Protein AF-0000000087424566 (afdb_homodimer)

Secondary structure (DSSP, 8-state):
---------------------------------------------SEEEEEEEEETTEEEEEEEESS---SSEEEEEEEEETTSPPEEEEEEE--HHHHHHHHTT-EEEEETTS-SSSEEEEEEEEEEESSSTT-EEEEPPPEEEEE-PPPPPPEEEEEE--STT-EEEEEE--TT-EEEEEEEETT-TT---EEEEEE---SEEEEEE----TT-EEEEEEEEEEE-SSSEEEEEEPPPEEEEPPP--------GGG-------/---------------------------------------------SEEEEEEEEETTEEEEEEEESS---SSEEEEEEEEETTSPPEEEEEEE--HHHHHHHHTT-EEEEETTS-SSSEEEEEEEEEEESSSTT-EEEEPPPEEEEEPPPPPPPEEEEEE--STT-EEEEEE--TT-EEEEEEEETT-TT---EEEEEE---SEEEEEE----TT-EEEEEEEEEEE-SSSEEEEEEPPPEEEEPPP--------GGGG------

Solvent-accessible surface area (backbone atoms only — not comparable to full-atom values): 30086 Å² total; per-residue (Å²): 133,87,79,80,72,84,73,79,83,81,77,79,79,80,79,80,82,78,82,76,81,83,73,78,79,72,78,75,72,74,74,76,77,73,66,71,71,73,64,72,70,78,72,74,49,37,29,40,62,45,67,66,34,34,44,75,70,21,37,32,34,36,32,35,26,75,56,89,73,67,71,58,23,30,43,34,35,30,40,14,60,64,88,46,75,66,39,81,79,44,66,37,58,45,35,72,55,54,50,50,30,25,56,59,88,34,40,60,48,72,43,59,81,57,64,68,56,64,44,42,34,38,33,36,44,33,38,32,39,67,93,40,78,68,55,72,48,53,50,23,63,76,37,68,40,61,43,54,70,57,43,62,52,51,41,77,71,44,72,46,46,89,45,56,28,30,37,42,35,37,32,36,42,61,55,79,28,21,33,40,37,33,38,27,49,50,85,39,84,82,52,56,80,37,82,73,48,78,44,72,55,31,42,71,38,74,49,74,43,70,85,48,54,58,38,32,42,35,33,35,33,39,19,20,27,37,81,47,96,59,35,42,32,31,16,48,58,32,74,77,43,62,41,51,27,33,58,60,74,74,71,71,69,75,74,72,70,77,69,68,72,80,76,78,129,139,82,81,88,82,89,79,88,82,79,78,76,78,80,79,77,79,77,82,76,77,81,73,79,81,73,78,74,71,73,75,76,76,76,66,73,70,74,65,76,73,76,73,72,51,35,29,40,63,46,66,66,35,35,44,75,69,18,37,32,35,36,34,36,26,77,57,88,72,67,74,58,21,32,44,35,34,31,40,14,61,63,87,46,75,67,39,80,78,44,66,38,57,44,35,73,55,54,51,49,29,25,57,58,86,35,40,60,49,73,42,60,78,57,66,71,58,65,43,41,34,38,33,36,43,32,38,32,38,67,91,40,76,68,53,71,48,53,51,24,63,77,36,68,41,65,44,55,70,57,43,62,53,50,40,77,72,43,72,46,46,89,45,57,30,30,38,42,36,38,31,35,45,62,55,79,27,22,33,39,35,34,38,26,49,50,85,40,85,82,53,56,79,36,83,73,47,78,45,71,55,31,41,72,38,74,49,74,44,70,86,49,56,60,40,32,43,33,34,34,33,38,19,20,26,36,81,48,95,61,36,43,32,30,16,49,58,32,75,77,44,64,42,49,28,33,57,61,74,74,72,70,69,76,74,69,72,77,67,67,71,79,76,77,127

InterPro domains:
  IPR036116 Fibronectin type III superfamily [SSF49265] (139-251)

Nearest PDB structures (foldseek):
  7mrk-assembly2_D  TM=3.971E-01  e=2.055E-08  Gallus gallus
  6x38-assembly1_A  TM=8.022E-01  e=2.121E-04  Drosophila melanogaster
  6wdp-assembly1_A  TM=4.639E-01  e=1.384E-06  Homo sapiens
  4lsd-assembly3_H  TM=7.671E-01  e=3.062E-03  Homo sapiens
  7l0g-assembly4_H  TM=7.574E-01  e=1.105E-02  Homo sapiens

Radius of gyration: 42.72 Å; Cα contacts (8 Å, |Δi|>4): 1137; chains: 2; bounding box: 181×118×149 Å

Foldseek 3Di:
DCPPCCVDDPPPPPPDPPPPDPPDPPPPDDPDPPPPDPPPPPPQQQWAKAWEEAEPQFTKIWIAGPDDADQWWWKWKWKDWAPDDTDTDDIDTDHPVVNCQRHPVIDIDGDRPDDLDFTKMWMKIFTAHPVDGPPTDGIGDIDIDTHDNAFDEWADWDWAAPAAQKIKIKTAGPQQKKKWKWKWFPVDPPTDIDTDDIGGGHRIDMDMGNHDHAQTKMKMWMWIWHADPRGIHTDDIDDIDIYGHHHHPPPPPPDPVVPPPPPDD/DDDDDDDDDPPPPPPPPPPPPPPDPPPPPDPDPPPPDPPPPPPQQQWAKAWEEAEPQFTKIWIAGNDDADQWWWKWKWKDWAPDDTDTDDIDTDHPVVNCQRHPVIDIDGDRPDDLDFTKMWMKIFIAHPVDGPPTDGIHDIDIDGHDNAFDEWADWDWAAPAAQKIKIKTADPQQKKKWKWKWFPVDPPTDIDTDDIGGGHRIDMDMGNHDHAQTKMKMWMWIWHADPRGIHTDDIDDIDIYGHHHHPPPPDPPPVVPPDPPDD

pLDDT: mean 77.76, std 24.61, range [17.42, 98.56]

Organism: Persicimonas caeni (NCBI:txid2292766)

Sequence (530 aa):
MNDNSAVAIARALSLAGLLFGLAGCAALRAPAEFTPAKAPSAAALPLHIEPVEGRPNGLVLRFTCACELPDDGWLQLLRARGDETPQLFRNIRFNARLRDRLTGAGLELLDRSIDTQPTHYQLRVRAAHDDAPGQTLQVSAPLVVRWRTPPARPAELQAHSHIAGTVELRWLAPADTGALIFRRNVLDSSARWERLARVGPSAQGVFVDRQVEPAGVYAYRVALAIDTTSTVQFGRPSEELYVTVHTAPVVDAPSDEARQTPSGSMNDNSAVAIARALSLAGLLFGLAGCAALRAPAEFTPAKAPSAAALPLHIEPVEGRPNGLVLRFTCACELPDDGWLQLLRARGDETPQLFRNIRFNARLRDRLTGAGLELLDRSIDTQPTHYQLRVRAAHDDAPGQTLQVSAPLVVRWRTPPARPAELQAHSHIAGTVELRWLAPADTGALIFRRNVLDSSARWERLARVGPSAQGVFVDRQVEPAGVYAYRVALAIDTTSTVQFGRPSEELYVTVHTAPVVDAPSDEARQTPSGS

Structure (mmCIF, N/CA/C/O backbone):
data_AF-0000000087424566-model_v1
#
loop_
_entity.id
_entity.type
_entity.pdbx_description
1 polymer 'Fibronectin type III domain-containing protein'
#
loop_
_atom_site.group_PDB
_atom_site.id
_atom_site.type_symbol
_atom_site.label_atom_id
_atom_site.label_alt_id
_atom_site.label_comp_id
_atom_site.label_asym_id
_atom_site.label_entity_id
_atom_site.label_seq_id
_atom_site.pdbx_PDB_ins_code
_atom_site.Cartn_x
_atom_site.Cartn_y
_atom_site.Cartn_z
_atom_site.occupancy
_atom_site.B_iso_or_equiv
_atom_site.auth_seq_id
_atom_site.auth_comp_id
_atom_site.auth_asym_id
_atom_site.auth_atom_id
_atom_site.pdbx_PDB_model_num
ATOM 1 N N . MET A 1 1 ? -54.438 -15.75 91.875 1 20.62 1 MET A N 1
ATOM 2 C CA . MET A 1 1 ? -55.25 -14.758 92.562 1 20.62 1 MET A CA 1
ATOM 3 C C . MET A 1 1 ? -55.625 -13.617 91.625 1 20.62 1 MET A C 1
ATOM 5 O O . MET A 1 1 ? -55.25 -13.625 90.438 1 20.62 1 MET A O 1
ATOM 9 N N . ASN A 1 2 ? -55.156 -12.375 91.812 1 21.27 2 ASN A N 1
ATOM 10 C CA . ASN A 1 2 ? -55.906 -11.125 91.875 1 21.27 2 ASN A CA 1
ATOM 11 C C . ASN A 1 2 ? -56.062 -10.508 90.5 1 21.27 2 ASN A C 1
ATOM 13 O O . ASN A 1 2 ? -55.094 -10.164 89.812 1 21.27 2 ASN A O 1
ATOM 17 N N . ASP A 1 3 ? -57.219 -10.773 89.812 1 24.34 3 ASP A N 1
ATOM 18 C CA . ASP A 1 3 ? -57.875 -10.734 88.5 1 24.34 3 ASP A CA 1
ATOM 19 C C . ASP A 1 3 ? -58.219 -9.297 88.125 1 24.34 3 ASP A C 1
ATOM 21 O O . ASP A 1 3 ? -59.312 -8.812 88.375 1 24.34 3 ASP A O 1
ATOM 25 N N . ASN A 1 4 ? -57.25 -8.398 88.5 1 22.61 4 ASN A N 1
ATOM 26 C CA . ASN A 1 4 ? -57.5 -6.965 88.438 1 22.61 4 ASN A CA 1
ATOM 27 C C . ASN A 1 4 ? -58 -6.535 87.062 1 22.61 4 ASN A C 1
ATOM 29 O O . ASN A 1 4 ? -57.25 -6.637 86.125 1 22.61 4 ASN A O 1
ATOM 33 N N . SER A 1 5 ? -59.281 -6.34 86.812 1 24.22 5 SER A N 1
ATOM 34 C CA . SER A 1 5 ? -60.406 -6.242 85.812 1 24.22 5 SER A CA 1
ATOM 35 C C . SER A 1 5 ? -60.406 -4.891 85.125 1 24.22 5 SER A C 1
ATOM 37 O O . SER A 1 5 ? -61.438 -4.27 85 1 24.22 5 SER A O 1
ATOM 39 N N . ALA A 1 6 ? -59.219 -4.152 85.062 1 22.3 6 ALA A N 1
ATOM 40 C CA . ALA A 1 6 ? -59.406 -2.715 84.938 1 22.3 6 ALA A CA 1
ATOM 41 C C . ALA A 1 6 ? -60.031 -2.408 83.562 1 22.3 6 ALA A C 1
ATOM 43 O O . ALA A 1 6 ? -59.438 -2.668 82.5 1 22.3 6 ALA A O 1
ATOM 44 N N . VAL A 1 7 ? -61.375 -2.379 83.375 1 24.77 7 VAL A N 1
ATOM 45 C CA . VAL A 1 7 ? -62.344 -2.324 82.312 1 24.77 7 VAL A CA 1
ATOM 46 C C . VAL A 1 7 ? -62.344 -0.932 81.688 1 24.77 7 VAL A C 1
ATOM 48 O O . VAL A 1 7 ? -62.812 0.031 82.25 1 24.77 7 VAL A O 1
ATOM 51 N N . ALA A 1 8 ? -61.125 -0.364 81.312 1 22.92 8 ALA A N 1
ATOM 52 C CA . ALA A 1 8 ? -61.125 1.066 81.062 1 22.92 8 ALA A CA 1
ATOM 53 C C . ALA A 1 8 ? -62.156 1.396 79.938 1 22.92 8 ALA A C 1
ATOM 55 O O . ALA A 1 8 ? -62.531 0.533 79.188 1 22.92 8 ALA A O 1
ATOM 56 N N . ILE A 1 9 ? -62.719 2.674 79.938 1 24.56 9 ILE A N 1
ATOM 57 C CA . ILE A 1 9 ? -63.812 3.6 79.625 1 24.56 9 ILE A CA 1
ATOM 58 C C . ILE A 1 9 ? -63.781 3.955 78.188 1 24.56 9 ILE A C 1
ATOM 60 O O . ILE A 1 9 ? -62.75 4.48 77.688 1 24.56 9 ILE A O 1
ATOM 64 N N . ALA A 1 10 ? -64.5 3.193 77.25 1 24.22 10 ALA A N 1
ATOM 65 C CA . ALA A 1 10 ? -64.625 3.188 75.75 1 24.22 10 ALA A CA 1
ATOM 66 C C . ALA A 1 10 ? -65.25 4.477 75.25 1 24.22 10 ALA A C 1
ATOM 68 O O . ALA A 1 10 ? -66.438 4.668 75.438 1 24.22 10 ALA A O 1
ATOM 69 N N . ARG A 1 11 ? -64.688 5.684 75.688 1 23.42 11 ARG A N 1
ATOM 70 C CA . ARG A 1 11 ? -65.5 6.887 75.375 1 23.42 11 ARG A CA 1
ATOM 71 C C . ARG A 1 11 ? -65.688 7.055 73.875 1 23.42 11 ARG A C 1
ATOM 73 O O . ARG A 1 11 ? -64.688 7.027 73.125 1 23.42 11 ARG A O 1
ATOM 80 N N . ALA A 1 12 ? -66.812 6.738 73.312 1 25.91 12 ALA A N 1
ATOM 81 C CA . ALA A 1 12 ? -67.312 6.66 71.938 1 25.91 12 ALA A CA 1
ATOM 82 C C . ALA A 1 12 ? -67.375 8.047 71.312 1 25.91 12 ALA A C 1
ATOM 84 O O . ALA A 1 12 ? -68.188 8.898 71.688 1 25.91 12 ALA A O 1
ATOM 85 N N . LEU A 1 13 ? -66.188 8.711 71 1 25.2 13 LEU A N 1
ATOM 86 C CA . LEU A 1 13 ? -66.125 10.07 70.438 1 25.2 13 LEU A CA 1
ATOM 87 C C . LEU A 1 13 ? -66.938 10.172 69.125 1 25.2 13 LEU A C 1
ATOM 89 O O . LEU A 1 13 ? -66.75 9.336 68.25 1 25.2 13 LEU A O 1
ATOM 93 N N . SER A 1 14 ? -68.125 10.797 69.062 1 28.03 14 SER A N 1
ATOM 94 C CA . SER A 1 14 ? -69.125 11.016 68.062 1 28.03 14 SER A CA 1
ATOM 95 C C . SER A 1 14 ? -68.625 11.906 66.938 1 28.03 14 SER A C 1
ATOM 97 O O . SER A 1 14 ? -68.375 13.086 67.188 1 28.03 14 SER A O 1
ATOM 99 N N . LEU A 1 15 ? -67.625 11.523 66.188 1 26.3 15 LEU A N 1
ATOM 100 C CA . LEU A 1 15 ? -67 12.414 65.188 1 26.3 15 LEU A CA 1
ATOM 101 C C . LEU A 1 15 ? -68.062 12.844 64.125 1 26.3 15 LEU A C 1
ATOM 103 O O . LEU A 1 15 ? -68.625 12 63.469 1 26.3 15 LEU A O 1
ATOM 107 N N . ALA A 1 16 ? -68.625 14.07 64.25 1 28.88 16 ALA A N 1
ATOM 108 C CA . ALA A 1 16 ? -69.625 14.789 63.438 1 28.88 16 ALA A CA 1
ATOM 109 C C . ALA A 1 16 ? -69.062 15 62.031 1 28.88 16 ALA A C 1
ATOM 111 O O . ALA A 1 16 ? -67.938 15.422 61.844 1 28.88 16 ALA A O 1
ATOM 112 N N . GLY A 1 17 ? -69.5 14.266 60.938 1 26.28 17 GLY A N 1
ATOM 113 C CA . GLY A 1 17 ? -69.188 14.141 59.531 1 26.28 17 GLY A CA 1
ATOM 114 C C . GLY A 1 17 ? -69.5 15.398 58.719 1 26.28 17 GLY A C 1
ATOM 115 O O . GLY A 1 17 ? -70.625 15.773 58.562 1 26.28 17 GLY A O 1
ATOM 116 N N . LEU A 1 18 ? -68.75 16.547 58.969 1 28.34 18 LEU A N 1
ATOM 117 C CA . LEU A 1 18 ? -69.062 17.797 58.281 1 28.34 18 LEU A CA 1
ATOM 118 C C . LEU A 1 18 ? -68.938 17.594 56.75 1 28.34 18 LEU A C 1
ATOM 120 O O . LEU A 1 18 ? -67.938 17.078 56.25 1 28.34 18 LEU A O 1
ATOM 124 N N . LEU A 1 19 ? -70.062 17.703 56.031 1 29.92 19 LEU A N 1
ATOM 125 C CA . LEU A 1 19 ? -70.375 17.547 54.594 1 29.92 19 LEU A CA 1
ATOM 126 C C . LEU A 1 19 ? -69.75 18.672 53.781 1 29.92 19 LEU A C 1
ATOM 128 O O . LEU A 1 19 ? -70.188 19.828 53.906 1 29.92 19 LEU A O 1
ATOM 132 N N . PHE A 1 20 ? -68.375 18.953 53.75 1 31.91 20 PHE A N 1
ATOM 133 C CA . PHE A 1 20 ? -67.938 20.109 53 1 31.91 20 PHE A CA 1
ATOM 134 C C . PHE A 1 20 ? -68.25 19.969 51.531 1 31.91 20 PHE A C 1
ATOM 136 O O . PHE A 1 20 ? -68.188 18.875 50.969 1 31.91 20 PHE A O 1
ATOM 143 N N . GLY A 1 21 ? -68.938 20.984 50.938 1 31.77 21 GLY A N 1
ATOM 144 C CA . GLY A 1 21 ? -69.438 21.266 49.594 1 31.77 21 GLY A CA 1
ATOM 145 C C . GLY A 1 21 ? -68.312 21.297 48.562 1 31.77 21 GLY A C 1
ATOM 146 O O . GLY A 1 21 ? -67.312 21.906 48.781 1 31.77 21 GLY A O 1
ATOM 147 N N . LEU A 1 22 ? -68.25 20.266 47.688 1 31.95 22 LEU A N 1
ATOM 148 C CA . LEU A 1 22 ? -67.312 19.984 46.594 1 31.95 22 LEU A CA 1
ATOM 149 C C . LEU A 1 22 ? -67.375 21.109 45.562 1 31.95 22 LEU A C 1
ATOM 151 O O . LEU A 1 22 ? -68.375 21.281 44.875 1 31.95 22 LEU A O 1
ATOM 155 N N . ALA A 1 23 ? -66.812 22.297 45.844 1 34.38 23 ALA A N 1
ATOM 156 C CA . ALA A 1 23 ? -66.688 23.359 44.844 1 34.38 23 ALA A CA 1
ATOM 157 C C . ALA A 1 23 ? -66.125 22.812 43.531 1 34.38 23 ALA A C 1
ATOM 159 O O . ALA A 1 23 ? -65.375 21.797 43.531 1 34.38 23 ALA A O 1
ATOM 160 N N . GLY A 1 24 ? -66.625 23.359 42.344 1 32.81 24 GLY A N 1
ATOM 161 C CA . GLY A 1 24 ? -66.438 23.094 40.938 1 32.81 24 GLY A CA 1
ATOM 162 C C . GLY A 1 24 ? -65 23.141 40.5 1 32.81 24 GLY A C 1
ATOM 163 O O . GLY A 1 24 ? -64.25 24.047 40.875 1 32.81 24 GLY A O 1
ATOM 164 N N . CYS A 1 25 ? -64.375 22.016 40.156 1 35.66 25 CYS A N 1
ATOM 165 C CA . CYS A 1 25 ? -63 21.812 39.594 1 35.66 25 CYS A CA 1
ATOM 166 C C . CYS A 1 25 ? -62.75 22.734 38.406 1 35.66 25 CYS A C 1
ATOM 168 O O . CYS A 1 25 ? -63.406 22.609 37.375 1 35.66 25 CYS A O 1
ATOM 170 N N . ALA A 1 26 ? -62.469 24.062 38.656 1 39.47 26 ALA A N 1
ATOM 171 C CA . ALA A 1 26 ? -61.969 24.859 37.531 1 39.47 26 ALA A CA 1
ATOM 172 C C . ALA A 1 26 ? -61.031 24.031 36.656 1 39.47 26 ALA A C 1
ATOM 174 O O . ALA A 1 26 ? -60.156 23.328 37.156 1 39.47 26 ALA A O 1
ATOM 175 N N . ALA A 1 27 ? -61.438 23.734 35.406 1 38.91 27 ALA A N 1
ATOM 176 C CA . ALA A 1 27 ? -60.625 23.125 34.344 1 38.91 27 ALA A CA 1
ATOM 177 C C . ALA A 1 27 ? -59.25 23.797 34.25 1 38.91 27 ALA A C 1
ATOM 179 O O . ALA A 1 27 ? -59.156 24.984 33.938 1 38.91 27 ALA A O 1
ATOM 180 N N . LEU A 1 28 ? -58.281 23.406 35.094 1 38.25 28 LEU A N 1
ATOM 181 C CA . LEU A 1 28 ? -56.906 23.812 34.875 1 38.25 28 LEU A CA 1
ATOM 182 C C . LEU A 1 28 ? -56.531 23.75 33.375 1 38.25 28 LEU A C 1
ATOM 184 O O . LEU A 1 28 ? -56.562 22.672 32.781 1 38.25 28 LEU A O 1
ATOM 188 N N . ARG A 1 29 ? -56.781 24.891 32.688 1 43.38 29 ARG A N 1
ATOM 189 C CA . ARG A 1 29 ? -56.188 24.953 31.328 1 43.38 29 ARG A CA 1
ATOM 190 C C . ARG A 1 29 ? -54.781 24.375 31.312 1 43.38 29 ARG A C 1
ATOM 192 O O . ARG A 1 29 ? -53.969 24.656 32.188 1 43.38 29 ARG A O 1
ATOM 199 N N . ALA A 1 30 ? -54.531 23.25 30.516 1 41.66 30 ALA A N 1
ATOM 200 C CA . ALA A 1 30 ? -53.219 22.625 30.297 1 41.66 30 ALA A CA 1
ATOM 201 C C . ALA A 1 30 ? -52.156 23.672 29.984 1 41.66 30 ALA A C 1
ATOM 203 O O . ALA A 1 30 ? -52.406 24.641 29.25 1 41.66 30 ALA A O 1
ATOM 204 N N . PRO A 1 31 ? -51.188 23.906 30.969 1 39.03 31 PRO A N 1
ATOM 205 C CA . PRO A 1 31 ? -50.125 24.828 30.578 1 39.03 31 PRO A CA 1
ATOM 206 C C . PRO A 1 31 ? -49.688 24.625 29.141 1 39.03 31 PRO A C 1
ATOM 208 O O . PRO A 1 31 ? -49.781 23.531 28.609 1 39.03 31 PRO A O 1
ATOM 211 N N . ALA A 1 32 ? -49.719 25.766 28.312 1 43.59 32 ALA A N 1
ATOM 212 C CA . ALA A 1 32 ? -49.156 25.734 26.969 1 43.59 32 ALA A CA 1
ATOM 213 C C . ALA A 1 32 ? -47.875 24.906 26.906 1 43.59 32 ALA A C 1
ATOM 215 O O . ALA A 1 32 ? -47.094 24.891 27.844 1 43.59 32 ALA A O 1
ATOM 216 N N . GLU A 1 33 ? -47.906 23.766 26.188 1 40 33 GLU A N 1
ATOM 217 C CA . GLU A 1 33 ? -46.719 22.969 25.922 1 40 33 GLU A CA 1
ATOM 218 C C . GLU A 1 33 ? -45.5 23.859 25.625 1 40 33 GLU A C 1
ATOM 220 O O . GLU A 1 33 ? -45.531 24.672 24.703 1 40 33 GLU A O 1
ATOM 225 N N . PHE A 1 34 ? -44.75 24.281 26.672 1 37.16 34 PHE A N 1
ATOM 226 C CA . PHE A 1 34 ? -43.438 24.844 26.359 1 37.16 34 PHE A CA 1
ATOM 227 C C . PHE A 1 34 ? -42.781 24.062 25.219 1 37.16 34 PHE A C 1
ATOM 229 O O . PHE A 1 34 ? -42.406 22.906 25.391 1 37.16 34 PHE A O 1
ATOM 236 N N . THR A 1 35 ? -43.094 24.375 23.969 1 41.31 35 THR A N 1
ATOM 237 C CA . THR A 1 35 ? -42.219 23.812 22.938 1 41.31 35 THR A CA 1
ATOM 238 C C . THR A 1 35 ? -40.75 24.125 23.25 1 41.31 35 THR A C 1
ATOM 240 O O . THR A 1 35 ? -40.375 25.281 23.406 1 41.31 35 THR A O 1
ATOM 243 N N . PRO A 1 36 ? -40.094 23.25 23.922 1 36.81 36 PRO A N 1
ATOM 244 C CA . PRO A 1 36 ? -38.688 23.594 24.109 1 36.81 36 PRO A CA 1
ATOM 245 C C . PRO A 1 36 ? -38.094 24.344 22.922 1 36.81 36 PRO A C 1
ATOM 247 O O . PRO A 1 36 ? -38.375 24.016 21.766 1 36.81 36 PRO A O 1
ATOM 250 N N . ALA A 1 37 ? -37.844 25.656 23.094 1 43.06 37 ALA A N 1
ATOM 251 C CA . ALA A 1 37 ? -37.031 26.312 22.078 1 43.06 37 ALA A CA 1
ATOM 252 C C . ALA A 1 37 ? -36 25.344 21.516 1 43.06 37 ALA A C 1
ATOM 254 O O . ALA A 1 37 ? -35.438 24.516 22.234 1 43.06 37 ALA A O 1
ATOM 255 N N . LYS A 1 38 ? -36.188 25.031 20.266 1 38.69 38 LYS A N 1
ATOM 256 C CA . LYS A 1 38 ? -35.094 24.312 19.594 1 38.69 38 LYS A CA 1
ATOM 257 C C . LYS A 1 38 ? -33.75 24.797 20.078 1 38.69 38 LYS A C 1
ATOM 259 O O . LYS A 1 38 ? -33.469 26 20.109 1 38.69 38 LYS A O 1
ATOM 264 N N . ALA A 1 39 ? -33.125 24.109 21.031 1 39.72 39 ALA A N 1
ATOM 265 C CA . ALA A 1 39 ? -31.75 24.438 21.344 1 39.72 39 ALA A CA 1
ATOM 266 C C . ALA A 1 39 ? -31.047 25.016 20.109 1 39.72 39 ALA A C 1
ATOM 268 O O . ALA A 1 39 ? -31.328 24.609 18.984 1 39.72 39 ALA A O 1
ATOM 269 N N . PRO A 1 40 ? -30.547 26.25 20.156 1 35.25 40 PRO A N 1
ATOM 270 C CA . PRO A 1 40 ? -29.797 26.625 18.953 1 35.25 40 PRO A CA 1
ATOM 271 C C . PRO A 1 40 ? -29.062 25.453 18.312 1 35.25 40 PRO A C 1
ATOM 273 O O . PRO A 1 40 ? -28.688 24.5 19 1 35.25 40 PRO A O 1
ATOM 276 N N . SER A 1 41 ? -29.469 25.016 17.156 1 38.41 41 SER A N 1
ATOM 277 C CA . SER A 1 41 ? -28.719 24.031 16.391 1 38.41 41 SER A CA 1
ATOM 278 C C . SER A 1 41 ? -27.219 24.125 16.688 1 38.41 41 SER A C 1
ATOM 280 O O . SER A 1 41 ? -26.656 25.219 16.672 1 38.41 41 SER A O 1
ATOM 282 N N . ALA A 1 42 ? -26.656 23.438 17.625 1 39.88 42 ALA A N 1
ATOM 283 C CA . ALA A 1 42 ? -25.203 23.438 17.797 1 39.88 42 ALA A CA 1
ATOM 284 C C . ALA A 1 42 ? -24.484 23.859 16.531 1 39.88 42 ALA A C 1
ATOM 286 O O . ALA A 1 42 ? -24.656 23.234 15.477 1 39.88 42 ALA A O 1
ATOM 287 N N . ALA A 1 43 ? -24.266 25.094 16.188 1 43.88 43 ALA A N 1
ATOM 288 C CA . ALA A 1 43 ? -23.547 25.672 15.055 1 43.88 43 ALA A CA 1
ATOM 289 C C . ALA A 1 43 ? -22.344 24.812 14.664 1 43.88 43 ALA A C 1
ATOM 291 O O . ALA A 1 43 ? -21.5 24.5 15.508 1 43.88 43 ALA A O 1
ATOM 292 N N . ALA A 1 44 ? -22.469 23.719 13.898 1 52.47 44 ALA A N 1
ATOM 293 C CA . ALA A 1 44 ? -21.375 22.922 13.344 1 52.47 44 ALA A CA 1
ATOM 294 C C . ALA A 1 44 ? -20.109 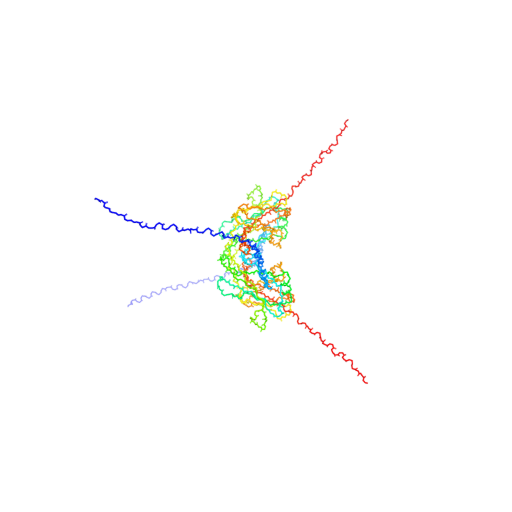23.766 13.164 1 52.47 44 ALA A C 1
ATOM 296 O O . ALA A 1 44 ? -20.172 24.875 12.633 1 52.47 44 ALA A O 1
ATOM 297 N N . LEU A 1 45 ? -19.188 23.75 14.211 1 60.75 45 LEU A N 1
ATOM 298 C CA . LEU A 1 45 ? -17.906 24.422 14.031 1 60.75 45 LEU A CA 1
ATOM 299 C C . LEU A 1 45 ? -17.438 24.328 12.586 1 60.75 45 LEU A C 1
ATOM 301 O O . LEU A 1 45 ? -17.531 23.266 11.969 1 60.75 45 LEU A O 1
ATOM 305 N N . PRO A 1 46 ? -17.094 25.438 12.047 1 84.12 46 PRO A N 1
ATOM 306 C CA . PRO A 1 46 ? -16.844 25.547 10.602 1 84.12 46 PRO A CA 1
ATOM 307 C C . PRO A 1 46 ? -15.75 24.609 10.117 1 84.12 46 PRO A C 1
ATOM 309 O O . PRO A 1 46 ? -15.891 23.984 9.055 1 84.12 46 PRO A O 1
ATOM 312 N N . LEU A 1 47 ? -14.812 24.344 11 1 90.81 47 LEU A N 1
ATOM 313 C CA . LEU A 1 47 ? -13.797 23.359 10.656 1 90.81 47 LEU A CA 1
ATOM 314 C C . LEU A 1 47 ? -14.148 22 11.234 1 90.81 47 LEU A C 1
ATOM 316 O O . LEU A 1 47 ? -14.438 21.875 12.43 1 90.81 47 LEU A O 1
ATOM 320 N N . HIS A 1 48 ? -14.219 20.969 10.359 1 94.94 48 HIS A N 1
ATOM 321 C CA . HIS A 1 48 ? -14.758 19.656 10.727 1 94.94 48 HIS A CA 1
ATOM 322 C C . HIS A 1 48 ? -13.758 18.547 10.438 1 94.94 48 HIS A C 1
ATOM 324 O O . HIS A 1 48 ? -13.039 18.594 9.438 1 94.94 48 HIS A O 1
ATOM 330 N N . ILE A 1 49 ? -13.672 17.578 11.359 1 95.94 49 ILE A N 1
ATOM 331 C CA . ILE A 1 49 ? -12.883 16.359 11.211 1 95.94 49 ILE A CA 1
ATOM 332 C C . ILE A 1 49 ? -13.773 15.133 11.406 1 95.94 49 ILE A C 1
ATOM 334 O O . ILE A 1 49 ? -14.57 15.086 12.352 1 95.94 49 ILE A O 1
ATOM 338 N N . GLU A 1 50 ? -13.664 14.188 10.523 1 95.5 50 GLU A N 1
ATOM 339 C CA . GLU A 1 50 ? -14.445 12.961 10.641 1 95.5 50 GLU A CA 1
ATOM 340 C C . GLU A 1 50 ? -13.609 11.742 10.25 1 95.5 50 GLU A C 1
ATOM 342 O O . GLU A 1 50 ? -12.711 11.844 9.414 1 95.5 50 GLU A O 1
ATOM 347 N N . PRO A 1 51 ? -13.859 10.617 10.875 1 94 51 PRO A N 1
ATOM 348 C CA . PRO A 1 51 ? -13.188 9.383 10.453 1 94 51 PRO A CA 1
ATOM 349 C C . PRO A 1 51 ? -13.797 8.781 9.188 1 94 51 PRO A C 1
ATOM 351 O O . PRO A 1 51 ? -15.016 8.805 9.016 1 94 51 PRO A O 1
ATOM 354 N N . VAL A 1 52 ? -12.953 8.352 8.305 1 94.56 52 VAL A N 1
ATOM 355 C CA . VAL A 1 52 ? -13.414 7.719 7.07 1 94.56 52 VAL A CA 1
ATOM 356 C C . VAL A 1 52 ? -13.359 6.199 7.227 1 94.56 52 VAL A C 1
ATOM 358 O O . VAL A 1 52 ? -14.352 5.508 6.969 1 94.56 52 VAL A O 1
ATOM 361 N N . GLU A 1 53 ? -12.219 5.656 7.605 1 93.81 53 GLU A N 1
ATOM 362 C CA . GLU A 1 53 ? -12.039 4.227 7.852 1 93.81 53 GLU A CA 1
ATOM 363 C C . GLU A 1 53 ? -10.758 3.957 8.633 1 93.81 53 GLU A C 1
ATOM 365 O O . GLU A 1 53 ? -9.773 4.684 8.484 1 93.81 53 GLU A O 1
ATOM 370 N N . GLY A 1 54 ? -10.875 2.957 9.422 1 91.88 54 GLY A N 1
ATOM 371 C CA . GLY A 1 54 ? -9.68 2.422 10.047 1 91.88 54 GLY A CA 1
ATOM 372 C C . GLY A 1 54 ? -9.016 1.329 9.227 1 91.88 54 GLY A C 1
ATOM 373 O O . GLY A 1 54 ? -9.688 0.405 8.766 1 91.88 54 GLY A O 1
ATOM 374 N N . ARG A 1 55 ? -7.754 1.466 9 1 91.5 55 ARG A N 1
ATOM 375 C CA . ARG A 1 55 ? -6.945 0.472 8.297 1 91.5 55 ARG A CA 1
ATOM 376 C C . ARG A 1 55 ? -5.914 -0.15 9.234 1 91.5 55 ARG A C 1
ATOM 378 O O . ARG A 1 55 ? -5.652 0.376 10.32 1 91.5 55 ARG A O 1
ATOM 385 N N . PRO A 1 56 ? -5.375 -1.292 8.773 1 88.44 56 PRO A N 1
ATOM 386 C CA . PRO A 1 56 ? -4.328 -1.884 9.617 1 88.44 56 PRO A CA 1
ATOM 387 C C . PRO A 1 56 ? -3.133 -0.953 9.812 1 88.44 56 PRO A C 1
ATOM 389 O O . PRO A 1 56 ? -2.418 -1.065 10.812 1 88.44 56 PRO A O 1
ATOM 392 N N . ASN A 1 57 ? -2.988 -0.016 8.852 1 86.44 57 ASN A N 1
ATOM 393 C CA . ASN A 1 57 ? -1.805 0.832 8.938 1 86.44 57 ASN A CA 1
ATOM 394 C C . ASN A 1 57 ? -2.156 2.236 9.422 1 86.44 57 ASN A C 1
ATOM 396 O O . ASN A 1 57 ? -1.343 3.156 9.312 1 86.44 57 ASN A O 1
ATOM 400 N N . GLY A 1 58 ? -3.428 2.449 9.828 1 89.38 58 GLY A N 1
ATOM 401 C CA . GLY A 1 58 ? -3.754 3.76 10.367 1 89.38 58 GLY A CA 1
ATOM 402 C C . GLY A 1 58 ? -5.211 4.133 10.188 1 89.38 58 GLY A C 1
ATOM 403 O O . GLY A 1 58 ? -6.039 3.283 9.859 1 89.38 58 GLY A O 1
ATOM 404 N N . LEU A 1 59 ? -5.504 5.41 10.453 1 91.62 59 LEU A N 1
ATOM 405 C CA . LEU A 1 59 ? -6.848 5.969 10.391 1 91.62 59 LEU A CA 1
ATOM 406 C C . LEU A 1 59 ? -6.957 7.012 9.281 1 91.62 59 LEU A C 1
ATOM 408 O O . LEU A 1 59 ? -6.176 7.969 9.25 1 91.62 59 LEU A O 1
ATOM 412 N N . VAL A 1 60 ? -7.887 6.77 8.414 1 93.88 60 VAL A N 1
ATOM 413 C CA . VAL A 1 60 ? -8.156 7.766 7.379 1 93.88 60 VAL A CA 1
ATOM 414 C C . VAL A 1 60 ? -9.086 8.844 7.934 1 93.88 60 VAL A C 1
ATOM 416 O O . VAL A 1 60 ? -10.156 8.539 8.461 1 93.88 60 VAL A O 1
ATOM 419 N N . LEU A 1 61 ? -8.664 10.109 7.84 1 95.25 61 LEU A N 1
ATOM 420 C CA . LEU A 1 61 ? -9.422 11.258 8.312 1 95.25 61 LEU A CA 1
ATOM 421 C C . LEU A 1 61 ? -9.812 12.172 7.156 1 95.25 61 LEU A C 1
ATOM 423 O O . LEU A 1 61 ? -9.07 12.305 6.184 1 95.25 61 LEU A O 1
ATOM 427 N N . ARG A 1 62 ? -10.922 12.766 7.316 1 96.38 62 ARG A N 1
ATOM 428 C CA . ARG A 1 62 ? -11.375 13.766 6.355 1 96.38 62 ARG A CA 1
ATOM 429 C C . ARG A 1 62 ? -11.617 15.109 7.035 1 96.38 62 ARG A C 1
ATOM 431 O O . ARG A 1 62 ? -12.188 15.164 8.125 1 96.38 62 ARG A O 1
ATOM 438 N N . PHE A 1 63 ? -11.242 16.156 6.41 1 96.44 63 PHE A N 1
ATOM 439 C CA . PHE A 1 63 ? -11.344 17.516 6.93 1 96.44 63 PHE A CA 1
ATOM 440 C C . PHE A 1 63 ? -12.133 18.406 5.977 1 96.44 63 PHE A C 1
ATOM 442 O O . PHE A 1 63 ? -11.883 18.406 4.77 1 96.44 63 PHE A O 1
ATOM 449 N N . THR A 1 64 ? -12.984 19.125 6.539 1 95.75 64 THR A N 1
ATOM 450 C CA . THR A 1 64 ? -13.742 20.109 5.781 1 95.75 64 THR A CA 1
ATOM 451 C C . THR A 1 64 ? -13.883 21.406 6.578 1 95.75 64 THR A C 1
ATOM 453 O O . THR A 1 64 ? -13.742 21.406 7.801 1 95.75 64 THR A O 1
ATOM 456 N N . CYS A 1 65 ? -14.102 22.438 5.855 1 93.81 65 CYS A N 1
ATOM 457 C CA . CYS A 1 65 ? -14.289 23.734 6.508 1 93.81 65 CYS A CA 1
ATOM 458 C C . CYS A 1 65 ? -15.391 24.531 5.82 1 93.81 65 CYS A C 1
ATOM 460 O O . CYS A 1 65 ? -15.312 24.781 4.617 1 93.81 65 CYS A O 1
ATOM 462 N N . ALA A 1 66 ? -16.406 24.812 6.48 1 91.25 66 ALA A N 1
ATOM 463 C CA . ALA A 1 66 ? -17.391 25.812 6.051 1 91.25 66 ALA A CA 1
ATOM 464 C C . ALA A 1 66 ? -17.125 27.156 6.711 1 91.25 66 ALA A C 1
ATOM 466 O O . ALA A 1 66 ? -18.016 27.719 7.355 1 91.25 66 ALA A O 1
ATOM 467 N N . CYS A 1 67 ? -15.875 27.562 6.566 1 87.38 67 CYS A N 1
ATOM 468 C CA . CYS A 1 67 ? -15.383 28.75 7.262 1 87.38 67 CYS A CA 1
ATOM 469 C C . CYS A 1 67 ? -14.352 29.484 6.422 1 87.38 67 CYS A C 1
ATOM 471 O O . CYS A 1 67 ? -13.969 29.016 5.352 1 87.38 67 CYS A O 1
ATOM 473 N N . GLU A 1 68 ? -14.031 30.656 6.906 1 85.31 68 GLU A N 1
ATOM 474 C CA . GLU A 1 68 ? -12.906 31.375 6.316 1 85.31 68 GLU A CA 1
ATOM 475 C C . GLU A 1 68 ? -11.586 30.938 6.938 1 85.31 68 GLU A C 1
ATOM 477 O O . GLU A 1 68 ? -11.484 30.781 8.156 1 85.31 68 GLU A O 1
ATOM 482 N N . LEU A 1 69 ? -10.703 30.641 6.027 1 88.19 69 LEU A N 1
ATOM 483 C CA . LEU A 1 69 ? -9.375 30.234 6.473 1 88.19 69 LEU A CA 1
ATOM 484 C C . LEU A 1 69 ? -8.344 31.312 6.172 1 88.19 69 LEU A C 1
ATOM 486 O O . LEU A 1 69 ? -8.461 32.031 5.176 1 88.19 69 LEU A O 1
ATOM 490 N N . PRO A 1 70 ? -7.402 31.391 7.086 1 85 70 PRO A N 1
ATOM 491 C CA . PRO A 1 70 ? -6.395 32.438 6.844 1 85 70 PRO A CA 1
ATOM 492 C C . PRO A 1 70 ? -5.555 32.156 5.598 1 85 70 PRO A C 1
ATOM 494 O O . PRO A 1 70 ? -5.32 31 5.25 1 85 70 PRO A O 1
ATOM 497 N N . ASP A 1 71 ? -5.109 33.281 4.977 1 83.75 71 ASP A N 1
ATOM 498 C CA . ASP A 1 71 ? -4.234 33.156 3.818 1 83.75 71 ASP A CA 1
ATOM 499 C C . ASP A 1 71 ? -2.861 32.625 4.223 1 83.75 71 ASP A C 1
ATOM 501 O O . ASP A 1 71 ? -2.275 31.797 3.512 1 83.75 71 ASP A O 1
ATOM 505 N N . ASP A 1 72 ? -2.467 33.188 5.375 1 84.25 72 ASP A N 1
ATOM 506 C CA . ASP A 1 72 ? -1.175 32.781 5.914 1 84.25 72 ASP A CA 1
ATOM 507 C C . ASP A 1 72 ? -1.341 32.094 7.262 1 84.25 72 ASP A C 1
ATOM 509 O O . ASP A 1 72 ? -1.832 32.688 8.227 1 84.25 72 ASP A O 1
ATOM 513 N N . GLY A 1 73 ? -1.085 30.828 7.246 1 89.25 73 GLY A N 1
ATOM 514 C CA . GLY A 1 73 ? -1.224 30.062 8.469 1 89.25 73 GLY A CA 1
ATOM 515 C C . GLY A 1 73 ? -1.048 28.562 8.266 1 89.25 73 GLY 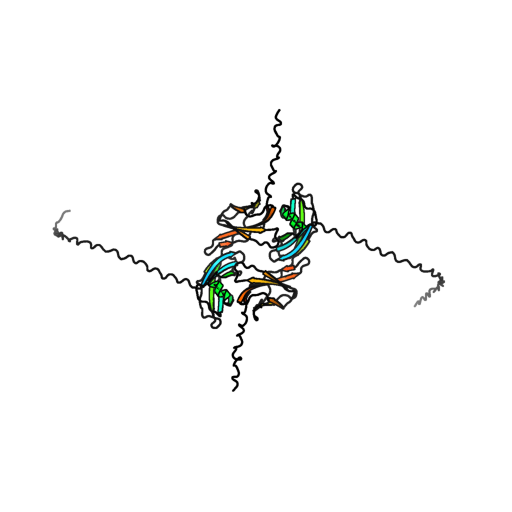A C 1
ATOM 516 O O . GLY A 1 73 ? -0.327 28.141 7.363 1 89.25 73 GLY A O 1
ATOM 517 N N . TRP A 1 74 ? -1.631 27.875 9.258 1 91.81 74 TRP A N 1
ATOM 518 C CA . TRP A 1 74 ? -1.371 26.438 9.281 1 91.81 74 TRP A CA 1
ATOM 519 C C . TRP A 1 74 ? -2.645 25.656 9.594 1 91.81 74 TRP A C 1
ATOM 521 O O . TRP A 1 74 ? -3.471 26.094 10.398 1 91.81 74 TRP A O 1
ATOM 531 N N . LEU A 1 75 ? -2.781 24.609 8.844 1 93 75 LEU A N 1
ATOM 532 C CA . LEU A 1 75 ? -3.66 23.547 9.312 1 93 75 LEU A CA 1
ATOM 533 C C . LEU A 1 75 ? -2.928 22.625 10.281 1 93 75 LEU A C 1
ATOM 535 O O . LEU A 1 75 ? -1.932 22 9.914 1 93 75 LEU A O 1
ATOM 539 N N . GLN A 1 76 ? -3.436 22.547 11.469 1 92.56 76 GLN A N 1
ATOM 540 C CA . GLN A 1 76 ? -2.74 21.781 12.508 1 92.56 76 GLN A CA 1
ATOM 541 C C . GLN A 1 76 ? -3.613 20.641 13.039 1 92.56 76 GLN A C 1
ATOM 543 O O . GLN A 1 76 ? -4.781 20.859 13.367 1 92.56 76 GLN A O 1
ATOM 548 N N . LEU A 1 77 ? -3.033 19.484 13.008 1 94.06 77 LEU A N 1
ATOM 549 C CA . LEU A 1 77 ? -3.729 18.328 13.539 1 94.06 77 LEU A CA 1
ATOM 550 C C . LEU A 1 77 ? -3.18 17.938 14.906 1 94.06 77 LEU A C 1
ATOM 552 O O . LEU A 1 77 ? -1.965 17.797 15.078 1 94.06 77 LEU A O 1
ATOM 556 N N . LEU A 1 78 ? -4.105 17.797 15.828 1 93.69 78 LEU A N 1
ATOM 557 C CA . LEU A 1 78 ? -3.75 17.438 17.203 1 93.69 78 LEU A CA 1
ATOM 558 C C . LEU A 1 78 ? -4.355 16.094 17.578 1 93.69 78 LEU A C 1
ATOM 560 O O . LEU A 1 78 ? -5.453 15.75 17.125 1 93.69 78 LEU A O 1
ATOM 564 N N . ARG A 1 79 ? -3.676 15.375 18.391 1 93.5 79 ARG A N 1
ATOM 565 C CA . ARG A 1 79 ? -4.148 14.078 18.859 1 93.5 79 ARG A CA 1
ATOM 566 C C . ARG A 1 79 ? -3.783 13.852 20.312 1 93.5 79 ARG A C 1
ATOM 568 O O . ARG A 1 79 ? -2.719 14.281 20.766 1 93.5 79 ARG A O 1
ATOM 575 N N . ALA A 1 80 ? -4.656 13.25 21.031 1 92.56 80 ALA A N 1
ATOM 576 C CA . ALA A 1 80 ? -4.406 12.781 22.391 1 92.56 80 ALA A CA 1
ATOM 577 C C . ALA A 1 80 ? -4.785 11.312 22.547 1 92.56 80 ALA A C 1
ATOM 579 O O . ALA A 1 80 ? -5.773 10.859 21.969 1 92.56 80 ALA A O 1
ATOM 580 N N . ARG A 1 81 ? -3.916 10.617 23.234 1 88.75 81 ARG A N 1
ATOM 581 C CA . ARG A 1 81 ? -4.23 9.25 23.609 1 88.75 81 ARG A CA 1
ATOM 582 C C . ARG A 1 81 ? -4.855 9.188 25 1 88.75 81 ARG A C 1
ATOM 584 O O . ARG A 1 81 ? -4.254 9.641 25.984 1 88.75 81 ARG A O 1
ATOM 591 N N . GLY A 1 82 ? -6.023 8.648 25.047 1 84.81 82 GLY A N 1
ATOM 592 C CA . GLY A 1 82 ? -6.711 8.633 26.328 1 84.81 82 GLY A CA 1
ATOM 593 C C . GLY A 1 82 ? -6.941 10.016 26.891 1 84.81 82 GLY A C 1
ATOM 594 O O . GLY A 1 82 ? -7.512 10.883 26.234 1 84.81 82 GLY A O 1
ATOM 595 N N . ASP A 1 83 ? -6.344 10.234 28.078 1 85.19 83 ASP A N 1
ATOM 596 C CA . ASP A 1 83 ? -6.566 11.5 28.766 1 85.19 83 ASP A CA 1
ATOM 597 C C . ASP A 1 83 ? -5.324 12.391 28.688 1 85.19 83 ASP A C 1
ATOM 599 O O . ASP A 1 83 ? -5.211 13.367 29.422 1 85.19 83 ASP A O 1
ATOM 603 N N . GLU A 1 84 ? -4.512 12.062 27.797 1 89.31 84 GLU A N 1
ATOM 604 C CA . GLU A 1 84 ? -3.295 12.852 27.625 1 89.31 84 GLU A CA 1
ATOM 605 C C . GLU A 1 84 ? -3.602 14.211 27.016 1 89.31 84 GLU A C 1
ATOM 607 O O . GLU A 1 84 ? -4.691 14.422 26.484 1 89.31 84 GLU A O 1
ATOM 612 N N . THR A 1 85 ? -2.711 15.086 27.203 1 91.25 85 THR A N 1
ATOM 613 C CA . THR A 1 85 ? -2.822 16.391 26.547 1 91.25 85 THR A CA 1
ATOM 614 C C . THR A 1 85 ? -2.627 16.25 25.047 1 91.25 85 THR A C 1
ATOM 616 O O . THR A 1 85 ? -1.702 15.586 24.578 1 91.25 85 THR A O 1
ATOM 619 N N . PRO A 1 86 ? -3.539 16.812 24.312 1 90.12 86 PRO A N 1
ATOM 620 C CA . PRO A 1 86 ? -3.381 16.75 22.859 1 90.12 86 PRO A CA 1
ATOM 621 C C . PRO A 1 86 ? -2.035 17.281 22.375 1 90.12 86 PRO A C 1
ATOM 623 O O . PRO A 1 86 ? -1.568 18.312 22.875 1 90.12 86 PRO A O 1
ATOM 626 N N . GLN A 1 87 ? -1.396 16.562 21.484 1 92.12 87 GLN A N 1
ATOM 627 C CA . GLN A 1 87 ? -0.127 16.969 20.891 1 92.12 87 GLN A CA 1
ATOM 628 C C . GLN A 1 87 ? -0.272 17.203 19.391 1 92.12 87 GLN A C 1
ATOM 630 O O . GLN A 1 87 ? -1.015 16.484 18.719 1 92.12 87 GLN A O 1
ATOM 635 N N . LEU A 1 88 ? 0.461 18.25 18.953 1 90.19 88 LEU A N 1
ATOM 636 C CA . LEU A 1 88 ? 0.516 18.516 17.516 1 90.19 88 LEU A CA 1
ATOM 637 C C . LEU A 1 88 ? 1.302 17.422 16.797 1 90.19 88 LEU A C 1
ATOM 639 O O . LEU A 1 88 ? 2.434 17.109 17.188 1 90.19 88 LEU A O 1
ATOM 643 N N . PHE A 1 89 ? 0.659 16.781 15.789 1 88.62 89 PHE A N 1
ATOM 644 C CA . PHE A 1 89 ? 1.412 15.742 15.109 1 88.62 89 PHE A CA 1
ATOM 645 C C . PHE A 1 89 ? 1.505 16.031 13.617 1 88.62 89 PHE A C 1
ATOM 647 O O . PHE A 1 89 ? 2.26 15.375 12.898 1 88.62 89 PHE A O 1
ATOM 654 N N . ARG A 1 90 ? 0.785 17.047 13.188 1 92 90 ARG A N 1
ATOM 655 C CA . ARG A 1 90 ? 0.875 17.438 11.789 1 92 90 ARG A CA 1
ATOM 656 C C . ARG A 1 90 ? 0.603 18.922 11.617 1 92 90 ARG A C 1
ATOM 658 O O . ARG A 1 90 ? -0.337 19.469 12.203 1 92 90 ARG A O 1
ATOM 665 N N . ASN A 1 91 ? 1.47 19.531 10.773 1 90.81 91 ASN A N 1
ATOM 666 C CA . ASN A 1 91 ? 1.335 20.922 10.383 1 90.81 91 ASN A CA 1
ATOM 667 C C . ASN A 1 91 ? 1.426 21.094 8.867 1 90.81 91 ASN A C 1
ATOM 669 O O . ASN A 1 91 ? 2.404 20.672 8.25 1 90.81 91 ASN A O 1
ATOM 673 N N . ILE A 1 92 ? 0.422 21.672 8.328 1 92.62 92 ILE A N 1
ATOM 674 C CA . ILE A 1 92 ? 0.431 21.906 6.887 1 92.62 92 ILE A CA 1
ATOM 675 C C . ILE A 1 92 ? 0.188 23.391 6.605 1 92.62 92 ILE A C 1
ATOM 677 O O . ILE A 1 92 ? -0.828 23.938 7.027 1 92.62 92 ILE A O 1
ATOM 681 N N . ARG A 1 93 ? 1.067 24.016 5.902 1 91.38 93 ARG A N 1
ATOM 682 C CA . ARG A 1 93 ? 0.92 25.438 5.59 1 91.38 93 ARG A CA 1
ATOM 683 C C . ARG A 1 93 ? -0.211 25.672 4.59 1 91.38 93 ARG A C 1
ATOM 685 O O . ARG A 1 93 ? -0.338 24.922 3.611 1 91.38 93 ARG A O 1
ATOM 692 N N . PHE A 1 94 ? -0.983 26.688 4.844 1 91.38 94 PHE A N 1
ATOM 693 C CA . PHE A 1 94 ? -2.082 27 3.941 1 91.38 94 PHE A CA 1
ATOM 694 C C . PHE A 1 94 ? -1.556 27.609 2.645 1 91.38 94 PHE A C 1
ATOM 696 O O . PHE A 1 94 ? -0.525 28.281 2.641 1 91.38 94 PHE A O 1
ATOM 703 N N . ASN A 1 95 ? -2.229 27.297 1.615 1 90.62 95 ASN A N 1
ATOM 704 C CA . ASN A 1 95 ? -2.219 28.031 0.351 1 90.62 95 ASN A CA 1
ATOM 705 C C . ASN A 1 95 ? -3.6 28.047 -0.299 1 90.62 95 ASN A C 1
ATOM 707 O O . ASN A 1 95 ? -4.559 27.516 0.263 1 90.62 95 ASN A O 1
ATOM 711 N N . ALA A 1 96 ? -3.643 28.703 -1.382 1 91.62 96 ALA A N 1
ATOM 712 C CA . ALA A 1 96 ? -4.949 28.875 -2.01 1 91.62 96 ALA A CA 1
ATOM 713 C C . ALA A 1 96 ? -5.578 27.531 -2.346 1 91.62 96 ALA A C 1
ATOM 715 O O . ALA A 1 96 ? -6.777 27.328 -2.156 1 91.62 96 ALA A O 1
ATOM 716 N N . ARG A 1 97 ? -4.77 26.594 -2.797 1 92.88 97 ARG A N 1
ATOM 717 C CA . ARG A 1 97 ? -5.305 25.312 -3.248 1 92.88 97 ARG A CA 1
ATOM 718 C C . ARG A 1 97 ? -5.762 24.469 -2.068 1 92.88 97 ARG A C 1
ATOM 720 O O . ARG A 1 97 ? -6.785 23.781 -2.145 1 92.88 97 ARG A O 1
ATOM 727 N N . LEU A 1 98 ? -5.027 24.453 -1.006 1 94.5 98 LEU A N 1
ATOM 728 C CA . LEU A 1 98 ? -5.438 23.719 0.187 1 94.5 98 LEU A CA 1
ATOM 729 C C . LEU A 1 98 ? -6.738 24.281 0.752 1 94.5 98 LEU A C 1
ATOM 731 O O . LEU A 1 98 ? -7.625 23.531 1.146 1 94.5 98 LEU A O 1
ATOM 735 N N . ARG A 1 99 ? -6.84 25.578 0.773 1 93.62 99 ARG A N 1
ATOM 736 C CA . ARG A 1 99 ? -8.062 26.203 1.259 1 93.62 99 ARG A CA 1
ATOM 737 C C . ARG A 1 99 ? -9.258 25.797 0.401 1 93.62 99 ARG A C 1
ATOM 739 O O . ARG A 1 99 ? -10.328 25.5 0.926 1 93.62 99 ARG A O 1
ATOM 746 N N . ASP A 1 100 ? -8.977 25.812 -0.927 1 93.88 100 ASP A N 1
ATOM 747 C CA . ASP A 1 100 ? -10.039 25.391 -1.838 1 93.88 100 ASP A CA 1
ATOM 748 C C . ASP A 1 100 ? -10.484 23.969 -1.552 1 93.88 100 ASP A C 1
ATOM 750 O O . ASP A 1 100 ? -11.68 23.656 -1.575 1 93.88 100 ASP A O 1
ATOM 754 N N . ARG A 1 101 ? -9.516 23.141 -1.292 1 95.25 101 ARG A N 1
ATOM 755 C CA . ARG A 1 101 ? -9.828 21.734 -1.006 1 95.25 101 ARG A CA 1
ATOM 756 C C . ARG A 1 101 ? -10.633 21.609 0.28 1 95.25 101 ARG A C 1
ATOM 758 O O . ARG A 1 101 ? -11.617 20.875 0.328 1 95.25 101 ARG A O 1
ATOM 765 N N . LEU A 1 102 ? -10.273 22.297 1.314 1 94.81 102 LEU A N 1
ATOM 766 C CA . LEU A 1 102 ? -10.93 22.219 2.617 1 94.81 102 LEU A CA 1
ATOM 767 C C . LEU A 1 102 ? -12.336 22.797 2.555 1 94.81 102 LEU A C 1
ATOM 769 O O . LEU A 1 102 ? -13.25 22.297 3.225 1 94.81 102 LEU A O 1
ATOM 773 N N . THR A 1 103 ? -12.555 23.781 1.795 1 93.75 103 THR A N 1
ATOM 774 C CA . THR A 1 103 ? -13.859 24.422 1.718 1 93.75 103 THR A CA 1
ATOM 775 C C . THR A 1 103 ? -14.719 23.797 0.623 1 93.75 103 THR A C 1
ATOM 777 O O . THR A 1 103 ? -15.898 24.125 0.48 1 93.75 103 THR A O 1
ATOM 780 N N . GLY A 1 104 ? -14.109 22.875 -0.196 1 93.44 104 GLY A N 1
ATOM 781 C CA . GLY A 1 104 ? -14.805 22.172 -1.26 1 93.44 104 GLY A CA 1
ATOM 782 C C . GLY A 1 104 ? -14.977 20.688 -0.985 1 93.44 104 GLY A C 1
ATOM 783 O O . GLY A 1 104 ? -15.734 20.297 -0.099 1 93.44 104 GLY A O 1
ATOM 784 N N . ALA A 1 105 ? -14.141 19.922 -1.645 1 93.62 105 ALA A N 1
ATOM 785 C CA . ALA A 1 105 ? -14.289 18.469 -1.652 1 93.62 105 ALA A CA 1
ATOM 786 C C . ALA A 1 105 ? -13.758 17.859 -0.36 1 93.62 105 ALA A C 1
ATOM 788 O O . ALA A 1 105 ? -14.008 16.688 -0.071 1 93.62 105 ALA A O 1
ATOM 789 N N . GLY A 1 106 ? -13.055 18.609 0.405 1 96.06 106 GLY A N 1
ATOM 790 C CA . GLY A 1 106 ? -12.445 18.078 1.617 1 96.06 106 GLY A CA 1
ATOM 791 C C . GLY A 1 106 ? -11.047 17.531 1.397 1 96.06 106 GLY A C 1
ATOM 792 O O . GLY A 1 106 ? -10.633 17.328 0.257 1 96.06 106 GLY A O 1
ATOM 793 N N . LEU A 1 107 ? -10.336 17.359 2.48 1 96.38 107 LEU A N 1
ATOM 794 C CA . LEU A 1 107 ? -8.992 16.797 2.498 1 96.38 107 LEU A CA 1
ATOM 795 C C . LEU A 1 107 ? -8.969 15.484 3.266 1 96.38 107 LEU A C 1
ATOM 797 O O . LEU A 1 107 ? -9.508 15.391 4.371 1 96.38 107 LEU A O 1
ATOM 801 N N . GLU A 1 108 ? -8.367 14.477 2.656 1 95.75 108 GLU A N 1
ATOM 802 C CA . GLU A 1 108 ? -8.219 13.188 3.332 1 95.75 108 GLU A CA 1
ATOM 803 C C . GLU A 1 108 ? -6.754 12.883 3.621 1 95.75 108 GLU A C 1
ATOM 805 O O . GLU A 1 108 ? -5.898 13.047 2.752 1 95.75 108 GLU A O 1
ATOM 810 N N . LEU A 1 109 ? -6.504 12.492 4.824 1 95 109 LEU A N 1
ATOM 811 C CA . LEU A 1 109 ? -5.16 12.094 5.234 1 95 109 LEU A CA 1
ATOM 812 C C . LEU A 1 109 ? -5.191 10.789 6.02 1 95 109 LEU A C 1
ATOM 814 O O . LEU A 1 109 ? -6.18 10.484 6.691 1 95 109 LEU A O 1
ATOM 818 N N . LEU A 1 110 ? -4.117 10.039 5.906 1 91.94 110 LEU A N 1
ATOM 819 C CA . LEU A 1 110 ? -3.93 8.828 6.703 1 91.94 110 LEU A CA 1
ATOM 820 C C . LEU A 1 110 ? -3.029 9.102 7.902 1 91.94 110 LEU A C 1
ATOM 822 O O . LEU A 1 110 ? -1.878 9.508 7.738 1 91.94 110 LEU A O 1
ATOM 826 N N . ASP A 1 111 ? -3.594 8.953 9.055 1 90.75 111 ASP A N 1
ATOM 827 C CA . ASP A 1 111 ? -2.789 9.031 10.266 1 90.75 111 ASP A CA 1
ATOM 828 C C . ASP A 1 111 ? -2.215 7.66 10.625 1 90.75 111 ASP A C 1
ATOM 830 O O . ASP A 1 111 ? -2.91 6.82 11.203 1 90.75 111 ASP A O 1
ATOM 834 N N . ARG A 1 112 ? -0.945 7.43 10.406 1 86.88 112 ARG A N 1
ATOM 835 C CA . ARG A 1 112 ? -0.305 6.133 10.609 1 86.88 112 ARG A CA 1
ATOM 836 C C . ARG A 1 112 ? 0.178 5.98 12.047 1 86.88 112 ARG A C 1
ATOM 838 O O . ARG A 1 112 ? 0.689 4.926 12.43 1 86.88 112 ARG A O 1
ATOM 845 N N . SER A 1 113 ? 0.025 6.969 12.852 1 79.5 113 SER A N 1
ATOM 846 C CA . SER A 1 113 ? 0.589 6.945 14.203 1 79.5 113 SER A CA 1
ATOM 847 C C . SER A 1 113 ? -0.403 6.367 15.203 1 79.5 113 SER A C 1
ATOM 849 O O . SER A 1 113 ? -0.061 6.152 16.375 1 79.5 113 SER A O 1
ATOM 851 N N . ILE A 1 114 ? -1.575 6.176 14.734 1 78.06 114 ILE A N 1
ATOM 852 C CA . ILE A 1 114 ? -2.574 5.629 15.648 1 78.06 114 ILE A CA 1
ATOM 853 C C . ILE A 1 114 ? -2.326 4.137 15.852 1 78.06 114 ILE A C 1
ATOM 855 O O . ILE A 1 114 ? -2.113 3.398 14.883 1 78.06 114 ILE A O 1
ATOM 859 N N . ASP A 1 115 ? -2.047 3.764 17.078 1 69.44 115 ASP A N 1
ATOM 860 C CA . ASP A 1 115 ? -1.731 2.393 17.469 1 69.44 115 ASP A CA 1
ATOM 861 C C . ASP A 1 115 ? -2.969 1.5 17.391 1 69.44 115 ASP A C 1
ATOM 863 O O . ASP A 1 115 ? -4.094 1.975 17.562 1 69.44 115 ASP A O 1
ATOM 867 N N . THR A 1 116 ? -2.715 0.332 16.938 1 62.44 116 THR A N 1
ATOM 868 C CA . THR A 1 116 ? -3.812 -0.61 16.766 1 62.44 116 THR A CA 1
ATOM 869 C C . THR A 1 116 ? -4.172 -1.282 18.078 1 62.44 116 THR A C 1
ATOM 871 O O . THR A 1 116 ? -5.008 -2.189 18.109 1 62.44 116 THR A O 1
ATOM 874 N N . GLN A 1 117 ? -3.529 -0.759 19.188 1 67.94 117 GLN A N 1
ATOM 875 C CA . GLN A 1 117 ? -3.994 -1.284 20.469 1 67.94 117 GLN A CA 1
ATOM 876 C C . GLN A 1 117 ? -5.277 -0.588 20.906 1 67.94 117 GLN A C 1
ATOM 878 O O . GLN A 1 117 ? -5.492 0.584 20.594 1 67.94 117 GLN A O 1
ATOM 883 N N . PRO A 1 118 ? -6.117 -1.387 21.422 1 69.12 118 PRO A N 1
ATOM 884 C CA . PRO A 1 118 ? -7.387 -0.799 21.859 1 69.12 118 PRO A CA 1
ATOM 885 C C . PRO A 1 118 ? -7.195 0.381 22.812 1 69.12 118 PRO A C 1
ATOM 887 O O . PRO A 1 118 ? -6.578 0.233 23.875 1 69.12 118 PRO A O 1
ATOM 890 N N . THR A 1 119 ? -7.445 1.436 22.406 1 79.12 119 THR A N 1
ATOM 891 C CA . THR A 1 119 ? -7.387 2.697 23.141 1 79.12 119 THR A CA 1
ATOM 892 C C . THR A 1 119 ? -8.266 3.752 22.469 1 79.12 119 THR A C 1
ATOM 894 O O . THR A 1 119 ? -8.883 3.484 21.438 1 79.12 119 THR A O 1
ATOM 897 N N . HIS A 1 120 ? -8.609 4.754 23.25 1 87.06 120 HIS A N 1
ATOM 898 C CA . HIS A 1 120 ? -9.344 5.82 22.562 1 87.06 120 HIS A CA 1
ATOM 899 C C . HIS A 1 120 ? -8.438 7.016 22.281 1 87.06 120 HIS A C 1
ATOM 901 O O . HIS A 1 120 ? -7.469 7.254 23.016 1 87.06 120 HIS A O 1
ATOM 907 N N . TYR A 1 121 ? -8.68 7.617 21.219 1 90.5 121 TYR A N 1
ATOM 908 C CA . TYR A 1 121 ? -7.98 8.82 20.781 1 90.5 121 TYR A CA 1
ATOM 909 C C . TYR A 1 121 ? -8.953 9.992 20.641 1 90.5 121 TYR A C 1
ATOM 911 O O . TYR A 1 121 ? -10.125 9.797 20.328 1 90.5 121 TYR A O 1
ATOM 919 N N . GLN A 1 122 ? -8.414 11.109 20.984 1 92.44 122 GLN A N 1
ATOM 920 C CA . GLN A 1 122 ? -9.109 12.352 20.672 1 92.44 122 GLN A CA 1
ATOM 921 C C . GLN A 1 122 ? -8.336 13.172 19.641 1 92.44 122 GLN A C 1
ATOM 923 O O . GLN A 1 122 ? -7.156 13.477 19.844 1 92.44 122 GLN A O 1
ATOM 928 N N . LEU A 1 123 ? -9.008 13.508 18.562 1 93.56 123 LEU A N 1
ATOM 929 C CA . LEU A 1 123 ? -8.367 14.273 17.484 1 93.56 123 LEU A CA 1
ATOM 930 C C . LEU A 1 123 ? -9.062 15.617 17.297 1 93.56 123 LEU A C 1
ATOM 932 O O . LEU A 1 123 ? -10.281 15.719 17.438 1 93.56 123 LEU A O 1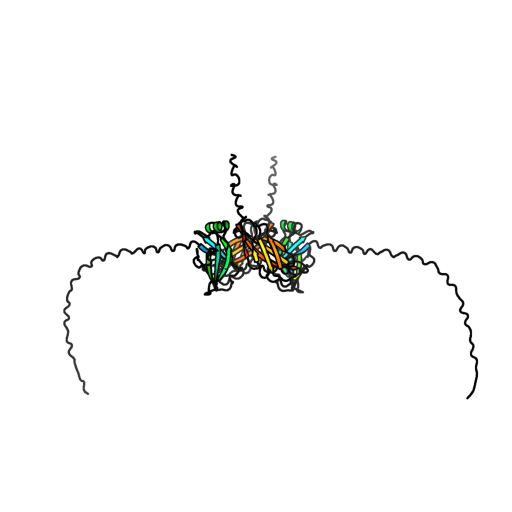
ATOM 936 N N . ARG A 1 124 ? -8.266 16.625 17.016 1 93.62 124 ARG A N 1
ATOM 937 C CA . ARG A 1 124 ? -8.758 17.953 16.656 1 93.62 124 ARG A CA 1
ATOM 938 C C . ARG A 1 124 ? -7.973 18.531 15.477 1 93.62 124 ARG A C 1
ATOM 940 O O . ARG A 1 124 ? -6.809 18.188 15.273 1 93.62 124 ARG A O 1
ATOM 947 N N . VAL A 1 125 ? -8.641 19.281 14.703 1 94.88 125 VAL A N 1
ATOM 948 C CA . VAL A 1 125 ? -7.984 20.062 13.664 1 94.88 125 VAL A CA 1
ATOM 949 C C . VAL A 1 125 ? -8.203 21.547 13.922 1 94.88 125 VAL A C 1
ATOM 951 O O . VAL A 1 125 ? -9.297 21.953 14.344 1 94.88 125 VAL A O 1
ATOM 954 N N . ARG A 1 126 ? -7.184 22.297 13.766 1 92.06 126 ARG A N 1
ATOM 955 C CA . ARG A 1 126 ? -7.301 23.734 13.984 1 92.06 126 ARG A CA 1
ATOM 956 C C . ARG A 1 126 ? -6.59 24.516 12.891 1 92.06 126 ARG A C 1
ATOM 958 O O . ARG A 1 126 ? -5.594 24.047 12.328 1 92.06 126 ARG A O 1
ATOM 965 N N . ALA A 1 127 ? -7.172 25.578 12.547 1 90.75 127 ALA A N 1
ATOM 966 C CA . ALA A 1 127 ? -6.531 26.562 11.68 1 90.75 127 ALA A CA 1
ATOM 967 C C . ALA A 1 127 ? -5.871 27.672 12.5 1 90.75 127 ALA A C 1
ATOM 969 O O . ALA A 1 127 ? -6.516 28.297 13.344 1 90.75 127 ALA A O 1
ATOM 970 N N . ALA A 1 128 ? -4.547 27.875 12.281 1 88.12 128 ALA A N 1
ATOM 971 C CA . ALA A 1 128 ? -3.803 28.875 13.047 1 88.12 128 ALA A CA 1
ATOM 972 C C . ALA A 1 128 ? -3.139 29.891 12.117 1 88.12 128 ALA A C 1
ATOM 974 O O . ALA A 1 128 ? -2.771 29.547 10.984 1 88.12 128 ALA A O 1
ATOM 975 N N . HIS A 1 129 ? -2.982 31.156 12.555 1 83.62 129 HIS A N 1
ATOM 976 C CA . HIS A 1 129 ? -2.25 32.188 11.812 1 83.62 129 HIS A CA 1
ATOM 977 C C . HIS A 1 129 ? -0.751 32.094 12.078 1 83.62 129 HIS A C 1
ATOM 979 O O . HIS A 1 129 ? -0.332 31.594 13.125 1 83.62 129 HIS A O 1
ATOM 985 N N . ASP A 1 130 ? 0.015 32.469 11.094 1 75.81 130 ASP A N 1
ATOM 986 C CA . ASP A 1 130 ? 1.468 32.469 11.227 1 75.81 130 ASP A CA 1
ATOM 987 C C . ASP A 1 130 ? 1.922 33.375 12.352 1 75.81 130 ASP A C 1
ATOM 989 O O . ASP A 1 130 ? 2.84 33.062 13.109 1 75.81 130 ASP A O 1
ATOM 993 N N . ASP A 1 131 ? 1.468 34.688 12.398 1 67.06 131 ASP A N 1
ATOM 994 C CA . ASP A 1 131 ? 1.951 35.75 13.242 1 67.06 131 ASP A CA 1
ATOM 995 C C . ASP A 1 131 ? 1.441 35.594 14.68 1 67.06 131 ASP A C 1
ATOM 997 O O . ASP A 1 131 ? 1.898 36.312 15.586 1 67.06 131 ASP A O 1
ATOM 1001 N N . ALA A 1 132 ? 0.559 34.875 14.961 1 60.47 132 ALA A N 1
ATOM 1002 C CA . ALA A 1 132 ? 0.059 34.656 16.312 1 60.47 132 ALA A CA 1
ATOM 1003 C C . ALA A 1 132 ? -0.217 33.156 16.562 1 60.47 132 ALA A C 1
ATOM 1005 O O . ALA A 1 132 ? -1.374 32.75 16.703 1 60.47 132 ALA A O 1
ATOM 1006 N N . PRO A 1 133 ? 0.961 32.594 16.719 1 55.81 133 PRO A N 1
ATOM 1007 C CA . PRO A 1 133 ? 0.813 31.156 17 1 55.81 133 PRO A CA 1
ATOM 1008 C C . PRO A 1 133 ? -0.003 30.875 18.25 1 55.81 133 PRO A C 1
ATOM 1010 O O . PRO A 1 133 ? 0.212 31.516 19.281 1 55.81 133 PRO A O 1
ATOM 1013 N N . GLY A 1 134 ? -1.198 30.531 18.172 1 56.12 134 GLY A N 1
ATOM 1014 C CA . GLY A 1 134 ? -2.066 30.297 19.312 1 56.12 134 GLY A CA 1
ATOM 1015 C C . GLY A 1 134 ? -3.414 30.984 19.188 1 56.12 134 GLY A C 1
ATOM 1016 O O . GLY A 1 134 ? -4.328 30.703 19.969 1 56.12 134 GLY A O 1
ATOM 1017 N N . GLN A 1 135 ? -3.314 32.156 18.609 1 58.62 135 GLN A N 1
ATOM 1018 C CA . GLN A 1 135 ? -4.656 32.719 18.469 1 58.62 135 GLN A CA 1
ATOM 1019 C C . GLN A 1 135 ? -5.539 31.797 17.625 1 58.62 135 GLN A C 1
ATOM 1021 O O . GLN A 1 135 ? -5.195 31.438 16.5 1 58.62 135 GLN A O 1
ATOM 1026 N N . THR A 1 136 ? -6.168 30.984 18.453 1 58.59 136 THR A N 1
ATOM 1027 C CA . THR A 1 136 ? -6.988 29.906 17.922 1 58.59 136 THR A CA 1
ATOM 1028 C C . THR A 1 136 ? -7.996 30.453 16.906 1 58.59 136 THR A C 1
ATOM 1030 O O . THR A 1 136 ? -8.758 31.375 17.203 1 58.59 136 THR A O 1
ATOM 1033 N N . LEU A 1 137 ? -7.648 30.391 15.625 1 71.88 137 LEU A N 1
ATOM 1034 C CA . LEU A 1 137 ? -8.797 30.484 14.727 1 71.88 137 LEU A CA 1
ATOM 1035 C C . LEU A 1 137 ? -9.672 29.234 14.844 1 71.88 137 LEU A C 1
ATOM 1037 O O . LEU A 1 137 ? -9.656 28.562 15.867 1 71.88 137 LEU A O 1
ATOM 1041 N N . GLN A 1 138 ? -10.258 28.766 13.883 1 79.94 138 GLN A N 1
ATOM 1042 C CA . GLN A 1 138 ? -11.289 27.75 13.812 1 79.94 138 GLN A CA 1
ATOM 1043 C C . GLN A 1 138 ? -10.758 26.391 14.281 1 79.94 138 GLN A C 1
ATOM 1045 O O . GLN A 1 138 ? -9.672 25.984 13.883 1 79.94 138 GLN A O 1
ATOM 1050 N N . VAL A 1 139 ? -11.32 25.891 15.453 1 88.19 139 VAL A N 1
ATOM 1051 C CA . VAL A 1 139 ? -10.984 24.562 15.938 1 88.19 139 VAL A CA 1
ATOM 1052 C C . VAL A 1 139 ? -12.203 23.641 15.789 1 88.19 139 VAL A C 1
ATOM 1054 O O . VAL A 1 139 ? -13.336 24.062 16.047 1 88.19 139 VAL A O 1
ATOM 1057 N N . SER A 1 140 ? -11.898 22.5 15.406 1 92.62 140 SER A N 1
ATOM 1058 C CA . SER A 1 140 ? -13 21.547 15.258 1 92.62 140 SER A CA 1
ATOM 1059 C C . SER A 1 140 ? -13.469 21.031 16.609 1 92.62 140 SER A C 1
ATOM 1061 O O . SER A 1 140 ? -12.758 21.156 17.609 1 92.62 140 SER A O 1
ATOM 1063 N N . ALA A 1 141 ? -14.719 20.5 16.609 1 91.56 141 ALA A N 1
ATOM 1064 C CA . ALA A 1 141 ? -15.102 19.656 17.734 1 91.56 141 ALA A CA 1
ATOM 1065 C C . ALA A 1 141 ? -14.18 18.453 17.844 1 91.56 141 ALA A C 1
ATOM 1067 O O . ALA A 1 141 ? -13.609 18 16.844 1 91.56 141 ALA A O 1
ATOM 1068 N N . PRO A 1 142 ? -13.961 17.984 19.078 1 91.38 142 PRO A N 1
ATOM 1069 C CA . PRO A 1 142 ? -13.125 16.781 19.203 1 91.38 142 PRO A CA 1
ATOM 1070 C C . PRO A 1 142 ? -13.742 15.555 18.547 1 91.38 142 PRO A C 1
ATOM 1072 O O . PRO A 1 142 ? -14.953 15.328 18.688 1 91.38 142 PRO A O 1
ATOM 1075 N N . LEU A 1 143 ? -12.977 14.891 17.781 1 92.75 143 LEU A N 1
ATOM 1076 C CA . LEU A 1 143 ? -13.336 13.562 17.281 1 92.75 143 LEU A CA 1
ATOM 1077 C C . LEU A 1 143 ? -12.781 12.477 18.188 1 92.75 143 LEU A C 1
ATOM 1079 O O . LEU A 1 143 ? -11.562 12.344 18.344 1 92.75 143 LEU A O 1
ATOM 1083 N N . VAL A 1 144 ? -13.641 11.758 18.766 1 91.44 144 VAL A N 1
ATOM 1084 C CA . VAL A 1 144 ? -13.219 10.656 19.625 1 91.44 144 VAL A CA 1
ATOM 1085 C C . VAL A 1 144 ? -13.289 9.344 18.844 1 91.44 144 VAL A C 1
ATOM 1087 O O . VAL A 1 144 ? -14.344 8.992 18.312 1 91.44 144 VAL A O 1
ATOM 1090 N N . VAL A 1 145 ? -12.188 8.711 18.766 1 89.06 145 VAL A N 1
ATOM 1091 C CA . VAL A 1 145 ? -12.109 7.426 18.078 1 89.06 145 VAL A CA 1
ATOM 1092 C C . VAL A 1 145 ? -11.742 6.332 19.078 1 89.06 145 VAL A C 1
ATOM 1094 O O . VAL A 1 145 ? -10.734 6.441 19.781 1 89.06 145 VAL A O 1
ATOM 1097 N N . ARG A 1 146 ? -12.547 5.387 19.141 1 85.62 146 ARG A N 1
ATOM 1098 C CA . ARG A 1 146 ? -12.25 4.215 19.953 1 85.62 146 ARG A CA 1
ATOM 1099 C C . ARG A 1 146 ? -11.797 3.045 19.094 1 85.62 146 ARG A C 1
ATOM 1101 O O . ARG A 1 146 ? -12.602 2.467 18.359 1 85.62 146 ARG A O 1
ATOM 1108 N N . TRP A 1 147 ? -10.57 2.768 19.172 1 81.88 147 TRP A N 1
ATOM 1109 C CA . TRP A 1 147 ? -9.977 1.711 18.359 1 81.88 147 TRP A CA 1
ATOM 1110 C C . TRP A 1 147 ? -10.133 0.352 19.031 1 81.88 147 TRP A C 1
ATOM 1112 O O . TRP A 1 147 ? -9.906 0.22 20.234 1 81.88 147 TRP A O 1
ATOM 1122 N N . ARG A 1 148 ? -10.578 -0.525 18.25 1 83.38 148 ARG A N 1
ATOM 1123 C CA . ARG A 1 148 ? -10.711 -1.902 18.719 1 83.38 148 ARG A CA 1
ATOM 1124 C C . ARG A 1 148 ? -9.609 -2.781 18.141 1 83.38 148 ARG A C 1
ATOM 1126 O O . ARG A 1 148 ? -8.852 -2.346 17.266 1 83.38 148 ARG A O 1
ATOM 1133 N N . THR A 1 149 ? -9.508 -3.943 18.75 1 85.44 149 THR A N 1
ATOM 1134 C CA . THR A 1 149 ? -8.648 -4.926 18.109 1 85.44 149 THR A CA 1
ATOM 1135 C C . THR A 1 149 ? -9.164 -5.27 16.719 1 85.44 149 THR A C 1
ATOM 1137 O O . THR A 1 149 ? -10.328 -5.66 16.562 1 85.44 149 THR A O 1
ATOM 1140 N N . PRO A 1 150 ? -8.352 -4.98 15.75 1 87.38 150 PRO A N 1
ATOM 1141 C CA . PRO A 1 150 ? -8.82 -5.309 14.406 1 87.38 150 PRO A CA 1
ATOM 1142 C C . PRO A 1 150 ? -9.141 -6.789 14.234 1 87.38 150 PRO A C 1
ATOM 1144 O O . PRO A 1 150 ? -8.562 -7.633 14.93 1 87.38 150 PRO A O 1
ATOM 1147 N N . PRO A 1 151 ? -10.078 -7.078 13.406 1 92.25 151 PRO A N 1
ATOM 1148 C CA . PRO A 1 151 ? -10.383 -8.492 13.188 1 92.25 151 PRO A CA 1
ATOM 1149 C C . PRO A 1 151 ? -9.203 -9.266 12.602 1 92.25 151 PRO A C 1
ATOM 1151 O O . PRO A 1 151 ? -8.383 -8.695 11.883 1 92.25 151 PRO A O 1
ATOM 1154 N N . ALA A 1 152 ? -9.195 -10.539 12.906 1 93.81 152 ALA A N 1
ATOM 1155 C CA . ALA A 1 152 ? -8.188 -11.43 12.336 1 93.81 152 ALA A CA 1
ATOM 1156 C C . ALA A 1 152 ? -8.43 -11.656 10.852 1 93.81 152 ALA A C 1
ATOM 1158 O O . ALA A 1 152 ? -9.469 -11.266 10.32 1 93.81 152 ALA A O 1
ATOM 1159 N N . ARG A 1 153 ? -7.457 -12.266 10.258 1 96.38 153 ARG A N 1
ATOM 1160 C CA . ARG A 1 153 ? -7.633 -12.641 8.859 1 96.38 153 ARG A CA 1
ATOM 1161 C C . ARG A 1 153 ? -8.742 -13.68 8.703 1 96.38 153 ARG A C 1
ATOM 1163 O O . ARG A 1 153 ? -8.969 -14.492 9.602 1 96.38 153 ARG A O 1
ATOM 1170 N N . PRO A 1 154 ? -9.422 -13.641 7.613 1 96.94 154 PRO A N 1
ATOM 1171 C CA . PRO A 1 154 ? -10.398 -14.711 7.387 1 96.94 154 PRO A CA 1
ATOM 1172 C C . PRO A 1 154 ? -9.742 -16.078 7.27 1 96.94 154 PRO A C 1
ATOM 1174 O O . PRO A 1 154 ? -8.578 -16.188 6.879 1 96.94 154 PRO A O 1
ATOM 1177 N N . ALA A 1 155 ? -10.539 -17.016 7.555 1 95.12 155 ALA A N 1
ATOM 1178 C CA . ALA A 1 155 ? -10.039 -18.391 7.449 1 95.12 155 ALA A CA 1
ATOM 1179 C C . ALA A 1 155 ? -10.555 -19.062 6.18 1 95.12 155 ALA A C 1
ATOM 1181 O O . ALA A 1 155 ? -11.617 -18.703 5.668 1 95.12 155 ALA A O 1
ATOM 1182 N N . GLU A 1 156 ? -9.734 -19.922 5.625 1 95.5 156 GLU A N 1
ATOM 1183 C CA . GLU A 1 156 ? -10.102 -20.859 4.562 1 95.5 156 GLU A CA 1
ATOM 1184 C C . GLU A 1 156 ? -10.609 -20.109 3.328 1 95.5 156 GLU A C 1
ATOM 1186 O O . GLU A 1 156 ? -11.648 -20.453 2.771 1 95.5 156 GLU A O 1
ATOM 1191 N N . LEU A 1 157 ? -9.984 -19.031 3.043 1 96.56 157 LEU A N 1
ATOM 1192 C CA . LEU A 1 157 ? -10.352 -18.359 1.805 1 96.56 157 LEU A CA 1
ATOM 1193 C C . LEU A 1 157 ? -10.164 -19.281 0.603 1 96.56 157 LEU A C 1
ATOM 1195 O O . LEU A 1 157 ? -9.102 -19.875 0.44 1 96.56 157 LEU A O 1
ATOM 1199 N N . GLN A 1 158 ? -11.227 -19.375 -0.188 1 95.88 158 GLN A N 1
ATOM 1200 C CA . GLN A 1 158 ? -11.219 -20.125 -1.438 1 95.88 158 GLN A CA 1
ATOM 1201 C C . GLN A 1 158 ? -11.734 -19.266 -2.596 1 95.88 158 GLN A C 1
ATOM 1203 O O . GLN A 1 158 ? -12.594 -18.406 -2.4 1 95.88 158 GLN A O 1
ATOM 1208 N N . ALA A 1 159 ? -11.18 -19.438 -3.648 1 93.75 159 ALA A N 1
ATOM 1209 C CA . ALA A 1 159 ? -11.617 -18.766 -4.863 1 93.75 159 ALA A CA 1
ATOM 1210 C C . ALA A 1 159 ? -11.633 -19.719 -6.051 1 93.75 159 ALA A C 1
ATOM 1212 O O . ALA A 1 159 ? -10.664 -20.453 -6.277 1 93.75 159 ALA A O 1
ATOM 1213 N N . HIS A 1 160 ? -12.734 -19.734 -6.781 1 90 160 HIS A N 1
ATOM 1214 C CA . HIS A 1 160 ? -12.859 -20.641 -7.922 1 90 160 HIS A CA 1
ATOM 1215 C C . HIS A 1 160 ? -13.578 -19.953 -9.086 1 90 160 HIS A C 1
ATOM 1217 O O . HIS A 1 160 ? -14.422 -19.078 -8.867 1 90 160 HIS A O 1
ATOM 1223 N N . SER A 1 161 ? -13.117 -20.234 -10.219 1 87.5 161 SER A N 1
ATOM 1224 C CA . SER A 1 161 ? -13.844 -19.875 -11.438 1 87.5 161 SER A CA 1
ATOM 1225 C C . SER A 1 161 ? -14.531 -21.094 -12.039 1 87.5 161 SER A C 1
ATOM 1227 O O . SER A 1 161 ? -13.875 -22.031 -12.492 1 87.5 161 SER A O 1
ATOM 1229 N N . HIS A 1 162 ? -15.891 -21.188 -11.93 1 77.81 162 HIS A N 1
ATOM 1230 C CA . HIS A 1 162 ? -16.625 -22.328 -12.484 1 77.81 162 HIS A CA 1
ATOM 1231 C C . HIS A 1 162 ? -17.297 -21.969 -13.805 1 77.81 162 HIS A C 1
ATOM 1233 O O . HIS A 1 162 ? -17.531 -22.828 -14.648 1 77.81 162 HIS A O 1
ATOM 1239 N N . ILE A 1 163 ? -17.703 -20.688 -13.906 1 77.44 163 ILE A N 1
ATOM 1240 C CA . ILE A 1 163 ? -18.359 -20.172 -15.102 1 77.44 163 ILE A CA 1
ATOM 1241 C C . ILE A 1 163 ? -17.5 -19.062 -15.727 1 77.44 163 ILE A C 1
ATOM 1243 O O . ILE A 1 163 ? -16.828 -18.328 -15.008 1 77.44 163 ILE A O 1
ATOM 1247 N N . ALA A 1 164 ? -17.5 -19.109 -17.109 1 79.5 164 ALA A N 1
ATOM 1248 C CA . ALA A 1 164 ? -16.75 -18.078 -17.797 1 79.5 164 ALA A CA 1
ATOM 1249 C C . ALA A 1 164 ? -17.125 -16.688 -17.297 1 79.5 164 ALA A C 1
ATOM 1251 O O . ALA A 1 164 ? -18.312 -16.391 -17.078 1 79.5 164 ALA A O 1
ATOM 1252 N N . GLY A 1 165 ? -16.094 -15.992 -16.906 1 85.25 165 GLY A N 1
ATOM 1253 C CA . GLY A 1 165 ? -16.297 -14.594 -16.578 1 85.25 165 GLY A CA 1
ATOM 1254 C C . GLY A 1 165 ? -16.656 -14.367 -15.109 1 85.25 165 GLY A C 1
ATOM 1255 O O . GLY A 1 165 ? -17.062 -13.266 -14.727 1 85.25 165 GLY A O 1
ATOM 1256 N N . THR A 1 166 ? -16.594 -15.492 -14.398 1 92 166 THR A N 1
ATOM 1257 C CA . THR A 1 166 ? -16.938 -15.281 -13 1 92 166 THR A CA 1
ATOM 1258 C C . THR A 1 166 ? -15.914 -15.953 -12.086 1 92 166 THR A C 1
ATOM 1260 O O . THR A 1 166 ? -15.312 -16.953 -12.461 1 92 166 THR A O 1
ATOM 1263 N N . VAL A 1 167 ? -15.656 -15.398 -10.906 1 95.88 167 VAL A N 1
ATOM 1264 C CA . VAL A 1 167 ? -14.883 -16 -9.82 1 95.88 167 VAL A CA 1
ATOM 1265 C C . VAL A 1 167 ? -15.68 -15.953 -8.523 1 95.88 167 VAL A C 1
ATOM 1267 O O . VAL A 1 167 ? -16.141 -14.883 -8.109 1 95.88 167 VAL A O 1
ATOM 1270 N N . GLU A 1 168 ? -15.891 -17.062 -7.977 1 96.88 168 GLU A N 1
ATOM 1271 C CA . GLU A 1 168 ? -16.578 -17.141 -6.688 1 96.88 168 GLU A CA 1
ATOM 1272 C C . GLU A 1 168 ? -15.57 -17.25 -5.543 1 96.88 168 GLU A C 1
ATOM 1274 O O . GLU A 1 168 ? -14.688 -18.109 -5.566 1 96.88 168 GLU A O 1
ATOM 1279 N N . LEU A 1 169 ? -15.719 -16.375 -4.531 1 97.75 169 LEU A N 1
ATOM 1280 C CA . LEU A 1 169 ? -14.922 -16.422 -3.311 1 97.75 169 LEU A CA 1
ATOM 1281 C C . LEU A 1 169 ? -15.758 -16.875 -2.125 1 97.75 169 LEU A C 1
ATOM 1283 O O . LEU A 1 169 ? -16.922 -16.469 -1.986 1 97.75 169 LEU A O 1
ATOM 1287 N N . ARG A 1 170 ? -15.141 -17.703 -1.292 1 97.94 170 ARG A N 1
ATOM 1288 C CA . ARG A 1 170 ? -15.734 -18.125 -0.028 1 97.94 170 ARG A CA 1
ATOM 1289 C C . ARG A 1 170 ? -14.719 -18.062 1.104 1 97.94 170 ARG A C 1
ATOM 1291 O O . ARG A 1 170 ? -13.531 -18.312 0.896 1 97.94 170 ARG A O 1
ATOM 1298 N N . TRP A 1 171 ? -15.18 -17.703 2.305 1 98.25 171 TRP A N 1
ATOM 1299 C CA . TRP A 1 171 ? -14.305 -17.656 3.473 1 98.25 171 TRP A CA 1
ATOM 1300 C C . TRP A 1 171 ? -15.102 -17.859 4.758 1 98.25 171 TRP A C 1
ATOM 1302 O O . TRP A 1 171 ? -16.328 -17.797 4.75 1 98.25 171 TRP A O 1
ATOM 1312 N N . LEU A 1 172 ? -14.375 -18.125 5.793 1 98.06 172 LEU A N 1
ATOM 1313 C CA . LEU A 1 172 ? -14.961 -18.203 7.133 1 98.06 172 LEU A CA 1
ATOM 1314 C C . LEU A 1 172 ? -14.523 -17.016 7.984 1 98.06 172 LEU A C 1
ATOM 1316 O O . LEU A 1 172 ? -13.391 -16.547 7.867 1 98.06 172 LEU A O 1
ATOM 1320 N N . ALA A 1 173 ? -15.461 -16.547 8.789 1 97.56 173 ALA A N 1
ATOM 1321 C CA . ALA A 1 173 ? -15.203 -15.414 9.664 1 97.56 173 ALA A CA 1
ATOM 1322 C C . ALA A 1 173 ? -16.141 -15.422 10.867 1 97.56 173 ALA A C 1
ATOM 1324 O O . ALA A 1 173 ? -17.156 -16.125 10.867 1 97.56 173 ALA A O 1
ATOM 1325 N N . PRO A 1 174 ? -15.742 -14.703 11.938 1 96.31 174 PRO A N 1
ATOM 1326 C CA . PRO A 1 174 ? -16.75 -14.469 12.977 1 96.31 174 PRO A CA 1
ATOM 1327 C C . PRO A 1 174 ? -18.031 -13.844 12.43 1 96.31 174 PRO A C 1
ATOM 1329 O O . PRO A 1 174 ? -17.969 -13.008 11.523 1 96.31 174 PRO A O 1
ATOM 1332 N N . ALA A 1 175 ? -19.156 -14.188 13 1 95.25 175 ALA A N 1
ATOM 1333 C CA . ALA A 1 175 ? -20.469 -13.859 12.438 1 95.25 175 ALA A CA 1
ATOM 1334 C C . ALA A 1 175 ? -20.719 -12.352 12.453 1 95.25 175 ALA A C 1
ATOM 1336 O O . ALA A 1 175 ? -21.531 -11.844 11.688 1 95.25 175 ALA A O 1
ATOM 1337 N N . ASP A 1 176 ? -20.031 -11.617 13.227 1 94.62 176 ASP A N 1
ATOM 1338 C CA . ASP A 1 176 ? -20.281 -10.188 13.367 1 94.62 176 ASP A CA 1
ATOM 1339 C C . ASP A 1 176 ? -19.297 -9.367 12.547 1 94.62 176 ASP A C 1
ATOM 1341 O O . ASP A 1 176 ? -19.203 -8.148 12.727 1 94.62 176 ASP A O 1
ATOM 1345 N N . THR A 1 177 ? -18.562 -10.039 11.656 1 96.88 177 THR A N 1
ATOM 1346 C CA . THR A 1 177 ? -17.578 -9.32 10.859 1 96.88 177 THR A CA 1
ATOM 1347 C C . THR A 1 177 ? -18 -9.258 9.391 1 96.88 177 THR A C 1
ATOM 1349 O O . THR A 1 177 ? -18.484 -10.25 8.844 1 96.88 177 THR A O 1
ATOM 1352 N N . GLY A 1 178 ? -17.906 -8.039 8.852 1 97.75 178 GLY A N 1
ATOM 1353 C CA . GLY A 1 178 ? -17.984 -7.887 7.406 1 97.75 178 GLY A CA 1
ATOM 1354 C C . GLY A 1 178 ? -16.656 -8.133 6.707 1 97.75 178 GLY A C 1
ATOM 1355 O O . GLY A 1 178 ? -15.711 -8.633 7.316 1 97.75 178 GLY A O 1
ATOM 1356 N N . ALA A 1 179 ? -16.703 -7.832 5.363 1 98.31 179 ALA A N 1
ATOM 1357 C CA . ALA A 1 179 ? -15.477 -8.078 4.609 1 98.31 179 ALA A CA 1
ATOM 1358 C C . ALA A 1 179 ? -15.328 -7.086 3.463 1 98.31 179 ALA A C 1
ATOM 1360 O O . ALA A 1 179 ? -16.328 -6.598 2.92 1 98.31 179 ALA A O 1
ATOM 1361 N N . LEU A 1 180 ? -14.141 -6.746 3.217 1 98.31 180 LEU A N 1
ATOM 1362 C CA . LEU A 1 180 ? -13.742 -6 2.029 1 98.31 180 LEU A CA 1
ATOM 1363 C C . LEU A 1 180 ? -12.984 -6.891 1.054 1 98.31 180 LEU A C 1
ATOM 1365 O O . LEU A 1 180 ? -12.008 -7.535 1.43 1 98.31 180 LEU A O 1
ATOM 1369 N N . ILE A 1 181 ? -13.438 -6.945 -0.207 1 98.56 181 ILE A N 1
ATOM 1370 C CA . ILE A 1 181 ? -12.859 -7.816 -1.226 1 98.56 181 ILE A CA 1
ATOM 1371 C C . ILE A 1 181 ? -11.906 -7.016 -2.105 1 98.56 181 ILE A C 1
ATOM 1373 O O . ILE A 1 181 ? -12.25 -5.938 -2.592 1 98.56 181 ILE A O 1
ATOM 1377 N N . PHE A 1 182 ? -10.727 -7.605 -2.26 1 98.25 182 PHE A N 1
ATOM 1378 C CA . PHE A 1 182 ? -9.742 -6.984 -3.135 1 98.25 182 PHE A CA 1
ATOM 1379 C C . PHE A 1 182 ? -9.445 -7.875 -4.336 1 98.25 182 PHE A C 1
ATOM 1381 O O . PHE A 1 182 ? -9.445 -9.102 -4.219 1 98.25 182 PHE A O 1
ATOM 1388 N N . ARG A 1 183 ? -9.102 -7.188 -5.457 1 98.06 183 ARG A N 1
ATOM 1389 C CA . ARG A 1 183 ? -8.656 -7.875 -6.66 1 98.06 183 ARG A CA 1
ATOM 1390 C C . ARG A 1 183 ? -7.477 -7.152 -7.301 1 98.06 183 ARG A C 1
ATOM 1392 O O . ARG A 1 183 ? -7.406 -5.922 -7.266 1 98.06 183 ARG A O 1
ATOM 1399 N N . ARG A 1 184 ? -6.594 -7.895 -7.902 1 97.38 184 ARG A N 1
ATOM 1400 C CA . ARG A 1 184 ? -5.504 -7.348 -8.703 1 97.38 184 ARG A CA 1
ATOM 1401 C C . ARG A 1 184 ? -5.301 -8.156 -9.977 1 97.38 184 ARG A C 1
ATOM 1403 O O . ARG A 1 184 ? -5.289 -9.391 -9.945 1 97.38 184 ARG A O 1
ATOM 1410 N N . ASN A 1 185 ? -5.18 -7.484 -11.07 1 97.12 185 ASN A N 1
ATOM 1411 C CA . ASN A 1 185 ? -4.836 -8.156 -12.32 1 97.12 185 ASN A CA 1
ATOM 1412 C C . ASN A 1 185 ? -3.373 -8.578 -12.352 1 97.12 185 ASN A C 1
ATOM 1414 O O . ASN A 1 185 ? -2.475 -7.738 -12.406 1 97.12 185 ASN A O 1
ATOM 1418 N N . VAL A 1 186 ? -3.156 -9.844 -12.367 1 95.75 186 VAL A N 1
ATOM 1419 C CA . VAL A 1 186 ? -1.821 -10.414 -12.234 1 95.75 186 VAL A CA 1
ATOM 1420 C C . VAL A 1 186 ? -1.038 -10.219 -13.523 1 95.75 186 VAL A C 1
ATOM 1422 O O . VAL A 1 186 ? 0.192 -10.133 -13.508 1 95.75 186 VAL A O 1
ATOM 1425 N N . LEU A 1 187 ? -1.675 -10.086 -14.609 1 95.06 187 LEU A N 1
ATOM 1426 C CA . LEU A 1 187 ? -1.021 -10.023 -15.906 1 95.06 187 LEU A CA 1
ATOM 1427 C C . LEU A 1 187 ? -0.614 -8.586 -16.234 1 95.06 187 LEU A C 1
ATOM 1429 O O . LEU A 1 187 ? 0.023 -8.344 -17.266 1 95.06 187 LEU A O 1
ATOM 1433 N N . ASP A 1 188 ? -0.987 -7.672 -15.422 1 92.25 188 ASP A N 1
ATOM 1434 C CA . ASP A 1 188 ? -0.623 -6.266 -15.555 1 92.25 188 ASP A CA 1
ATOM 1435 C C . ASP A 1 188 ? 0.355 -5.848 -14.453 1 92.25 188 ASP A C 1
ATOM 1437 O O . ASP A 1 188 ? -0.035 -5.688 -13.297 1 92.25 188 ASP A O 1
ATOM 1441 N N . SER A 1 189 ? 1.56 -5.66 -14.836 1 86.38 189 SER A N 1
ATOM 1442 C CA . SER A 1 189 ? 2.617 -5.355 -13.875 1 86.38 189 SER A CA 1
ATOM 1443 C C . SER A 1 189 ? 2.359 -4.031 -13.172 1 86.38 189 SER A C 1
ATOM 1445 O O . SER A 1 189 ? 2.906 -3.779 -12.094 1 86.38 189 SER A O 1
ATOM 1447 N N . SER A 1 190 ? 1.538 -3.23 -13.688 1 86.94 190 SER A N 1
ATOM 1448 C CA . SER A 1 190 ? 1.245 -1.925 -13.102 1 86.94 190 SER A CA 1
ATOM 1449 C C . SER A 1 190 ? -0.032 -1.964 -12.273 1 86.94 190 SER A C 1
ATOM 1451 O O . SER A 1 190 ? -0.386 -0.978 -11.617 1 86.94 190 SER A O 1
ATOM 1453 N N . ALA A 1 191 ? -0.635 -3.133 -12.328 1 92.12 191 ALA A N 1
ATOM 1454 C CA . ALA A 1 191 ? -1.923 -3.232 -11.648 1 92.12 191 ALA A CA 1
ATOM 1455 C C . ALA A 1 191 ? -1.757 -3.092 -10.141 1 92.12 191 ALA A C 1
ATOM 1457 O O . ALA A 1 191 ? -0.793 -3.602 -9.562 1 92.12 191 ALA A O 1
ATOM 1458 N N . ARG A 1 192 ? -2.732 -2.428 -9.578 1 90.94 192 ARG A N 1
ATOM 1459 C CA . ARG A 1 192 ? -2.828 -2.275 -8.133 1 90.94 192 ARG A CA 1
ATOM 1460 C C . ARG A 1 192 ? -4.027 -3.035 -7.578 1 90.94 192 ARG A C 1
ATOM 1462 O O . ARG A 1 192 ? -4.875 -3.506 -8.344 1 90.94 192 ARG A O 1
ATOM 1469 N N . TRP A 1 193 ? -3.928 -3.186 -6.32 1 95.5 193 TRP A N 1
ATOM 1470 C CA . TRP A 1 193 ? -5.09 -3.775 -5.668 1 95.5 193 TRP A CA 1
ATOM 1471 C C . TRP A 1 193 ? -6.305 -2.857 -5.785 1 95.5 193 TRP A C 1
ATOM 1473 O O . TRP A 1 193 ? -6.211 -1.659 -5.508 1 95.5 193 TRP A O 1
ATOM 1483 N N . GLU A 1 194 ? -7.383 -3.424 -6.18 1 95.94 194 GLU A N 1
ATOM 1484 C CA . GLU A 1 194 ? -8.664 -2.73 -6.281 1 95.94 194 GLU A CA 1
ATOM 1485 C C . GLU A 1 194 ? -9.633 -3.197 -5.203 1 95.94 194 GLU A C 1
ATOM 1487 O O . GLU A 1 194 ? -9.703 -4.391 -4.902 1 95.94 194 GLU A O 1
ATOM 1492 N N . ARG A 1 195 ? -10.312 -2.266 -4.598 1 96.5 195 ARG A N 1
ATOM 1493 C CA . ARG A 1 195 ? -11.43 -2.602 -3.713 1 96.5 195 ARG A CA 1
ATOM 1494 C C . ARG A 1 195 ? -12.688 -2.918 -4.512 1 96.5 195 ARG A C 1
ATOM 1496 O O . ARG A 1 195 ? -13.258 -2.035 -5.152 1 96.5 195 ARG A O 1
ATOM 1503 N N . LEU A 1 196 ? -13.117 -4.109 -4.43 1 97.06 196 LEU A N 1
ATOM 1504 C CA . LEU A 1 196 ? -14.203 -4.562 -5.289 1 97.06 196 LEU A CA 1
ATOM 1505 C C . LEU A 1 196 ? -15.555 -4.32 -4.625 1 97.06 196 LEU A C 1
ATOM 1507 O O . LEU A 1 196 ? -16.5 -3.842 -5.273 1 97.06 196 LEU A O 1
ATOM 1511 N N . ALA A 1 197 ? -15.633 -4.773 -3.361 1 97.06 197 ALA A N 1
ATOM 1512 C CA . ALA A 1 197 ? -16.938 -4.73 -2.697 1 97.06 197 ALA A CA 1
ATOM 1513 C C . ALA A 1 197 ? -16.781 -4.836 -1.183 1 97.06 197 ALA A C 1
ATOM 1515 O O . ALA A 1 197 ? -15.781 -5.371 -0.688 1 97.06 197 ALA A O 1
ATOM 1516 N N . ARG A 1 198 ? -17.75 -4.312 -0.549 1 96.69 198 ARG 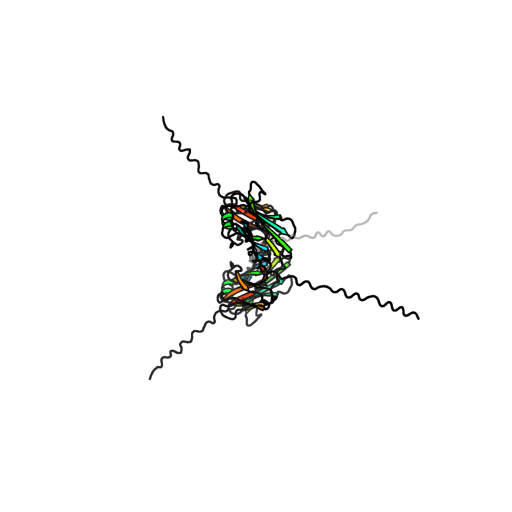A N 1
ATOM 1517 C CA . ARG A 1 198 ? -17.953 -4.539 0.878 1 96.69 198 ARG A CA 1
ATOM 1518 C C . ARG A 1 198 ? -19.125 -5.492 1.116 1 96.69 198 ARG A C 1
ATOM 1520 O O . ARG A 1 198 ? -20.219 -5.277 0.602 1 96.69 198 ARG A O 1
ATOM 1527 N N . VAL A 1 199 ? -18.828 -6.527 1.834 1 97.44 199 VAL A N 1
ATOM 1528 C CA . VAL A 1 199 ? -19.844 -7.523 2.152 1 97.44 199 VAL A CA 1
ATOM 1529 C C . VAL A 1 199 ? -20.234 -7.41 3.623 1 97.44 199 VAL A C 1
ATOM 1531 O O . VAL A 1 199 ? -19.391 -7.172 4.484 1 97.44 199 VAL A O 1
ATOM 1534 N N . GLY A 1 200 ? -21.5 -7.625 3.932 1 96.88 200 GLY A N 1
ATOM 1535 C CA . GLY A 1 200 ? -21.969 -7.543 5.305 1 96.88 200 GLY A CA 1
ATOM 1536 C C . GLY A 1 200 ? -21.516 -8.703 6.164 1 96.88 200 GLY A C 1
ATOM 1537 O O . GLY A 1 200 ? -20.875 -9.633 5.672 1 96.88 200 GLY A O 1
ATOM 1538 N N . PRO A 1 201 ? -21.844 -8.617 7.438 1 96.75 201 PRO A N 1
ATOM 1539 C CA . PRO A 1 201 ? -21.391 -9.648 8.375 1 96.75 201 PRO A CA 1
ATOM 1540 C C . PRO A 1 201 ? -21.969 -11.023 8.055 1 96.75 201 PRO A C 1
ATOM 1542 O O . PRO A 1 201 ? -23.141 -11.141 7.715 1 96.75 201 PRO A O 1
ATOM 1545 N N . SER A 1 202 ? -21.141 -12.055 8.055 1 96.56 202 SER A N 1
ATOM 1546 C CA . SER A 1 202 ? -21.531 -13.445 7.832 1 96.56 202 SER A CA 1
ATOM 1547 C C . SER A 1 202 ? -20.453 -14.414 8.312 1 96.56 202 SER A C 1
ATOM 1549 O O . SER A 1 202 ? -19.266 -14.164 8.133 1 96.56 202 SER A O 1
ATOM 1551 N N . ALA A 1 203 ? -20.859 -15.516 8.891 1 96.88 203 ALA A N 1
ATOM 1552 C CA . ALA A 1 203 ? -19.906 -16.547 9.297 1 96.88 203 ALA A CA 1
ATOM 1553 C C . ALA A 1 203 ? -19.344 -17.297 8.086 1 96.88 203 ALA A C 1
ATOM 1555 O O . ALA A 1 203 ? -18.219 -17.812 8.141 1 96.88 203 ALA A O 1
ATOM 1556 N N . GLN A 1 204 ? -20.188 -17.391 7.105 1 97.56 204 GLN A N 1
ATOM 1557 C CA . GLN A 1 204 ? -19.781 -18 5.844 1 97.56 204 GLN A CA 1
ATOM 1558 C C . GLN A 1 204 ? -19.891 -17 4.691 1 97.56 204 GLN A C 1
ATOM 1560 O O . GLN A 1 204 ? -20.922 -16.922 4.023 1 97.56 204 GLN A O 1
ATOM 1565 N N . GLY A 1 205 ? -18.859 -16.234 4.48 1 97.44 205 GLY A N 1
ATOM 1566 C CA . GLY A 1 205 ? -18.875 -15.195 3.463 1 97.44 205 GLY A CA 1
ATOM 1567 C C . GLY A 1 205 ? -18.781 -15.742 2.051 1 97.44 205 GLY A C 1
ATOM 1568 O O . GLY A 1 205 ? -18.094 -16.734 1.803 1 97.44 205 GLY A O 1
ATOM 1569 N N . VAL A 1 206 ? -19.469 -15.055 1.18 1 97.19 206 VAL A N 1
ATOM 1570 C CA . VAL A 1 206 ? -19.438 -15.398 -0.238 1 97.19 206 VAL A CA 1
ATOM 1571 C C . VAL A 1 206 ? -19.469 -14.125 -1.079 1 97.19 206 VAL A C 1
ATOM 1573 O O . VAL A 1 206 ? -20.188 -13.164 -0.748 1 97.19 206 VAL A O 1
ATOM 1576 N N . PHE A 1 207 ? -18.781 -14.086 -2.09 1 98 207 PHE A N 1
ATOM 1577 C CA . PHE A 1 207 ? -18.797 -13.016 -3.076 1 98 207 PHE A CA 1
ATOM 1578 C C . PHE A 1 207 ? -18.516 -13.555 -4.473 1 98 207 PHE A C 1
ATOM 1580 O O . PHE A 1 207 ? -17.641 -14.406 -4.648 1 98 207 PHE A O 1
ATOM 1587 N N . VAL A 1 208 ? -19.266 -13.109 -5.438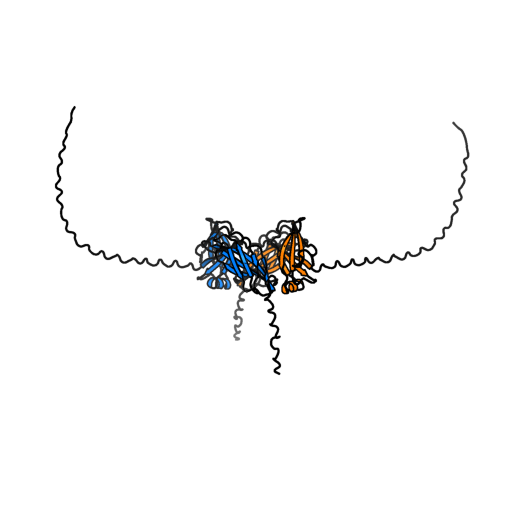 1 97.19 208 VAL A N 1
ATOM 1588 C CA . VAL A 1 208 ? -19.047 -13.508 -6.824 1 97.19 208 VAL A CA 1
ATOM 1589 C C . VAL A 1 208 ? -18.609 -12.305 -7.652 1 97.19 208 VAL A C 1
ATOM 1591 O O . VAL A 1 208 ? -19.344 -11.328 -7.773 1 97.19 208 VAL A O 1
ATOM 1594 N N . ASP A 1 209 ? -17.422 -12.344 -8.195 1 96.94 209 ASP A N 1
ATOM 1595 C CA . ASP A 1 209 ? -16.906 -11.32 -9.102 1 96.94 209 ASP A CA 1
ATOM 1596 C C . ASP A 1 209 ? -17.328 -11.586 -10.539 1 96.94 209 ASP A C 1
ATOM 1598 O O . ASP A 1 209 ? -16.938 -12.586 -11.141 1 96.94 209 ASP A O 1
ATOM 1602 N N . ARG A 1 210 ? -18.047 -10.727 -11.086 1 94.25 210 ARG A N 1
ATOM 1603 C CA . ARG A 1 210 ? -18.562 -10.922 -12.438 1 94.25 210 ARG A CA 1
ATOM 1604 C C . ARG A 1 210 ? -17.859 -10 -13.43 1 94.25 210 ARG A C 1
ATOM 1606 O O . ARG A 1 210 ? -18.297 -9.875 -14.578 1 94.25 210 ARG A O 1
ATOM 1613 N N . GLN A 1 211 ? -16.812 -9.32 -12.977 1 94.31 211 GLN A N 1
ATOM 1614 C CA . GLN A 1 211 ? -16.141 -8.328 -13.812 1 94.31 211 GLN A CA 1
ATOM 1615 C C . GLN A 1 211 ? -14.734 -8.781 -14.172 1 94.31 211 GLN A C 1
ATOM 1617 O O . GLN A 1 211 ? -13.805 -7.965 -14.219 1 94.31 211 GLN A O 1
ATOM 1622 N N . VAL A 1 212 ? -14.578 -10.016 -14.32 1 94.06 212 VAL A N 1
ATOM 1623 C CA . VAL A 1 212 ? -13.273 -10.547 -14.711 1 94.06 212 VAL A CA 1
ATOM 1624 C C . VAL A 1 212 ? -13.305 -10.945 -16.188 1 94.06 212 VAL A C 1
ATOM 1626 O O . VAL A 1 212 ? -14.352 -11.297 -16.719 1 94.06 212 VAL A O 1
ATOM 1629 N N . GLU A 1 213 ? -12.203 -10.797 -16.891 1 90.69 213 GLU A N 1
ATOM 1630 C CA . GLU A 1 213 ? -12.07 -11.156 -18.297 1 90.69 213 GLU A CA 1
ATOM 1631 C C . GLU A 1 213 ? -11.812 -12.648 -18.453 1 90.69 213 GLU A C 1
ATOM 1633 O O . GLU A 1 213 ? -11.062 -13.25 -17.672 1 90.69 213 GLU A O 1
ATOM 1638 N N . PRO A 1 214 ? -12.375 -13.25 -19.5 1 87.62 214 PRO A N 1
ATOM 1639 C CA . PRO A 1 214 ? -12 -14.633 -19.797 1 87.62 214 PRO A CA 1
ATOM 1640 C C . PRO A 1 214 ? -10.492 -14.812 -19.984 1 87.62 214 PRO A C 1
ATOM 1642 O O . PRO A 1 214 ? -9.828 -13.93 -20.531 1 87.62 214 PRO A O 1
ATOM 1645 N N . ALA A 1 215 ? -9.953 -15.891 -19.469 1 88.12 215 ALA A N 1
ATOM 1646 C CA . ALA A 1 215 ? -8.547 -16.266 -19.547 1 88.12 215 ALA A CA 1
ATOM 1647 C C . ALA A 1 215 ? -7.676 -15.273 -18.766 1 88.12 215 ALA A C 1
ATOM 1649 O O . ALA A 1 215 ? -6.453 -15.273 -18.906 1 88.12 215 ALA A O 1
ATOM 1650 N N . GLY A 1 216 ? -8.344 -14.422 -17.984 1 92 216 GLY A N 1
ATOM 1651 C CA . GLY A 1 216 ? -7.578 -13.562 -17.078 1 92 216 GLY A CA 1
ATOM 1652 C C . GLY A 1 216 ? -7 -14.312 -15.898 1 92 216 GLY A C 1
ATOM 1653 O O . GLY A 1 216 ? -7.438 -15.422 -15.578 1 92 216 GLY A O 1
ATOM 1654 N N . VAL A 1 217 ? -5.953 -13.75 -15.352 1 95 217 VAL A N 1
ATOM 1655 C CA . VAL A 1 217 ? -5.379 -14.234 -14.102 1 95 217 VAL A CA 1
ATOM 1656 C C . VAL A 1 217 ? -5.449 -13.133 -13.047 1 95 217 VAL A C 1
ATOM 1658 O O . VAL A 1 217 ? -4.953 -12.023 -13.266 1 95 217 VAL A O 1
ATOM 1661 N N . TYR A 1 218 ? -6.102 -13.477 -11.953 1 96.94 218 TYR A N 1
ATOM 1662 C CA . TYR A 1 218 ? -6.324 -12.469 -10.914 1 96.94 218 TYR A CA 1
ATOM 1663 C C . TYR A 1 218 ? -5.867 -12.977 -9.555 1 96.94 218 TYR A C 1
ATOM 1665 O O . TYR A 1 218 ? -5.852 -14.18 -9.305 1 96.94 218 TYR A O 1
ATOM 1673 N N . ALA A 1 219 ? -5.418 -12.047 -8.727 1 96.75 219 ALA A N 1
ATOM 1674 C CA . ALA A 1 219 ? -5.199 -12.297 -7.305 1 96.75 219 ALA A CA 1
ATOM 1675 C C . ALA A 1 219 ? -6.316 -11.688 -6.465 1 96.75 219 ALA A C 1
ATOM 1677 O O . ALA A 1 219 ? -6.777 -10.578 -6.742 1 96.75 219 ALA A O 1
ATOM 1678 N N . TYR A 1 220 ? -6.73 -12.438 -5.484 1 97.44 220 TYR A N 1
ATOM 1679 C CA . TYR A 1 220 ? -7.762 -11.969 -4.562 1 97.44 220 TYR A CA 1
ATOM 1680 C C . TYR A 1 220 ? -7.262 -12 -3.123 1 97.44 220 TYR A C 1
ATOM 1682 O O . TYR A 1 220 ? -6.449 -12.859 -2.762 1 97.44 220 TYR A O 1
ATOM 1690 N N . ARG A 1 221 ? -7.719 -11.086 -2.338 1 97.5 221 ARG A N 1
ATOM 1691 C CA . ARG A 1 221 ? -7.586 -11.109 -0.884 1 97.5 221 ARG A CA 1
ATOM 1692 C C . ARG A 1 221 ? -8.812 -10.5 -0.214 1 97.5 221 ARG A C 1
ATOM 1694 O O . ARG A 1 221 ? -9.562 -9.75 -0.845 1 97.5 221 ARG A O 1
ATOM 1701 N N . VAL A 1 222 ? -9 -10.93 0.992 1 98.5 222 VAL A N 1
ATOM 1702 C CA . VAL A 1 222 ? -10.156 -10.484 1.755 1 98.5 222 VAL A CA 1
ATOM 1703 C C . VAL A 1 222 ? -9.711 -9.945 3.113 1 98.5 222 VAL A C 1
ATOM 1705 O O . VAL A 1 222 ? -8.883 -10.562 3.789 1 98.5 222 VAL A O 1
ATOM 1708 N N . ALA A 1 223 ? -10.18 -8.805 3.514 1 98.25 223 ALA A N 1
ATOM 1709 C CA . ALA A 1 223 ? -9.969 -8.25 4.852 1 98.25 223 ALA A CA 1
ATOM 1710 C C . ALA A 1 223 ? -11.281 -8.172 5.621 1 98.25 223 ALA A C 1
ATOM 1712 O O . ALA A 1 223 ? -12.281 -7.672 5.105 1 98.25 223 ALA A O 1
ATOM 1713 N N . LEU A 1 224 ? -11.25 -8.648 6.793 1 98.31 224 LEU A N 1
ATOM 1714 C CA . LEU A 1 224 ? -12.461 -8.562 7.605 1 98.31 224 LEU A CA 1
ATOM 1715 C C . LEU A 1 224 ? -12.633 -7.16 8.172 1 98.31 224 LEU A C 1
ATOM 1717 O O . LEU A 1 224 ? -11.656 -6.406 8.289 1 98.31 224 LEU A O 1
ATOM 1721 N N . ALA A 1 225 ? -13.875 -6.875 8.469 1 96.88 225 ALA A N 1
ATOM 1722 C CA . ALA A 1 225 ? -14.227 -5.527 8.898 1 96.88 225 ALA A CA 1
ATOM 1723 C C . ALA A 1 225 ? -15.18 -5.566 10.094 1 96.88 225 ALA A C 1
ATOM 1725 O O . ALA A 1 225 ? -16.078 -6.406 10.148 1 96.88 225 ALA A O 1
ATOM 1726 N N . ILE A 1 226 ? -14.977 -4.652 11 1 94.19 226 ILE A N 1
ATOM 1727 C CA . ILE A 1 226 ? -15.906 -4.473 12.109 1 94.19 226 ILE A CA 1
ATOM 1728 C C . ILE A 1 226 ? -16.344 -3.01 12.18 1 94.19 226 ILE A C 1
ATOM 1730 O O . ILE A 1 226 ? -15.609 -2.113 11.758 1 94.19 226 ILE A O 1
ATOM 1734 N N . ASP A 1 227 ? -17.5 -2.873 12.688 1 89.88 227 ASP A N 1
ATOM 1735 C CA . ASP A 1 227 ? -17.984 -1.517 12.906 1 89.88 227 ASP A CA 1
ATOM 1736 C C . ASP A 1 227 ? -17.594 -1.009 14.297 1 89.88 227 ASP A C 1
ATOM 1738 O O . ASP A 1 227 ? -17.656 -1.752 15.273 1 89.88 227 ASP A O 1
ATOM 1742 N N . THR A 1 228 ? -17.047 0.167 14.352 1 85.88 228 THR A N 1
ATOM 1743 C CA . THR A 1 228 ? -16.797 0.857 15.617 1 85.88 228 THR A CA 1
ATOM 1744 C C . THR A 1 228 ? -17.812 1.992 15.812 1 85.88 228 THR A C 1
ATOM 1746 O O . THR A 1 228 ? -18.703 2.184 14.992 1 85.88 228 THR A O 1
ATOM 1749 N N . THR A 1 229 ? -17.688 2.703 16.969 1 82.44 229 THR A N 1
ATOM 1750 C CA . THR A 1 229 ? -18.594 3.801 17.25 1 82.44 229 THR A CA 1
ATOM 1751 C C . THR A 1 229 ? -18.406 4.938 16.25 1 82.44 229 THR A C 1
ATOM 1753 O O . THR A 1 229 ? -19.328 5.727 16.016 1 82.44 229 THR A O 1
ATOM 1756 N N . SER A 1 230 ? -17.281 4.965 15.602 1 83.5 230 SER A N 1
ATOM 1757 C CA . SER A 1 230 ? -16.984 6.141 14.789 1 83.5 230 SER A CA 1
ATOM 1758 C C . SER A 1 230 ? -16.859 5.777 13.312 1 83.5 230 SER A C 1
ATOM 1760 O O . SER A 1 230 ? -17.062 6.625 12.445 1 83.5 230 SER A O 1
ATOM 1762 N N . THR A 1 231 ? -16.406 4.527 13.055 1 90.19 231 THR A N 1
ATOM 1763 C CA . THR A 1 231 ? -16.203 4.164 11.656 1 90.19 231 THR A CA 1
ATOM 1764 C C . THR A 1 231 ? -15.984 2.66 11.516 1 90.19 231 THR A C 1
ATOM 1766 O O . THR A 1 231 ? -16.125 1.913 12.492 1 90.19 231 THR A O 1
ATOM 1769 N N . VAL A 1 232 ? -15.703 2.232 10.289 1 93.69 232 VAL A N 1
ATOM 1770 C CA . VAL A 1 232 ? -15.352 0.842 10.016 1 93.69 232 VAL A CA 1
ATOM 1771 C C . VAL A 1 232 ? -13.852 0.635 10.234 1 93.69 232 VAL A C 1
ATOM 1773 O O . VAL A 1 232 ? -13.047 1.525 9.945 1 93.69 232 VAL A O 1
ATOM 1776 N N . GLN A 1 233 ? -13.578 -0.464 10.789 1 92.56 233 GLN A N 1
ATOM 1777 C CA . GLN A 1 233 ? -12.188 -0.853 10.984 1 92.56 233 GLN A CA 1
ATOM 1778 C C . GLN A 1 233 ? -11.875 -2.166 10.273 1 92.56 233 GLN A C 1
ATOM 1780 O O . GLN A 1 233 ? -12.523 -3.184 10.523 1 92.56 233 GLN A O 1
ATOM 1785 N N . PHE A 1 234 ? -10.859 -2.125 9.438 1 94.94 234 PHE A N 1
ATOM 1786 C CA . PHE A 1 234 ? -10.445 -3.307 8.695 1 94.94 234 PHE A CA 1
ATOM 1787 C C . PHE A 1 234 ? -9.273 -3.996 9.367 1 94.94 234 PHE A C 1
ATOM 1789 O O . PHE A 1 234 ? -8.398 -3.332 9.93 1 94.94 234 PHE A O 1
ATOM 1796 N N . GLY A 1 235 ? -9.305 -5.32 9.281 1 94.25 235 GLY A N 1
ATOM 1797 C CA . GLY A 1 235 ? -8.133 -6.086 9.664 1 94.25 235 GLY A CA 1
ATOM 1798 C C . GLY A 1 235 ? -7.164 -6.316 8.523 1 94.25 235 GLY A C 1
ATOM 1799 O O . GLY A 1 235 ? -7.352 -5.785 7.426 1 94.25 235 GLY A O 1
ATOM 1800 N N . ARG A 1 236 ? -6.105 -7.039 8.836 1 93.69 236 ARG A N 1
ATOM 1801 C CA . ARG A 1 236 ? -5.148 -7.414 7.801 1 93.69 236 ARG A CA 1
ATOM 1802 C C . ARG A 1 236 ? -5.793 -8.328 6.762 1 93.69 236 ARG A C 1
ATOM 1804 O O . ARG A 1 236 ? -6.586 -9.203 7.105 1 93.69 236 ARG A O 1
ATOM 1811 N N . PRO A 1 237 ? -5.449 -8.125 5.527 1 96.06 237 PRO A N 1
ATOM 1812 C CA . PRO A 1 237 ? -6.012 -9 4.496 1 96.06 237 PRO A CA 1
ATOM 1813 C C . PRO A 1 237 ? -5.48 -10.43 4.586 1 96.06 237 PRO A C 1
ATOM 1815 O O . PRO A 1 237 ? -4.406 -10.664 5.152 1 96.06 237 PRO A O 1
ATOM 1818 N N . SER A 1 238 ? -6.258 -11.352 4.031 1 96.06 238 SER A N 1
ATOM 1819 C CA . SER A 1 238 ? -5.848 -12.742 3.889 1 96.06 238 SER A CA 1
ATOM 1820 C C . SER A 1 238 ? -4.641 -12.875 2.961 1 96.06 238 SER A C 1
ATOM 1822 O O . SER A 1 238 ? -4.23 -11.898 2.334 1 96.06 238 SER A O 1
ATOM 1824 N N . GLU A 1 239 ? -4.133 -14.125 2.951 1 91.69 239 GLU A N 1
ATOM 1825 C CA . GLU A 1 239 ? -3.168 -14.43 1.899 1 91.69 239 GLU A CA 1
ATOM 1826 C C . GLU A 1 239 ? -3.793 -14.281 0.516 1 91.69 239 GLU A C 1
ATOM 1828 O O . GLU A 1 239 ? -5.016 -14.328 0.373 1 91.69 239 GLU A O 1
ATOM 1833 N N . GLU A 1 240 ? -2.949 -14.031 -0.425 1 92.94 240 GLU A N 1
ATOM 1834 C CA . GLU A 1 240 ? -3.418 -13.867 -1.798 1 92.94 240 GLU A CA 1
ATOM 1835 C C . GLU A 1 240 ? -3.758 -15.211 -2.43 1 92.94 240 GLU A C 1
ATOM 1837 O O . GLU A 1 240 ? -3.043 -16.203 -2.23 1 92.94 240 GLU A O 1
ATOM 1842 N N . LEU A 1 241 ? -4.859 -15.258 -3.129 1 93.94 241 LEU A N 1
ATOM 1843 C CA . LEU A 1 241 ? -5.223 -16.406 -3.949 1 93.94 241 LEU A CA 1
ATOM 1844 C C . LEU A 1 241 ? -5.207 -16.047 -5.43 1 93.94 241 LEU A C 1
ATOM 1846 O O . LEU A 1 241 ? -5.762 -15.016 -5.832 1 93.94 241 LEU A O 1
ATOM 1850 N N . TYR A 1 242 ? -4.602 -16.844 -6.164 1 93.31 242 TYR A N 1
ATOM 1851 C CA . TYR A 1 242 ? -4.52 -16.609 -7.602 1 93.31 242 TYR A CA 1
ATOM 1852 C C . TYR A 1 242 ? -5.52 -17.484 -8.352 1 93.31 242 TYR A C 1
ATOM 1854 O O . TYR A 1 242 ? -5.617 -18.688 -8.094 1 93.31 242 TYR A O 1
ATOM 1862 N N . VAL A 1 243 ? -6.207 -16.859 -9.25 1 94.19 243 VAL A N 1
ATOM 1863 C CA . VAL A 1 243 ? -7.246 -17.562 -9.992 1 94.19 243 VAL A CA 1
ATOM 1864 C C . VAL A 1 243 ? -7.082 -17.312 -11.492 1 94.19 243 VAL A C 1
ATOM 1866 O O . VAL A 1 243 ? -6.914 -16.172 -11.914 1 94.19 243 VAL A O 1
ATOM 1869 N N . THR A 1 244 ? -7.062 -18.312 -12.211 1 92.75 244 THR A N 1
ATOM 1870 C CA . THR A 1 244 ? -7.195 -18.219 -13.656 1 92.75 244 THR A CA 1
ATOM 1871 C C . THR A 1 244 ? -8.656 -18.375 -14.078 1 92.75 244 THR A C 1
ATOM 1873 O O . THR A 1 244 ? -9.289 -19.391 -13.766 1 92.75 244 THR A O 1
ATOM 1876 N N . VAL A 1 245 ? -9.117 -17.406 -14.781 1 91.56 245 VAL A N 1
ATOM 1877 C CA . VAL A 1 245 ? -10.531 -17.391 -15.156 1 91.56 245 VAL A CA 1
ATOM 1878 C C . VAL A 1 245 ? -10.75 -18.312 -16.359 1 91.56 245 VAL A C 1
ATOM 1880 O O . VAL A 1 245 ? -9.984 -18.281 -17.312 1 91.56 245 VAL A O 1
ATOM 1883 N N . HIS A 1 246 ? -11.836 -19.109 -16.281 1 85.94 246 HIS A N 1
ATOM 1884 C CA . HIS A 1 246 ? -12.18 -20.078 -17.328 1 85.94 246 HIS A CA 1
ATOM 1885 C C . HIS A 1 246 ? -12.57 -19.359 -18.625 1 85.94 246 HIS A C 1
ATOM 1887 O O . HIS A 1 246 ? -13.18 -18.297 -18.594 1 85.94 246 HIS A O 1
ATOM 1893 N N . THR A 1 247 ? -12.086 -19.906 -19.703 1 79.94 247 THR A N 1
ATOM 1894 C CA . THR A 1 247 ? -12.469 -19.391 -21.016 1 79.94 247 THR A CA 1
ATOM 1895 C C . THR A 1 247 ? -13.867 -19.859 -21.391 1 79.94 247 THR A C 1
ATOM 1897 O O . THR A 1 247 ? -14.312 -20.906 -20.938 1 79.94 247 THR A O 1
ATOM 1900 N N . ALA A 1 248 ? -14.758 -19.031 -21.875 1 69 248 ALA A N 1
ATOM 1901 C CA . ALA A 1 248 ? -16.062 -19.469 -22.359 1 69 248 ALA A CA 1
ATOM 1902 C C . ALA A 1 248 ? -15.93 -20.734 -23.219 1 69 248 ALA A C 1
ATOM 1904 O O . ALA A 1 248 ? -14.93 -20.906 -23.922 1 69 248 ALA A O 1
ATOM 1905 N N . PRO A 1 249 ? -16.719 -21.766 -22.812 1 58.19 249 PRO A N 1
ATOM 1906 C CA . PRO A 1 249 ? -16.672 -22.891 -23.75 1 58.19 249 PRO A CA 1
ATOM 1907 C C . PRO A 1 249 ? -16.797 -22.469 -25.203 1 58.19 249 PRO A C 1
ATOM 1909 O O . PRO A 1 249 ? -17.531 -21.531 -25.516 1 58.19 249 PRO A O 1
ATOM 1912 N N . VAL A 1 250 ? -15.719 -22.516 -25.891 1 49.88 250 VAL A N 1
ATOM 1913 C CA . VAL A 1 250 ? -15.898 -22.328 -27.328 1 49.88 250 VAL A CA 1
ATOM 1914 C C . VAL A 1 250 ? -17.156 -23.047 -27.797 1 49.88 250 VAL A C 1
ATOM 1916 O O . VAL A 1 250 ? -17.297 -24.266 -27.594 1 49.88 250 VAL A O 1
ATOM 1919 N N . VAL A 1 251 ? -18.297 -22.469 -27.656 1 51.12 251 VAL A N 1
ATOM 1920 C CA . VAL A 1 251 ? -19.453 -23.078 -28.281 1 51.12 251 VAL A CA 1
ATOM 1921 C C . VAL A 1 251 ? -19.078 -23.594 -29.672 1 51.12 251 VAL A C 1
ATOM 1923 O O . VAL A 1 251 ? -18.609 -22.828 -30.516 1 51.12 251 VAL A O 1
ATOM 1926 N N . ASP A 1 252 ? -18.656 -24.781 -29.734 1 47.66 252 ASP A N 1
ATOM 1927 C CA . ASP A 1 252 ? -18.609 -25.391 -31.062 1 47.66 252 ASP A CA 1
ATOM 1928 C C . ASP A 1 252 ? -19.812 -24.938 -31.906 1 47.66 252 ASP A C 1
ATOM 1930 O O . ASP A 1 252 ? -20.953 -25.031 -31.469 1 47.66 252 ASP A O 1
ATOM 1934 N N . ALA A 1 253 ? -19.656 -24.047 -32.812 1 49.69 253 ALA A N 1
ATOM 1935 C CA . ALA A 1 253 ? -20.703 -23.75 -33.812 1 49.69 253 ALA A CA 1
ATOM 1936 C C . ALA A 1 253 ? -21.453 -25 -34.219 1 49.69 253 ALA A C 1
ATOM 1938 O O . ALA A 1 253 ? -20.859 -26.062 -34.406 1 49.69 253 ALA A O 1
ATOM 1939 N N . PRO A 1 254 ? -22.719 -25.016 -34 1 47.28 254 PRO A N 1
ATOM 1940 C CA . PRO A 1 254 ? -23.438 -26.156 -34.562 1 47.28 254 PRO A CA 1
ATOM 1941 C C . PRO A 1 254 ? -22.984 -26.531 -35.969 1 47.28 254 PRO A C 1
ATOM 1943 O O . PRO A 1 254 ? -22.594 -25.641 -36.719 1 47.28 254 PRO A O 1
ATOM 1946 N N . SER A 1 255 ? -22.391 -27.688 -36.125 1 43.47 255 SER A N 1
ATOM 1947 C CA . SER A 1 255 ? -22.109 -28.188 -37.469 1 43.47 255 SER A CA 1
ATOM 1948 C C . SER A 1 255 ? -23.281 -27.938 -38.406 1 43.47 255 SER A C 1
ATOM 1950 O O . SER A 1 255 ? -24.438 -28.219 -38.062 1 43.47 255 SER A O 1
ATOM 1952 N N . ASP A 1 256 ? -23.172 -26.953 -39.281 1 44.84 256 ASP A N 1
ATOM 1953 C CA . ASP A 1 256 ? -24.094 -26.672 -40.375 1 44.84 256 ASP A CA 1
ATOM 1954 C C . ASP A 1 256 ? -24.5 -27.969 -41.094 1 44.84 256 ASP A C 1
ATOM 1956 O O . ASP A 1 256 ? -24.969 -27.938 -42.219 1 44.84 256 ASP A O 1
ATOM 1960 N N . GLU A 1 257 ? -24.25 -29.219 -40.688 1 39.12 257 GLU A N 1
ATOM 1961 C CA . GLU A 1 257 ? -24.688 -30.328 -41.531 1 39.12 257 GLU A CA 1
ATOM 1962 C C . GLU A 1 257 ? -26.203 -30.297 -41.75 1 39.12 257 GLU A C 1
ATOM 1964 O O . GLU A 1 257 ? -26.766 -31.203 -42.375 1 39.12 257 GLU A O 1
ATOM 1969 N N . ALA A 1 258 ? -27 -29.5 -40.906 1 47.31 258 ALA A N 1
ATOM 1970 C CA . ALA A 1 258 ? -28.422 -29.703 -41.188 1 47.31 258 ALA A CA 1
ATOM 1971 C C . ALA A 1 258 ? -28.812 -29.156 -42.531 1 47.31 258 ALA A C 1
ATOM 1973 O O . ALA A 1 258 ? -30 -29.125 -42.875 1 47.31 258 ALA A O 1
ATOM 1974 N N . ARG A 1 259 ? -27.906 -28.406 -43.281 1 42.28 259 ARG A N 1
ATOM 1975 C CA . ARG A 1 259 ? -28.516 -27.875 -44.5 1 42.28 259 ARG A CA 1
ATOM 1976 C C . ARG A 1 259 ? -28.469 -28.891 -45.625 1 42.28 259 ARG A C 1
ATOM 1978 O O . ARG A 1 259 ? -27.875 -28.641 -46.656 1 42.28 259 ARG A O 1
ATOM 1985 N N . GLN A 1 260 ? -28.328 -30.172 -45.312 1 40.22 260 GLN A N 1
ATOM 1986 C CA . GLN A 1 260 ? -28.438 -31.031 -46.5 1 40.22 260 GLN A CA 1
ATOM 1987 C C . GLN A 1 260 ? -29.781 -30.828 -47.188 1 40.22 260 GLN A C 1
ATOM 1989 O O . GLN A 1 260 ? -30.844 -30.922 -46.562 1 40.22 260 GLN A O 1
ATOM 1994 N N . THR A 1 261 ? -29.75 -30.016 -48.312 1 45.12 261 THR A N 1
ATOM 1995 C CA . THR A 1 261 ? -30.797 -29.766 -49.312 1 45.12 261 THR A CA 1
ATOM 1996 C C . THR A 1 261 ? -31.469 -31.078 -49.719 1 45.12 261 THR A C 1
ATOM 1998 O O . THR A 1 261 ? -30.797 -32.031 -50.125 1 45.12 261 THR A O 1
ATOM 2001 N N . PRO A 1 262 ? -32.719 -31.375 -49.125 1 46.44 262 PRO A N 1
ATOM 2002 C CA . PRO A 1 262 ? -33.469 -32.531 -49.625 1 46.44 262 PRO A CA 1
ATOM 2003 C C . PRO A 1 262 ? -33.531 -32.594 -51.156 1 46.44 262 PRO A C 1
ATOM 2005 O O . PRO A 1 262 ? -33.875 -31.609 -51.781 1 46.44 262 PRO A O 1
ATOM 2008 N N . SER A 1 263 ? -32.531 -33.188 -51.812 1 40.28 263 SER A N 1
ATOM 2009 C CA . SER A 1 263 ? -32.656 -33.469 -53.219 1 40.28 263 SER A CA 1
ATOM 2010 C C . SER A 1 263 ? -33.969 -34.156 -53.531 1 40.28 263 SER A C 1
ATOM 2012 O O . SER A 1 263 ? -34.25 -35.25 -53.031 1 40.28 263 SER A O 1
ATOM 2014 N N . GLY A 1 264 ? -35.062 -33.375 -53.656 1 40.47 264 GLY A N 1
ATOM 2015 C CA . GLY A 1 264 ? -36.312 -33.875 -54.25 1 40.47 264 GLY A CA 1
ATOM 2016 C C . GLY A 1 264 ? -36.062 -34.688 -55.5 1 40.47 264 GLY A C 1
ATOM 2017 O O . GLY A 1 264 ? -35.312 -34.25 -56.406 1 40.47 264 GLY A O 1
ATOM 2018 N N . SER A 1 265 ? -36.25 -36.062 -55.5 1 35.69 265 SER A N 1
ATOM 2019 C CA . SER A 1 265 ? -36.719 -36.781 -56.688 1 35.69 265 SER A CA 1
ATOM 2020 C C . SER A 1 265 ? -38.094 -36.219 -57.125 1 35.69 265 SER A C 1
ATOM 2022 O O . SER A 1 265 ? -38.906 -35.844 -56.312 1 35.69 265 SER A O 1
ATOM 2024 N N . MET B 1 1 ? 108.875 -40.5 18.547 1 19.11 1 MET B N 1
ATOM 2025 C CA . MET B 1 1 ? 109.938 -40.719 17.562 1 19.11 1 MET B CA 1
ATOM 2026 C C . MET B 1 1 ? 109.312 -40.906 16.156 1 19.11 1 MET B C 1
ATOM 2028 O O . MET B 1 1 ? 108.125 -41.094 16 1 19.11 1 MET B O 1
ATOM 2032 N N . ASN B 1 2 ? 110 -41.719 15.359 1 18.62 2 ASN B N 1
ATOM 2033 C CA . ASN B 1 2 ? 110.562 -41.531 14.023 1 18.62 2 ASN B CA 1
ATOM 2034 C C . ASN B 1 2 ? 109.5 -41.906 12.938 1 18.62 2 ASN B C 1
ATOM 2036 O O . ASN B 1 2 ? 109.375 -41.188 11.953 1 18.62 2 ASN B O 1
ATOM 2040 N N . ASP B 1 3 ? 109.188 -43.219 12.812 1 17.42 3 ASP B N 1
ATOM 2041 C CA . ASP B 1 3 ? 109.625 -43.875 11.578 1 17.42 3 ASP B CA 1
ATOM 2042 C C . ASP B 1 3 ? 108.625 -43.531 10.43 1 17.42 3 ASP B C 1
ATOM 2044 O O . ASP B 1 3 ? 107.562 -43.062 10.664 1 17.42 3 ASP B O 1
ATOM 2048 N N . ASN B 1 4 ? 108.188 -44.594 9.711 1 18.89 4 ASN B N 1
ATOM 2049 C CA . ASN B 1 4 ? 108.5 -44.969 8.336 1 18.89 4 ASN B CA 1
ATOM 2050 C C . ASN B 1 4 ? 107.438 -44.406 7.367 1 18.89 4 ASN B C 1
ATOM 2052 O O . ASN B 1 4 ? 106.375 -44.062 7.781 1 18.89 4 ASN B O 1
ATOM 2056 N N . SER B 1 5 ? 107.188 -45 6.137 1 19.09 5 SER B N 1
ATOM 2057 C CA . SER B 1 5 ? 107.5 -44.781 4.727 1 19.09 5 SER B CA 1
ATOM 2058 C C . SER B 1 5 ? 106.25 -44.469 3.936 1 19.09 5 SER B C 1
ATOM 2060 O O . SER B 1 5 ? 106.188 -43.469 3.191 1 19.09 5 SER B O 1
ATOM 2062 N N . ALA B 1 6 ? 105.438 -45.531 3.555 1 18.55 6 ALA B N 1
ATOM 2063 C CA . ALA B 1 6 ? 105.375 -45.875 2.135 1 18.55 6 ALA B CA 1
ATOM 2064 C C . ALA B 1 6 ? 104.438 -44.969 1.363 1 18.55 6 ALA B C 1
ATOM 2066 O O . ALA B 1 6 ? 103.562 -44.312 1.953 1 18.55 6 ALA B O 1
ATOM 2067 N N . VAL B 1 7 ? 103.938 -45.375 0.024 1 19.52 7 VAL B N 1
ATOM 2068 C CA . VAL B 1 7 ? 104.188 -45.219 -1.409 1 19.52 7 VAL B CA 1
ATOM 2069 C C . VAL B 1 7 ? 102.875 -44.688 -2.088 1 19.52 7 VAL B C 1
ATOM 2071 O O . VAL B 1 7 ? 103 -44.062 -3.145 1 19.52 7 VAL B O 1
ATOM 2074 N N . ALA B 1 8 ? 101.562 -44.875 -1.481 1 21.05 8 ALA B N 1
ATOM 2075 C CA . ALA B 1 8 ? 100.688 -45.406 -2.51 1 21.05 8 ALA B CA 1
ATOM 2076 C C . ALA B 1 8 ? 100.438 -44.375 -3.621 1 21.05 8 ALA B C 1
ATOM 2078 O O . ALA B 1 8 ? 100.562 -43.156 -3.383 1 21.05 8 ALA B O 1
ATOM 2079 N N . ILE B 1 9 ? 100.188 -44.906 -4.934 1 22.08 9 ILE B N 1
ATOM 2080 C CA . ILE B 1 9 ? 100.188 -44.75 -6.383 1 22.08 9 ILE B CA 1
ATOM 2081 C C . ILE B 1 9 ? 99.125 -43.75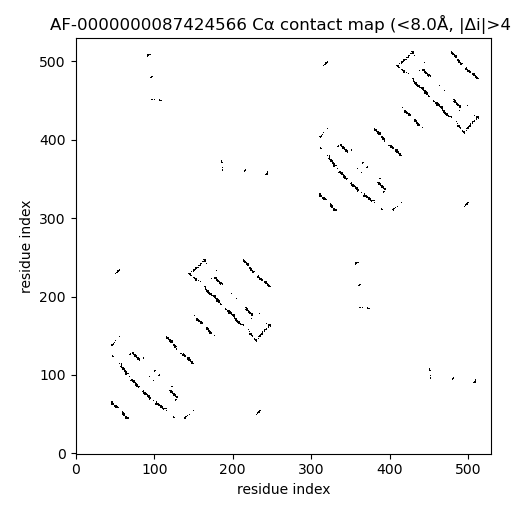 -6.828 1 22.08 9 ILE B C 1
ATOM 2083 O O . ILE B 1 9 ? 97.938 -43.906 -6.496 1 22.08 9 ILE B O 1
ATOM 2087 N N . ALA B 1 10 ? 99.5 -42.5 -7.309 1 22.44 10 ALA B N 1
ATOM 2088 C CA . ALA B 1 10 ? 98.875 -41.281 -7.742 1 22.44 10 ALA B CA 1
ATOM 2089 C C . ALA B 1 10 ? 98.125 -41.469 -9.086 1 22.44 10 ALA B C 1
ATOM 2091 O O . ALA B 1 10 ? 98.75 -41.25 -10.141 1 22.44 10 ALA B O 1
ATOM 2092 N N . ARG B 1 11 ? 97.562 -42.812 -9.32 1 22.22 11 ARG B N 1
ATOM 2093 C CA . ARG B 1 11 ? 97.312 -42.906 -10.758 1 22.22 11 ARG B CA 1
ATOM 2094 C C . ARG B 1 11 ? 96.438 -41.781 -11.258 1 22.22 11 ARG B C 1
ATOM 2096 O O . ARG B 1 11 ? 95.375 -41.5 -10.664 1 22.22 11 ARG B O 1
ATOM 2103 N N . ALA B 1 12 ? 97 -40.812 -12.086 1 24.7 12 ALA B N 1
ATOM 2104 C CA . ALA B 1 12 ? 96.5 -39.625 -12.758 1 24.7 12 ALA B CA 1
ATOM 2105 C C . ALA B 1 12 ? 95.438 -39.938 -13.797 1 24.7 12 ALA B C 1
ATOM 2107 O O . ALA B 1 12 ? 95.75 -40.594 -14.789 1 24.7 12 ALA B O 1
ATOM 2108 N N . LEU B 1 13 ? 94.188 -40.375 -13.367 1 24.06 13 LEU B N 1
ATOM 2109 C CA . LEU B 1 13 ? 93.125 -40.719 -14.281 1 24.06 13 LEU B CA 1
ATOM 2110 C C . LEU B 1 13 ? 92.875 -39.625 -15.305 1 24.06 13 LEU B C 1
ATOM 2112 O O . LEU B 1 13 ? 92.75 -38.469 -14.938 1 24.06 13 LEU B O 1
ATOM 2116 N N . SER B 1 14 ? 93.312 -39.844 -16.609 1 25.09 14 SER B N 1
ATOM 2117 C CA . SER B 1 14 ? 93.312 -39.031 -17.844 1 25.09 14 SER B CA 1
ATOM 2118 C C . SER B 1 14 ? 91.875 -38.688 -18.234 1 25.09 14 SER B C 1
ATOM 2120 O O . SER B 1 14 ? 91.062 -39.594 -18.453 1 25.09 14 SER B O 1
ATOM 2122 N N . LEU B 1 15 ? 91.25 -37.688 -17.703 1 25.22 15 LEU B N 1
ATOM 2123 C CA . LEU B 1 15 ? 89.875 -37.219 -17.953 1 25.22 15 LEU B CA 1
ATOM 2124 C C . LEU B 1 15 ? 89.688 -36.812 -19.406 1 25.22 15 LEU B C 1
ATOM 2126 O O . LEU B 1 15 ? 90.312 -35.844 -19.859 1 25.22 15 LEU B O 1
ATOM 2130 N N . ALA B 1 16 ? 89.562 -37.812 -20.328 1 26.48 16 ALA B N 1
ATOM 2131 C CA . ALA B 1 16 ? 89.375 -37.594 -21.766 1 26.48 16 ALA B CA 1
ATOM 2132 C C . ALA B 1 16 ? 88.188 -36.656 -22 1 26.48 16 ALA B C 1
ATOM 2134 O O . ALA B 1 16 ? 87.188 -36.75 -21.328 1 26.48 16 ALA B O 1
ATOM 2135 N N . GLY B 1 17 ? 88.375 -35.469 -22.641 1 26.09 17 GLY B N 1
ATOM 2136 C CA . GLY B 1 17 ? 87.625 -34.281 -23.016 1 26.09 17 GLY B CA 1
ATOM 2137 C C . GLY B 1 17 ? 86.562 -34.562 -24.047 1 26.09 17 GLY B C 1
ATOM 2138 O O . GLY B 1 17 ? 86.875 -34.75 -25.219 1 26.09 17 GLY B O 1
ATOM 2139 N N . LEU B 1 18 ? 85.688 -35.562 -23.844 1 28.05 18 LEU B N 1
ATOM 2140 C CA . LEU B 1 18 ? 84.75 -35.875 -24.969 1 28.05 18 LEU B CA 1
ATOM 2141 C C . LEU B 1 18 ? 84 -34.625 -25.375 1 28.05 18 LEU B C 1
ATOM 2143 O O . LEU B 1 18 ? 83.312 -34 -24.531 1 28.05 18 LEU B O 1
ATOM 2147 N N . LEU B 1 19 ? 84.312 -34.062 -26.516 1 28.97 19 LEU B N 1
ATOM 2148 C CA . LEU B 1 19 ? 83.75 -32.938 -27.234 1 28.97 19 LEU B CA 1
ATOM 2149 C C . LEU B 1 19 ? 82.25 -33.188 -27.609 1 28.97 19 LEU B C 1
ATOM 2151 O O . LEU B 1 19 ? 82 -34.062 -28.438 1 28.97 19 LEU B O 1
ATOM 2155 N N . PHE B 1 20 ? 81.25 -33.312 -26.719 1 31.23 20 PHE B N 1
ATOM 2156 C CA . PHE B 1 20 ? 79.875 -33.562 -27.062 1 31.23 20 PHE B CA 1
ATOM 2157 C C . PHE B 1 20 ? 79.312 -32.469 -27.953 1 31.23 20 PHE B C 1
ATOM 2159 O O . PHE B 1 20 ? 79.438 -31.266 -27.641 1 31.23 20 PHE B O 1
ATOM 2166 N N . GLY B 1 21 ? 79.25 -32.75 -29.266 1 30.5 21 GLY B N 1
ATOM 2167 C CA . GLY B 1 21 ? 78.625 -31.922 -30.297 1 30.5 21 GLY B CA 1
ATOM 2168 C C . GLY B 1 21 ? 77.25 -31.453 -29.938 1 30.5 21 GLY B C 1
ATOM 2169 O O . GLY B 1 21 ? 76.438 -32.25 -29.438 1 30.5 21 GLY B O 1
ATOM 2170 N N . LEU B 1 22 ? 77.062 -30.172 -29.672 1 31.91 22 LEU B N 1
ATOM 2171 C CA . LEU B 1 22 ? 75.875 -29.406 -29.328 1 31.91 22 LEU B CA 1
ATOM 2172 C C . LEU B 1 22 ? 74.812 -29.531 -30.406 1 31.91 22 LEU B C 1
ATOM 2174 O O . LEU B 1 22 ? 75 -29.047 -31.531 1 31.91 22 LEU B O 1
ATOM 2178 N N . ALA B 1 23 ? 74.188 -30.703 -30.578 1 33.62 23 ALA B N 1
ATOM 2179 C CA . ALA B 1 23 ? 73.062 -30.828 -31.5 1 33.62 23 ALA B CA 1
ATOM 2180 C C . ALA B 1 23 ? 72.062 -29.672 -31.328 1 33.62 23 ALA B C 1
ATOM 2182 O O . ALA B 1 23 ? 71.938 -29.125 -30.234 1 33.62 23 ALA B O 1
ATOM 2183 N N . GLY B 1 24 ? 71.625 -29.094 -32.469 1 32.62 24 GLY B N 1
ATOM 2184 C CA . GLY B 1 24 ? 70.75 -27.984 -32.75 1 32.62 24 GLY B CA 1
ATOM 2185 C C . GLY B 1 24 ? 69.438 -28.094 -32 1 32.62 24 GLY B C 1
ATOM 2186 O O . GLY B 1 24 ? 68.812 -29.172 -31.922 1 32.62 24 GLY B O 1
ATOM 2187 N N . CYS B 1 25 ? 69.125 -27.203 -31.031 1 35.5 25 CYS B N 1
ATOM 2188 C CA . CYS B 1 25 ? 67.875 -27.047 -30.266 1 35.5 25 CYS B CA 1
ATOM 2189 C C . CYS B 1 25 ? 66.688 -26.984 -31.188 1 35.5 25 CYS B C 1
ATOM 2191 O O . CYS B 1 25 ? 66.562 -26.062 -32 1 35.5 25 CYS B O 1
ATOM 2193 N N . ALA B 1 26 ? 66.188 -28.141 -31.672 1 38.78 26 ALA B N 1
ATOM 2194 C CA . ALA B 1 26 ? 64.875 -28.109 -32.312 1 38.78 26 ALA B CA 1
ATOM 2195 C C . ALA B 1 26 ? 63.969 -27.156 -31.594 1 38.78 26 ALA B C 1
ATOM 2197 O O . ALA B 1 26 ? 63.812 -27.203 -30.375 1 38.78 26 ALA B O 1
ATOM 2198 N N . ALA B 1 27 ? 63.594 -26 -32.219 1 39.53 27 ALA B N 1
ATOM 2199 C CA . ALA B 1 27 ? 62.594 -25.062 -31.75 1 39.53 27 ALA B CA 1
ATOM 2200 C C . ALA B 1 27 ? 61.312 -25.812 -31.328 1 39.53 27 ALA B C 1
ATOM 2202 O O . ALA B 1 27 ? 60.688 -26.484 -32.156 1 39.53 27 ALA B O 1
ATOM 2203 N N . LEU B 1 28 ? 61.188 -26.266 -30.078 1 38.31 28 LEU B N 1
ATOM 2204 C CA . LEU B 1 28 ? 59.906 -26.719 -29.547 1 38.31 28 LEU B CA 1
ATOM 2205 C C . LEU B 1 28 ? 58.781 -25.812 -30.016 1 38.31 28 LEU B C 1
ATOM 2207 O O . LEU B 1 28 ? 58.75 -24.641 -29.656 1 38.31 28 LEU B O 1
ATOM 2211 N N . ARG B 1 29 ? 58.219 -26.125 -31.188 1 42.94 29 ARG B N 1
ATOM 2212 C CA . ARG B 1 29 ? 56.969 -25.438 -31.5 1 42.94 29 ARG B CA 1
ATOM 2213 C C . ARG B 1 29 ? 56.062 -25.344 -30.281 1 42.94 29 ARG B C 1
ATOM 2215 O O . ARG B 1 29 ? 55.906 -26.312 -29.547 1 42.94 29 ARG B O 1
ATOM 2222 N N . ALA B 1 30 ? 55.719 -24.062 -29.797 1 42.5 30 ALA B N 1
ATOM 2223 C CA . ALA B 1 30 ? 54.781 -23.781 -28.719 1 42.5 30 ALA B CA 1
ATOM 2224 C C . ALA B 1 30 ? 53.5 -24.609 -28.875 1 42.5 30 ALA B C 1
ATOM 2226 O O . ALA B 1 30 ? 53 -24.781 -29.984 1 42.5 30 ALA B O 1
ATOM 2227 N N . PRO B 1 31 ? 53.281 -25.609 -27.906 1 38.59 31 PRO B N 1
ATOM 2228 C CA . PRO B 1 31 ? 52 -26.297 -28.016 1 38.59 31 PRO B CA 1
ATOM 2229 C C . PRO B 1 31 ? 50.844 -25.344 -28.375 1 38.59 31 PRO B C 1
ATOM 2231 O O . PRO B 1 31 ? 50.906 -24.156 -28.016 1 38.59 31 PRO B O 1
ATOM 2234 N N . ALA B 1 32 ? 50.094 -25.656 -29.469 1 43.62 32 ALA B N 1
ATOM 2235 C CA . ALA B 1 32 ? 48.875 -24.922 -29.812 1 43.62 32 ALA B CA 1
ATOM 2236 C C . ALA B 1 32 ? 48.094 -24.547 -28.562 1 43.62 32 ALA B C 1
ATOM 2238 O O . ALA B 1 32 ? 48.031 -25.312 -27.609 1 43.62 32 ALA B O 1
ATOM 2239 N N . GLU B 1 33 ? 48 -23.266 -28.25 1 39.5 33 GLU B N 1
ATOM 2240 C CA . GLU B 1 33 ? 47.125 -22.766 -27.172 1 39.5 33 GLU B CA 1
ATOM 2241 C C . GLU B 1 33 ? 45.781 -23.516 -27.156 1 39.5 33 GLU B C 1
ATOM 2243 O O . GLU B 1 33 ? 45.062 -23.531 -28.156 1 39.5 33 GLU B O 1
ATOM 2248 N N . PHE B 1 34 ? 45.688 -24.625 -26.406 1 36.5 34 PHE B N 1
ATOM 2249 C CA . PHE B 1 34 ? 44.344 -25.141 -26.141 1 36.5 34 PHE B CA 1
ATOM 2250 C C . PHE B 1 34 ? 43.375 -24 -25.891 1 36.5 34 PHE B C 1
ATOM 2252 O O . PHE B 1 34 ? 43.469 -23.297 -24.875 1 36.5 34 PHE B O 1
ATOM 2259 N N . THR B 1 35 ? 42.812 -23.391 -26.938 1 40.47 35 THR B N 1
ATOM 2260 C CA . THR B 1 35 ? 41.688 -22.531 -26.625 1 40.47 35 THR B CA 1
ATOM 2261 C C . THR B 1 35 ? 40.625 -23.281 -25.812 1 40.47 35 THR B C 1
ATOM 2263 O O . THR B 1 35 ? 40.156 -24.344 -26.234 1 40.47 35 THR B O 1
ATOM 2266 N N . PRO B 1 36 ? 40.688 -23.156 -24.531 1 36.03 36 PRO B N 1
ATOM 2267 C CA . PRO B 1 36 ? 39.594 -23.859 -23.844 1 36.03 36 PRO B CA 1
ATOM 2268 C C . PRO B 1 36 ? 38.281 -23.844 -24.625 1 36.03 36 PRO B C 1
ATOM 2270 O O . PRO B 1 36 ? 37.938 -22.812 -25.219 1 36.03 36 PRO B O 1
ATOM 2273 N N . ALA B 1 37 ? 37.875 -25 -25.203 1 41.88 37 ALA B N 1
ATOM 2274 C CA . ALA B 1 37 ? 36.5 -25.062 -25.688 1 41.88 37 ALA B CA 1
ATOM 2275 C C . ALA B 1 37 ? 35.562 -24.219 -24.828 1 41.88 37 ALA B C 1
ATOM 2277 O O . ALA B 1 37 ? 35.719 -24.156 -23.609 1 41.88 37 ALA B O 1
ATOM 2278 N N . LYS B 1 38 ? 35.094 -23.156 -25.406 1 38.47 38 LYS B N 1
ATOM 2279 C CA . LYS B 1 38 ? 34 -22.469 -24.703 1 38.47 38 LYS B CA 1
ATOM 2280 C C . LYS B 1 38 ? 33.094 -23.453 -24 1 38.47 38 LYS B C 1
ATOM 2282 O O . LYS B 1 38 ? 32.656 -24.438 -24.594 1 38.47 38 LYS B O 1
ATOM 2287 N N . ALA B 1 39 ? 33.25 -23.641 -22.703 1 39.38 39 ALA B N 1
ATOM 2288 C CA . ALA B 1 39 ? 32.25 -24.422 -22 1 39.38 39 ALA B CA 1
ATOM 2289 C C . ALA B 1 39 ? 30.875 -24.297 -22.656 1 39.38 39 ALA B C 1
ATOM 2291 O O . ALA B 1 39 ? 30.547 -23.234 -23.188 1 39.38 39 ALA B O 1
ATOM 2292 N N . PRO B 1 40 ? 30.266 -25.375 -23.141 1 35.19 40 PRO B N 1
ATOM 2293 C CA . PRO B 1 40 ? 28.922 -25.125 -23.641 1 35.19 40 PRO B CA 1
ATOM 2294 C C . PRO B 1 40 ? 28.188 -24.031 -22.844 1 35.19 40 PRO B C 1
ATOM 2296 O O . PRO B 1 40 ? 28.453 -23.844 -21.656 1 35.19 40 PRO B O 1
ATOM 2299 N N . SER B 1 41 ? 27.938 -22.891 -23.422 1 38.28 41 SER B N 1
ATOM 2300 C CA . SER B 1 41 ? 27.094 -21.875 -22.797 1 38.28 41 SER B CA 1
ATOM 2301 C C . SER B 1 41 ? 26.031 -22.516 -21.906 1 38.28 41 SER B C 1
ATOM 2303 O O . SER B 1 41 ? 25.344 -23.453 -22.328 1 38.28 41 SER B O 1
ATOM 2305 N N . ALA B 1 42 ? 26.203 -22.75 -20.656 1 39.53 42 ALA B N 1
ATOM 2306 C CA . ALA B 1 42 ? 25.125 -23.203 -19.781 1 39.53 42 ALA B CA 1
ATOM 2307 C C . ALA B 1 42 ? 23.75 -22.875 -20.375 1 39.53 42 ALA B C 1
ATOM 2309 O O . ALA B 1 42 ? 23.469 -21.703 -20.656 1 39.53 42 ALA B O 1
ATOM 2310 N N . ALA B 1 43 ? 23.141 -23.609 -21.234 1 43.12 43 ALA B N 1
ATOM 2311 C CA . ALA B 1 43 ? 21.812 -23.469 -21.812 1 43.12 43 ALA B CA 1
ATOM 2312 C C . ALA B 1 43 ? 20.828 -22.844 -20.812 1 43.12 43 ALA B C 1
ATOM 2314 O O . ALA B 1 43 ? 20.672 -23.344 -19.703 1 43.12 43 ALA B O 1
ATOM 2315 N N . ALA B 1 44 ? 20.781 -21.531 -20.578 1 51.47 44 ALA B N 1
ATOM 2316 C CA . ALA B 1 44 ? 19.797 -20.812 -19.766 1 51.47 44 ALA B CA 1
ATOM 2317 C C . ALA B 1 44 ? 18.484 -21.578 -19.703 1 51.47 44 ALA B C 1
ATOM 2319 O O . ALA B 1 44 ? 17.969 -22.016 -20.734 1 51.47 44 ALA B O 1
ATOM 2320 N N . LEU B 1 45 ? 18.328 -22.453 -18.641 1 59.81 45 LEU B N 1
ATOM 2321 C CA . LEU B 1 45 ? 17.031 -23.094 -18.469 1 59.81 45 LEU B CA 1
ATOM 2322 C C . LEU B 1 45 ? 15.898 -22.156 -18.891 1 59.81 45 LEU B C 1
ATOM 2324 O O . LEU B 1 45 ? 15.914 -20.969 -18.562 1 59.81 45 LEU B O 1
ATOM 2328 N N . PRO B 1 46 ? 15.055 -22.641 -19.734 1 83.75 46 PRO B N 1
ATOM 2329 C CA . PRO B 1 46 ? 14.094 -21.797 -20.453 1 83.75 46 PRO B CA 1
ATOM 2330 C C . PRO B 1 46 ? 13.148 -21.047 -19.5 1 83.75 46 PRO B C 1
ATOM 2332 O O . PRO B 1 46 ? 12.852 -19.875 -19.734 1 83.75 46 PRO B O 1
ATOM 2335 N N . LEU B 1 47 ? 12.922 -21.688 -18.375 1 90.56 47 LEU B N 1
ATOM 2336 C CA . LEU B 1 47 ? 12.125 -20.984 -17.375 1 90.56 47 LEU B CA 1
ATOM 2337 C C . LEU B 1 47 ? 13.023 -20.312 -16.344 1 90.56 47 LEU B C 1
ATOM 2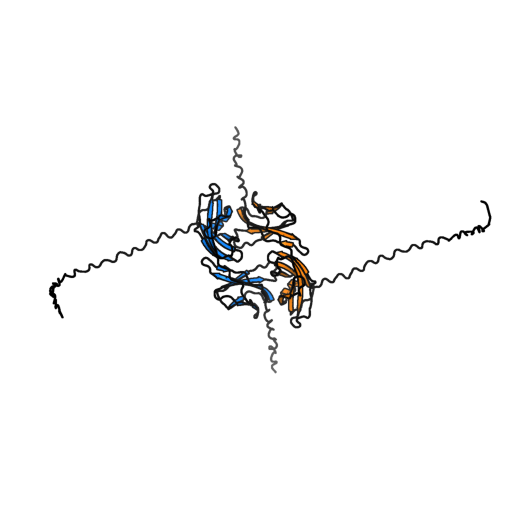339 O O . LEU B 1 47 ? 13.922 -20.953 -15.773 1 90.56 47 LEU B O 1
ATOM 2343 N N . HIS B 1 48 ? 12.867 -18.984 -16.141 1 94.81 48 HIS B N 1
ATOM 2344 C CA . HIS B 1 48 ? 13.797 -18.172 -15.367 1 94.81 48 HIS B CA 1
ATOM 2345 C C . HIS B 1 48 ? 13.07 -17.406 -14.258 1 94.81 48 HIS B C 1
ATOM 2347 O O . HIS B 1 48 ? 11.945 -16.953 -14.453 1 94.81 48 HIS B O 1
ATOM 2353 N N . ILE B 1 49 ? 13.711 -17.359 -13.07 1 95.94 49 ILE B N 1
ATOM 2354 C CA . ILE B 1 49 ? 13.25 -16.562 -11.938 1 95.94 49 ILE B CA 1
ATOM 2355 C C . ILE B 1 49 ? 14.367 -15.625 -11.484 1 95.94 49 ILE B C 1
ATOM 2357 O O . ILE B 1 49 ? 15.523 -16.031 -11.352 1 95.94 49 ILE B O 1
ATOM 2361 N N . GLU B 1 50 ? 14.023 -14.367 -11.273 1 95.5 50 GLU B N 1
ATOM 2362 C CA . GLU B 1 50 ? 15.008 -13.398 -10.805 1 95.5 50 GLU B CA 1
ATOM 2363 C C . GLU B 1 50 ? 14.391 -12.453 -9.773 1 95.5 50 GLU B C 1
ATOM 2365 O O . GLU B 1 50 ? 13.195 -12.172 -9.82 1 95.5 50 GLU B O 1
ATOM 2370 N N . PRO B 1 51 ? 15.172 -12.016 -8.812 1 93.94 51 PRO B N 1
ATOM 2371 C CA . PRO B 1 51 ? 14.68 -11.008 -7.871 1 93.94 51 PRO B CA 1
ATOM 2372 C C . PRO B 1 51 ? 14.656 -9.602 -8.469 1 93.94 51 PRO B C 1
ATOM 2374 O O . PRO B 1 51 ? 15.57 -9.227 -9.219 1 93.94 51 PRO B O 1
ATOM 2377 N N . VAL B 1 52 ? 13.602 -8.898 -8.219 1 94.56 52 VAL B N 1
ATOM 2378 C CA . VAL B 1 52 ? 13.484 -7.527 -8.695 1 94.56 52 VAL B CA 1
ATOM 2379 C C . VAL B 1 52 ? 13.867 -6.559 -7.578 1 94.56 52 VAL B C 1
ATOM 2381 O O . VAL B 1 52 ? 14.703 -5.676 -7.773 1 94.56 52 VAL B O 1
ATOM 2384 N N . GLU B 1 53 ? 13.25 -6.676 -6.418 1 93.81 53 GLU B N 1
ATOM 2385 C CA . GLU B 1 53 ? 13.562 -5.863 -5.246 1 93.81 53 GLU B CA 1
ATOM 2386 C C . GLU B 1 53 ? 12.969 -6.477 -3.979 1 93.81 53 GLU B C 1
ATOM 2388 O O . GLU B 1 53 ? 11.914 -7.109 -4.027 1 93.81 53 GLU B O 1
ATOM 2393 N N . GLY B 1 54 ? 13.703 -6.262 -2.953 1 91.94 54 GLY B N 1
ATOM 2394 C CA . GLY B 1 54 ? 13.164 -6.562 -1.637 1 91.94 54 GLY B CA 1
ATOM 2395 C C . GLY B 1 54 ? 12.445 -5.391 -1.002 1 91.94 54 GLY B C 1
ATOM 2396 O O . GLY B 1 54 ? 12.961 -4.273 -0.987 1 91.94 54 GLY B O 1
ATOM 2397 N N . ARG B 1 55 ? 11.25 -5.621 -0.552 1 91.5 55 ARG B N 1
ATOM 2398 C CA . ARG B 1 55 ? 10.445 -4.629 0.157 1 91.5 55 ARG B CA 1
ATOM 2399 C C . ARG B 1 55 ? 10.227 -5.043 1.608 1 91.5 55 ARG B C 1
ATOM 2401 O O . ARG B 1 55 ? 10.453 -6.199 1.974 1 91.5 55 ARG B O 1
ATOM 2408 N N . PRO B 1 56 ? 9.812 -4.043 2.402 1 88.44 56 PRO B N 1
ATOM 2409 C CA . PRO B 1 56 ? 9.523 -4.414 3.789 1 88.44 56 PRO B CA 1
ATOM 2410 C C . PRO B 1 56 ? 8.43 -5.477 3.9 1 88.44 56 PRO B C 1
ATOM 2412 O O . PRO B 1 56 ? 8.383 -6.223 4.883 1 88.44 56 PRO B O 1
ATOM 2415 N N . ASN B 1 57 ? 7.594 -5.543 2.848 1 86.5 57 ASN B N 1
ATOM 2416 C CA . ASN B 1 57 ? 6.477 -6.469 2.951 1 86.5 57 ASN B CA 1
ATOM 2417 C C . ASN B 1 57 ? 6.695 -7.715 2.096 1 86.5 57 ASN B C 1
ATOM 2419 O O . ASN B 1 57 ? 5.766 -8.484 1.86 1 86.5 57 ASN B O 1
ATOM 2423 N N . GLY B 1 58 ? 7.902 -7.84 1.493 1 89.44 58 GLY B N 1
ATOM 2424 C CA . GLY B 1 58 ? 8.148 -9.055 0.742 1 89.44 58 GLY B CA 1
ATOM 2425 C C . GLY B 1 58 ? 9.172 -8.875 -0.365 1 89.44 58 GLY B C 1
ATOM 2426 O O . GLY B 1 58 ? 9.875 -7.863 -0.414 1 89.44 58 GLY B O 1
ATOM 2427 N N . LEU B 1 59 ? 9.266 -9.891 -1.228 1 91.69 59 LEU B N 1
ATOM 2428 C CA . LEU B 1 59 ? 10.219 -9.945 -2.332 1 91.69 59 LEU B CA 1
ATOM 2429 C C . LEU B 1 59 ? 9.492 -9.938 -3.674 1 91.69 59 LEU B C 1
ATOM 2431 O O . LEU B 1 59 ? 8.617 -10.773 -3.918 1 91.69 59 LEU B O 1
ATOM 2435 N N . VAL B 1 60 ? 9.852 -8.977 -4.461 1 93.94 60 VAL B N 1
ATOM 2436 C CA . VAL B 1 60 ? 9.305 -8.945 -5.816 1 93.94 60 VAL B CA 1
ATOM 2437 C C . VAL B 1 60 ? 10.117 -9.867 -6.719 1 93.94 60 VAL B C 1
ATOM 2439 O O . VAL B 1 60 ? 11.344 -9.758 -6.797 1 93.94 60 VAL B O 1
ATOM 2442 N N . LEU B 1 61 ? 9.445 -10.805 -7.391 1 95.31 61 LEU B N 1
ATOM 2443 C CA . LEU B 1 61 ? 10.055 -11.773 -8.297 1 95.31 61 LEU B CA 1
ATOM 2444 C C . LEU B 1 61 ? 9.562 -11.57 -9.727 1 95.31 61 LEU B C 1
ATOM 2446 O O . LEU B 1 61 ? 8.406 -11.188 -9.938 1 95.31 61 LEU B O 1
ATOM 2450 N N . ARG B 1 62 ? 10.422 -11.844 -10.617 1 96.38 62 ARG B N 1
ATOM 2451 C CA . ARG B 1 62 ? 10.062 -11.82 -12.039 1 96.38 62 ARG B CA 1
ATOM 2452 C C . ARG B 1 62 ? 10.312 -13.172 -12.688 1 96.38 62 ARG B C 1
ATOM 2454 O O . ARG B 1 62 ? 11.344 -13.812 -12.43 1 96.38 62 ARG B O 1
ATOM 2461 N N . PHE B 1 63 ? 9.438 -13.602 -13.523 1 96.44 63 PHE B N 1
ATOM 2462 C CA . PHE B 1 63 ? 9.492 -14.891 -14.195 1 96.44 63 PHE B CA 1
ATOM 2463 C C . PHE B 1 63 ? 9.445 -14.719 -15.703 1 96.44 63 PHE B C 1
ATOM 2465 O O . PHE B 1 63 ? 8.602 -13.977 -16.219 1 96.44 63 PHE B O 1
ATOM 2472 N N . THR B 1 64 ? 10.273 -15.398 -16.312 1 95.69 64 THR B N 1
ATOM 2473 C CA . THR B 1 64 ? 10.273 -15.438 -17.781 1 95.69 64 THR B CA 1
ATOM 2474 C C . THR B 1 64 ? 10.516 -16.859 -18.281 1 95.69 64 THR B C 1
ATOM 2476 O O . THR B 1 64 ? 11.031 -17.703 -17.547 1 95.69 64 THR B O 1
ATOM 2479 N N . CYS B 1 65 ? 10.078 -17.078 -19.469 1 93.75 65 CYS B N 1
ATOM 2480 C CA . CYS B 1 65 ? 10.289 -18.391 -20.078 1 93.75 65 CYS B CA 1
ATOM 2481 C C . CYS B 1 65 ? 10.656 -18.25 -21.562 1 93.75 65 CYS B C 1
ATOM 2483 O O . CYS B 1 65 ? 9.906 -17.656 -22.328 1 93.75 65 CYS B O 1
ATOM 2485 N N . ALA B 1 66 ? 11.773 -18.672 -21.922 1 91.12 66 ALA B N 1
ATOM 2486 C CA . ALA B 1 66 ? 12.133 -18.875 -23.328 1 91.12 66 ALA B CA 1
ATOM 2487 C C . ALA B 1 66 ? 11.953 -20.328 -23.734 1 91.12 66 ALA B C 1
ATOM 2489 O O . ALA B 1 66 ? 12.891 -20.969 -24.219 1 91.12 66 ALA B O 1
ATOM 2490 N N . CYS B 1 67 ? 10.758 -20.812 -23.422 1 87.19 67 CYS B N 1
ATOM 2491 C CA . CYS B 1 67 ? 10.461 -22.234 -23.562 1 87.19 67 CYS B CA 1
ATOM 2492 C C . CYS B 1 67 ? 9 -22.438 -23.969 1 87.19 67 CYS B C 1
ATOM 2494 O O . CYS B 1 67 ? 8.227 -21.469 -24.031 1 87.19 67 CYS B O 1
ATOM 2496 N N . GLU B 1 68 ? 8.727 -23.656 -24.312 1 85.19 68 GLU B N 1
ATOM 2497 C CA . GLU B 1 68 ? 7.336 -24.031 -24.516 1 85.19 68 GLU B CA 1
ATOM 2498 C C . GLU B 1 68 ? 6.672 -24.438 -23.203 1 85.19 68 GLU B C 1
ATOM 2500 O O . GLU B 1 68 ? 7.258 -25.156 -22.391 1 85.19 68 GLU B O 1
ATOM 2505 N N . LEU B 1 69 ? 5.535 -23.812 -23.031 1 88 69 LEU B N 1
ATOM 2506 C CA . LEU B 1 69 ? 4.77 -24.109 -21.828 1 88 69 LEU B CA 1
ATOM 2507 C C . LEU B 1 69 ? 3.518 -24.906 -22.156 1 88 69 LEU B C 1
ATOM 2509 O O . LEU B 1 69 ? 2.936 -24.734 -23.234 1 88 69 LEU B O 1
ATOM 2513 N N . PRO B 1 70 ? 3.207 -25.781 -21.234 1 84.94 70 PRO B N 1
ATOM 2514 C CA . PRO B 1 70 ? 2.018 -26.578 -21.516 1 84.94 70 PRO B CA 1
ATOM 2515 C C . PRO B 1 70 ? 0.74 -25.75 -21.578 1 84.94 70 PRO B C 1
ATOM 2517 O O . PRO B 1 70 ? 0.625 -24.75 -20.875 1 84.94 70 PRO B O 1
ATOM 2520 N N . ASP B 1 71 ? -0.205 -26.25 -22.422 1 83.56 71 ASP B N 1
ATOM 2521 C CA . ASP B 1 71 ? -1.504 -25.578 -22.5 1 83.56 71 ASP B CA 1
ATOM 2522 C C . ASP B 1 71 ? -2.303 -25.781 -21.219 1 83.56 71 ASP B C 1
ATOM 2524 O O . ASP B 1 71 ? -2.967 -24.844 -20.734 1 83.56 71 ASP B O 1
ATOM 2528 N N . ASP B 1 72 ? -2.16 -27.031 -20.781 1 84.19 72 ASP B N 1
ATOM 2529 C CA . ASP B 1 72 ? -2.846 -27.391 -19.531 1 84.19 72 ASP B CA 1
ATOM 2530 C C . ASP B 1 72 ? -1.848 -27.75 -18.438 1 84.19 72 ASP B C 1
ATOM 2532 O O . ASP B 1 72 ? -1.062 -28.688 -18.594 1 84.19 72 ASP B O 1
ATOM 2536 N N . GLY B 1 73 ? -1.796 -26.906 -17.469 1 89.19 73 GLY B N 1
ATOM 2537 C CA . GLY B 1 73 ? -0.866 -27.141 -16.375 1 89.19 73 GLY B CA 1
ATOM 2538 C C . GLY B 1 73 ? -0.778 -25.969 -15.406 1 89.19 73 GLY B C 1
ATOM 2539 O O . GLY B 1 73 ? -1.743 -25.219 -15.234 1 89.19 73 GLY B O 1
ATOM 2540 N N . TRP B 1 74 ? 0.371 -26 -14.719 1 91.75 74 TRP B N 1
ATOM 2541 C CA . TRP B 1 74 ? 0.495 -25.047 -13.617 1 91.75 74 TRP B CA 1
ATOM 2542 C C . TRP B 1 74 ? 1.881 -24.406 -13.602 1 91.75 74 TRP B C 1
ATOM 2544 O O . TRP B 1 74 ? 2.879 -25.078 -13.898 1 91.75 74 TRP B O 1
ATOM 2554 N N . LEU B 1 75 ? 1.846 -23.141 -13.391 1 92.94 75 LEU B N 1
ATOM 2555 C CA . LEU B 1 75 ? 3.057 -22.484 -12.891 1 92.94 75 LEU B CA 1
ATOM 2556 C C . LEU B 1 75 ? 3.168 -22.641 -11.383 1 92.94 75 LEU B C 1
ATOM 2558 O O . LEU B 1 75 ? 2.301 -22.156 -10.641 1 92.94 75 LEU B O 1
ATOM 2562 N N . GLN B 1 76 ? 4.215 -23.25 -10.938 1 92.62 76 GLN B N 1
ATOM 2563 C CA . GLN B 1 76 ? 4.352 -23.547 -9.516 1 92.62 76 GLN B CA 1
ATOM 2564 C C . GLN B 1 76 ? 5.605 -22.891 -8.938 1 92.62 76 GLN B C 1
ATOM 2566 O O . GLN B 1 76 ? 6.691 -23 -9.508 1 92.62 76 GLN B O 1
ATOM 2571 N N . LEU B 1 77 ? 5.387 -22.203 -7.887 1 94.06 77 LEU B N 1
ATOM 2572 C CA . LEU B 1 77 ? 6.496 -21.562 -7.191 1 94.06 77 LEU B CA 1
ATOM 2573 C C . LEU B 1 77 ? 6.848 -22.312 -5.914 1 94.06 77 LEU B C 1
ATOM 2575 O O . LEU B 1 77 ? 5.969 -22.594 -5.098 1 94.06 77 LEU B O 1
ATOM 2579 N N . LEU B 1 78 ? 8.109 -22.609 -5.812 1 93.81 78 LEU B N 1
ATOM 2580 C CA . LEU B 1 78 ? 8.609 -23.344 -4.656 1 93.81 78 LEU B CA 1
ATOM 2581 C C . LEU B 1 78 ? 9.609 -22.5 -3.875 1 93.81 78 LEU B C 1
ATOM 2583 O O . LEU B 1 78 ? 10.352 -21.719 -4.461 1 93.81 78 LEU B O 1
ATOM 2587 N N . ARG B 1 79 ? 9.641 -22.688 -2.615 1 93.5 79 ARG B N 1
ATOM 2588 C CA . ARG B 1 79 ? 10.57 -21.969 -1.754 1 93.5 79 ARG B CA 1
ATOM 2589 C C . ARG B 1 79 ? 11.086 -22.859 -0.628 1 93.5 79 ARG B C 1
ATOM 2591 O O . ARG B 1 79 ? 10.344 -23.703 -0.109 1 93.5 79 ARG B O 1
ATOM 2598 N N . ALA B 1 80 ? 12.305 -22.719 -0.299 1 92.81 80 ALA B N 1
ATOM 2599 C CA . ALA B 1 80 ? 12.922 -23.344 0.87 1 92.81 80 ALA B CA 1
ATOM 2600 C C . ALA B 1 80 ? 13.641 -22.312 1.728 1 92.81 80 ALA B C 1
ATOM 2602 O O . ALA B 1 80 ? 14.258 -21.375 1.201 1 92.81 80 ALA B O 1
ATOM 2603 N N . ARG B 1 81 ? 13.438 -22.469 3 1 88.88 81 ARG B N 1
ATOM 2604 C CA . ARG B 1 81 ? 14.211 -21.656 3.947 1 88.88 81 ARG B CA 1
ATOM 2605 C C . ARG B 1 81 ? 15.461 -22.406 4.402 1 88.88 81 ARG B C 1
ATOM 2607 O O . ARG B 1 81 ? 15.375 -23.5 4.941 1 88.88 81 ARG B O 1
ATOM 2614 N N . GLY B 1 82 ? 16.578 -21.781 4.172 1 84.94 82 GLY B N 1
ATOM 2615 C CA . GLY B 1 82 ? 17.812 -22.469 4.508 1 84.94 82 GLY B CA 1
ATOM 2616 C C . GLY B 1 82 ? 17.984 -23.781 3.775 1 84.94 82 GLY B C 1
ATOM 2617 O O . GLY B 1 82 ? 17.906 -23.828 2.545 1 84.94 82 GLY B O 1
ATOM 2618 N N . ASP B 1 83 ? 18.062 -24.844 4.582 1 85.38 83 ASP B N 1
ATOM 2619 C CA . ASP B 1 83 ? 18.312 -26.156 3.998 1 85.38 83 ASP B CA 1
ATOM 2620 C C . ASP B 1 83 ? 17.047 -27.016 4.02 1 85.38 83 ASP B C 1
ATOM 2622 O O . ASP B 1 83 ? 17.109 -28.234 3.83 1 85.38 83 ASP B O 1
ATOM 2626 N N . GLU B 1 84 ? 15.984 -26.375 4.188 1 89.44 84 GLU B N 1
ATOM 2627 C CA . GLU B 1 84 ? 14.711 -27.109 4.211 1 89.44 84 GLU B CA 1
ATOM 2628 C C . GLU B 1 84 ? 14.336 -27.594 2.818 1 89.44 84 GLU B C 1
ATOM 2630 O O . GLU B 1 84 ? 14.906 -27.156 1.819 1 89.44 84 GLU B O 1
ATOM 2635 N N . THR B 1 85 ? 13.5 -28.547 2.803 1 91.44 85 THR B N 1
ATOM 2636 C CA . THR B 1 85 ? 12.953 -29.016 1.533 1 91.44 85 THR B CA 1
ATOM 2637 C C . THR B 1 85 ? 12.039 -27.969 0.912 1 91.44 85 THR B C 1
ATOM 2639 O O . THR B 1 85 ? 11.195 -27.391 1.601 1 91.44 85 THR B O 1
ATOM 2642 N N . PRO B 1 86 ? 12.289 -27.688 -0.327 1 90.31 86 PRO B N 1
ATOM 2643 C CA . PRO B 1 86 ? 11.414 -26.703 -0.976 1 90.31 86 PRO B CA 1
ATOM 2644 C C . PRO B 1 86 ? 9.938 -27.078 -0.884 1 90.31 86 PRO B C 1
ATOM 2646 O O . PRO B 1 86 ? 9.578 -28.25 -1.05 1 90.31 86 PRO B O 1
ATOM 2649 N N . GLN B 1 87 ? 9.117 -26.109 -0.546 1 92.25 87 GLN B N 1
ATOM 2650 C CA . GLN B 1 87 ? 7.668 -26.297 -0.472 1 92.25 87 GLN B CA 1
ATOM 2651 C C . GLN B 1 87 ? 6.953 -25.438 -1.505 1 92.25 87 GLN B C 1
ATOM 2653 O O . GLN B 1 87 ? 7.375 -24.312 -1.778 1 92.25 87 GLN B O 1
ATOM 2658 N N . LEU B 1 88 ? 5.887 -26.062 -2.051 1 90.31 88 LEU B N 1
ATOM 2659 C CA . LEU B 1 88 ? 5.035 -25.297 -2.965 1 90.31 88 LEU B CA 1
ATOM 2660 C C . LEU B 1 88 ? 4.258 -24.219 -2.217 1 90.31 88 LEU B C 1
ATOM 2662 O O . LEU B 1 88 ? 3.598 -24.5 -1.217 1 90.31 88 LEU B O 1
ATOM 2666 N N . PHE B 1 89 ? 4.41 -22.938 -2.67 1 88.69 89 PHE B N 1
ATOM 2667 C CA . PHE B 1 89 ? 3.67 -21.906 -1.951 1 88.69 89 PHE B CA 1
ATOM 2668 C C . PHE B 1 89 ? 2.748 -21.141 -2.895 1 88.69 89 PHE B C 1
ATOM 2670 O O . PHE B 1 89 ? 1.899 -20.375 -2.447 1 88.69 89 PHE B O 1
ATOM 2677 N N . ARG B 1 90 ? 2.896 -21.422 -4.176 1 92.25 90 ARG B N 1
ATOM 2678 C CA . ARG B 1 90 ? 2.002 -20.797 -5.141 1 92.25 90 ARG B CA 1
ATOM 2679 C C . ARG B 1 90 ? 1.796 -21.688 -6.359 1 92.25 90 ARG B C 1
ATOM 2681 O O . ARG B 1 90 ? 2.752 -22.266 -6.883 1 92.25 90 ARG B O 1
ATOM 2688 N N . ASN B 1 91 ? 0.518 -21.719 -6.762 1 90.94 91 ASN B N 1
ATOM 2689 C CA . ASN B 1 91 ? 0.107 -22.438 -7.965 1 90.94 91 ASN B CA 1
ATOM 2690 C C . ASN B 1 91 ? -0.798 -21.594 -8.844 1 90.94 91 ASN B C 1
ATOM 2692 O O . ASN B 1 91 ? -1.832 -21.094 -8.391 1 90.94 91 ASN B O 1
ATOM 2696 N N . ILE B 1 92 ? -0.398 -21.406 -10.031 1 92.56 92 ILE B N 1
ATOM 2697 C CA . ILE B 1 92 ? -1.211 -20.625 -10.953 1 92.56 92 ILE B CA 1
ATOM 2698 C C . ILE B 1 92 ? -1.49 -21.453 -12.219 1 92.56 92 ILE B C 1
ATOM 2700 O O . ILE B 1 92 ? -0.561 -21.891 -12.891 1 92.56 92 ILE B O 1
ATOM 2704 N N . ARG B 1 93 ? -2.711 -21.641 -12.555 1 91.44 93 ARG B N 1
ATOM 2705 C CA . ARG B 1 93 ? -3.072 -22.406 -13.734 1 91.44 93 ARG B CA 1
ATOM 2706 C C . ARG B 1 93 ? -2.715 -21.656 -15.016 1 91.44 93 ARG B C 1
ATOM 2708 O O . ARG B 1 93 ? -2.957 -20.453 -15.117 1 91.44 93 ARG B O 1
ATOM 2715 N N . PHE B 1 94 ? -2.186 -22.375 -15.961 1 91.38 94 PHE B N 1
ATOM 2716 C CA . PHE B 1 94 ? -1.829 -21.766 -17.234 1 91.38 94 PHE B CA 1
ATOM 2717 C C . PHE B 1 94 ? -3.076 -21.453 -18.047 1 91.38 94 PHE B C 1
ATOM 2719 O O . PHE B 1 94 ? -4.074 -22.172 -17.969 1 91.38 94 PHE B O 1
ATOM 2726 N N . ASN B 1 95 ? -2.996 -20.391 -18.75 1 90.56 95 ASN B N 1
ATOM 2727 C CA . ASN B 1 95 ? -3.826 -20.078 -19.906 1 90.56 95 ASN B CA 1
ATOM 2728 C C . ASN B 1 95 ? -3.031 -19.344 -20.984 1 90.56 95 ASN B C 1
ATOM 2730 O O . ASN B 1 95 ? -1.828 -19.125 -20.828 1 90.56 95 ASN B O 1
ATOM 2734 N N . ALA B 1 96 ? -3.701 -19.109 -22.031 1 91.44 96 ALA B N 1
ATOM 2735 C CA . ALA B 1 96 ? -2.988 -18.516 -23.172 1 91.44 96 ALA B CA 1
ATOM 2736 C C . ALA B 1 96 ? -2.346 -17.188 -22.781 1 91.44 96 ALA B C 1
ATOM 2738 O O . ALA B 1 96 ? -1.213 -16.891 -23.172 1 91.44 96 ALA B O 1
ATOM 2739 N N . ARG B 1 97 ? -3.045 -16.391 -21.984 1 92.81 97 ARG B N 1
ATOM 2740 C CA . ARG B 1 97 ? -2.553 -15.055 -21.656 1 92.81 97 ARG B CA 1
ATOM 2741 C C . ARG B 1 97 ? -1.368 -15.133 -20.703 1 92.81 97 ARG B C 1
ATOM 2743 O O . ARG B 1 97 ? -0.414 -14.359 -20.828 1 92.81 97 ARG B O 1
ATOM 2750 N N . LEU B 1 98 ? -1.414 -16 -19.734 1 94.44 98 LEU B N 1
ATOM 2751 C CA . LEU B 1 98 ? -0.288 -16.172 -18.828 1 94.44 98 LEU B CA 1
ATOM 2752 C C . LEU B 1 98 ? 0.949 -16.656 -19.578 1 94.44 98 LEU B C 1
ATOM 2754 O O . LEU B 1 98 ? 2.057 -16.188 -19.328 1 94.44 98 LEU B O 1
ATOM 2758 N N . ARG B 1 99 ? 0.757 -17.562 -20.469 1 93.38 99 ARG B N 1
ATOM 2759 C CA . ARG B 1 99 ? 1.874 -18.062 -21.266 1 93.38 99 ARG B CA 1
ATOM 2760 C C . ARG B 1 99 ? 2.5 -16.938 -22.078 1 93.38 99 ARG B C 1
ATOM 2762 O O . ARG B 1 99 ? 3.725 -16.828 -22.156 1 93.38 99 ARG B O 1
ATOM 2769 N N . ASP B 1 100 ? 1.573 -16.125 -22.656 1 93.75 100 ASP B N 1
ATOM 2770 C CA . ASP B 1 100 ? 2.064 -14.992 -23.422 1 93.75 100 ASP B CA 1
ATOM 2771 C C . ASP B 1 100 ? 2.9 -14.055 -22.562 1 93.75 100 ASP B C 1
ATOM 2773 O O . ASP B 1 100 ? 3.939 -13.555 -23 1 93.75 100 ASP B O 1
ATOM 2777 N N . ARG B 1 101 ? 2.418 -13.859 -21.359 1 95.19 101 ARG B N 1
ATOM 2778 C CA . ARG B 1 101 ? 3.133 -12.977 -20.438 1 95.19 101 ARG B CA 1
ATOM 2779 C C . ARG B 1 101 ? 4.5 -13.555 -20.094 1 95.19 101 ARG B C 1
ATOM 2781 O O . ARG B 1 101 ? 5.5 -12.836 -20.078 1 95.19 101 ARG B O 1
ATOM 2788 N N . LEU B 1 102 ? 4.586 -14.812 -19.797 1 94.81 102 LEU B N 1
ATOM 2789 C CA . LEU B 1 102 ? 5.824 -15.469 -19.391 1 94.81 102 LEU B CA 1
ATOM 2790 C C . LEU B 1 102 ? 6.82 -15.516 -20.547 1 94.81 102 LEU B C 1
ATOM 2792 O O . LEU B 1 102 ? 8.031 -15.398 -20.328 1 94.81 102 LEU B O 1
ATOM 2796 N N . THR B 1 103 ? 6.395 -15.672 -21.734 1 93.62 103 THR B N 1
ATOM 2797 C CA . THR B 1 103 ? 7.281 -15.781 -22.875 1 93.62 103 THR B CA 1
ATOM 2798 C C . THR B 1 103 ? 7.559 -14.406 -23.484 1 93.62 103 THR B C 1
ATOM 2800 O O . THR B 1 103 ? 8.383 -14.281 -24.391 1 93.62 103 THR B O 1
ATOM 2803 N N . GLY B 1 104 ? 6.836 -13.359 -23.016 1 93.38 104 GLY B N 1
ATOM 2804 C CA . GLY B 1 104 ? 7.016 -11.992 -23.469 1 93.38 104 GLY B CA 1
ATOM 2805 C C . GLY B 1 104 ? 7.633 -11.086 -22.438 1 93.38 104 GLY B C 1
ATOM 2806 O O . GLY B 1 104 ? 8.812 -11.227 -22.094 1 93.38 104 GLY B O 1
ATOM 2807 N N . ALA B 1 105 ? 6.77 -10.281 -21.844 1 93.56 105 ALA B N 1
ATOM 2808 C CA . ALA B 1 105 ? 7.219 -9.211 -20.969 1 93.56 105 ALA B CA 1
ATOM 2809 C C . ALA B 1 105 ? 7.594 -9.75 -19.578 1 93.56 105 ALA B C 1
ATOM 2811 O O . ALA B 1 105 ? 8.219 -9.047 -18.781 1 93.56 105 ALA B O 1
ATOM 2812 N N . GLY B 1 106 ? 7.246 -10.953 -19.297 1 95.94 106 GLY B N 1
ATOM 2813 C CA . GLY B 1 106 ? 7.5 -11.516 -17.984 1 95.94 106 GLY B CA 1
ATOM 2814 C C . GLY B 1 106 ? 6.359 -11.289 -17 1 95.94 106 GLY B C 1
ATOM 2815 O O . GLY B 1 106 ? 5.477 -10.469 -17.25 1 95.94 106 GLY B O 1
ATOM 2816 N N . LEU B 1 107 ? 6.371 -12.062 -15.945 1 96.38 107 LEU B N 1
ATOM 2817 C CA . LEU B 1 107 ? 5.402 -11.969 -14.859 1 96.38 107 LEU B CA 1
ATOM 2818 C C . LEU B 1 107 ? 6.074 -11.547 -13.562 1 96.38 107 LEU B C 1
ATOM 2820 O O . LEU B 1 107 ? 7.109 -12.102 -13.18 1 96.38 107 LEU B O 1
ATOM 2824 N N . GLU B 1 108 ? 5.504 -10.547 -12.906 1 95.75 108 GLU B N 1
ATOM 2825 C CA . GLU B 1 108 ? 6.027 -10.109 -11.617 1 95.75 108 GLU B CA 1
ATOM 2826 C C . GLU B 1 108 ? 5.039 -10.406 -10.492 1 95.75 108 GLU B C 1
ATOM 2828 O O . GLU B 1 108 ? 3.844 -10.141 -10.617 1 95.75 108 GLU B O 1
ATOM 2833 N N . LEU B 1 109 ? 5.543 -10.984 -9.461 1 95 109 LEU B N 1
ATOM 2834 C CA . LEU B 1 109 ? 4.742 -11.281 -8.281 1 95 109 LEU B CA 1
ATOM 2835 C C . LEU B 1 109 ? 5.477 -10.867 -7.008 1 95 109 LEU B C 1
ATOM 2837 O O . LEU B 1 109 ? 6.707 -10.875 -6.965 1 95 109 LEU B O 1
ATOM 2841 N N . LEU B 1 110 ? 4.707 -10.484 -6.004 1 92.06 110 LEU B N 1
ATOM 2842 C CA . LEU B 1 110 ? 5.242 -10.195 -4.68 1 92.06 110 LEU B CA 1
ATOM 2843 C C . LEU B 1 110 ? 5.066 -11.391 -3.748 1 92.06 110 LEU B C 1
ATOM 2845 O O . LEU B 1 110 ? 3.941 -11.836 -3.504 1 92.06 110 LEU B O 1
ATOM 2849 N N . ASP B 1 111 ? 6.164 -11.922 -3.332 1 90.81 111 ASP B N 1
ATOM 2850 C CA . ASP B 1 111 ? 6.117 -12.961 -2.311 1 90.81 111 ASP B CA 1
ATOM 2851 C C . ASP B 1 111 ? 6.141 -12.359 -0.908 1 90.81 111 ASP B C 1
ATOM 2853 O O . ASP B 1 111 ? 7.199 -11.977 -0.405 1 90.81 111 ASP B O 1
ATOM 2857 N N . ARG B 1 112 ? 5.031 -12.344 -0.21 1 86.94 112 ARG B N 1
ATOM 2858 C CA . ARG B 1 112 ? 4.902 -11.703 1.095 1 86.94 112 ARG B CA 1
ATOM 2859 C C . ARG B 1 112 ? 5.285 -12.664 2.217 1 86.94 112 ARG B C 1
ATOM 2861 O O . ARG B 1 112 ? 5.289 -12.281 3.391 1 86.94 112 ARG B O 1
ATOM 2868 N N . SER B 1 113 ? 5.621 -13.852 1.898 1 79.75 113 SER B N 1
ATOM 2869 C CA . SER B 1 113 ? 5.867 -14.859 2.928 1 79.75 113 SER B CA 1
ATOM 2870 C C . SER B 1 113 ? 7.336 -14.883 3.338 1 79.75 113 SER B C 1
ATOM 2872 O O . SER B 1 113 ? 7.707 -15.57 4.289 1 79.75 113 SER B O 1
ATOM 2874 N N . ILE B 1 114 ? 8.109 -14.172 2.592 1 78.69 114 ILE B N 1
ATOM 2875 C CA . ILE B 1 114 ? 9.523 -14.156 2.93 1 78.69 114 ILE B CA 1
ATOM 2876 C C . ILE B 1 114 ? 9.75 -13.281 4.164 1 78.69 114 ILE B C 1
ATOM 2878 O O . ILE B 1 114 ? 9.234 -12.164 4.242 1 78.69 114 ILE B O 1
ATOM 2882 N N . ASP B 1 115 ? 10.25 -13.898 5.223 1 69.81 115 ASP B N 1
ATOM 2883 C CA . ASP B 1 115 ? 10.477 -13.25 6.512 1 69.81 115 ASP B CA 1
ATOM 2884 C C . ASP B 1 115 ? 11.648 -12.281 6.441 1 69.81 115 ASP B C 1
ATOM 2886 O O . ASP B 1 115 ? 12.555 -12.445 5.621 1 69.81 115 ASP B O 1
ATOM 2890 N N . THR B 1 116 ? 11.453 -11.203 7.125 1 62.75 116 THR B N 1
ATOM 2891 C CA . THR B 1 116 ? 12.469 -10.156 7.113 1 62.75 116 THR B CA 1
ATOM 2892 C C . THR B 1 116 ? 13.602 -10.492 8.078 1 62.75 116 THR B C 1
ATOM 2894 O O . THR B 1 116 ? 14.5 -9.672 8.297 1 62.75 116 THR B O 1
ATOM 2897 N N . GLN B 1 117 ? 13.547 -11.773 8.602 1 68.5 117 GLN B N 1
ATOM 2898 C CA . GLN B 1 117 ? 14.719 -12.156 9.383 1 68.5 117 GLN B CA 1
ATOM 2899 C C . GLN B 1 117 ? 15.852 -12.633 8.484 1 68.5 117 GLN B C 1
ATOM 2901 O O . GLN B 1 117 ? 15.609 -13.219 7.426 1 68.5 117 GLN B O 1
ATOM 2906 N N . PRO B 1 118 ? 17 -12.211 8.852 1 69.88 118 PRO B N 1
ATOM 2907 C CA . PRO B 1 118 ? 18.141 -12.617 8.023 1 69.88 118 PRO B CA 1
ATOM 2908 C C . PRO B 1 118 ? 18.234 -14.133 7.848 1 69.88 118 PRO B C 1
ATOM 2910 O O . PRO B 1 118 ? 18.359 -14.867 8.836 1 69.88 118 PRO B O 1
ATOM 2913 N N . THR B 1 119 ? 17.969 -14.578 6.797 1 79.56 119 THR B N 1
ATOM 2914 C CA . THR B 1 119 ? 18.031 -15.969 6.383 1 79.56 119 THR B CA 1
ATOM 2915 C C . THR B 1 119 ? 18.156 -16.078 4.863 1 79.56 119 THR B C 1
ATOM 2917 O O . THR B 1 119 ? 18.172 -15.062 4.164 1 79.56 119 THR B O 1
ATOM 2920 N N . HIS B 1 120 ? 18.641 -17.234 4.445 1 87.25 120 HIS B N 1
ATOM 2921 C CA . HIS B 1 120 ? 18.656 -17.391 2.996 1 87.25 120 HIS B CA 1
ATOM 2922 C C . HIS B 1 120 ? 17.484 -18.25 2.527 1 87.25 120 HIS B C 1
ATOM 2924 O O . HIS B 1 120 ? 17.016 -19.125 3.27 1 87.25 120 HIS B O 1
ATOM 2930 N N . TYR B 1 121 ? 17 -17.922 1.42 1 90.56 121 TYR B N 1
ATOM 2931 C CA . TYR B 1 121 ? 15.922 -18.641 0.752 1 90.56 121 TYR B CA 1
ATOM 2932 C C . TYR B 1 121 ? 16.375 -19.172 -0.604 1 90.56 121 TYR B C 1
ATOM 2934 O O . TYR B 1 121 ? 17.219 -18.562 -1.261 1 90.56 121 TYR B O 1
ATOM 2942 N N . GLN B 1 122 ? 15.859 -20.328 -0.881 1 92.44 122 GLN B N 1
ATOM 2943 C CA . GLN B 1 122 ? 15.984 -20.844 -2.24 1 92.44 122 GLN B CA 1
ATOM 2944 C C . GLN B 1 122 ? 14.625 -20.922 -2.928 1 92.44 122 GLN B C 1
ATOM 2946 O O . GLN B 1 122 ? 13.695 -21.547 -2.408 1 92.44 122 GLN B O 1
ATOM 2951 N N . LEU B 1 123 ? 14.531 -20.281 -4.078 1 93.5 123 LEU B N 1
ATOM 2952 C CA . LEU B 1 123 ? 13.273 -20.266 -4.82 1 93.5 123 LEU B CA 1
ATOM 2953 C C . LEU B 1 123 ? 13.438 -20.922 -6.184 1 93.5 123 LEU B C 1
ATOM 2955 O O . LEU B 1 123 ? 14.492 -20.828 -6.805 1 93.5 123 LEU B O 1
ATOM 2959 N N . ARG B 1 124 ? 12.406 -21.625 -6.582 1 93.69 124 ARG B N 1
ATOM 2960 C CA . ARG B 1 124 ? 12.328 -22.219 -7.914 1 93.69 124 ARG B CA 1
ATOM 2961 C C . ARG B 1 124 ? 10.938 -22.031 -8.516 1 93.69 124 ARG B C 1
ATOM 2963 O O . ARG B 1 124 ? 9.953 -21.922 -7.781 1 93.69 124 ARG B O 1
ATOM 2970 N N . VAL B 1 125 ? 10.922 -21.906 -9.773 1 94.88 125 VAL B N 1
ATOM 2971 C CA . VAL B 1 125 ? 9.656 -21.922 -10.508 1 94.88 125 VAL B CA 1
ATOM 2972 C C . VAL B 1 125 ? 9.641 -23.109 -11.469 1 94.88 125 VAL B C 1
ATOM 2974 O O . VAL B 1 125 ? 10.656 -23.438 -12.086 1 94.88 125 VAL B O 1
ATOM 2977 N N . ARG B 1 126 ? 8.562 -23.766 -11.516 1 92.06 126 ARG B N 1
ATOM 2978 C CA . ARG B 1 126 ? 8.461 -24.906 -12.43 1 92.06 126 ARG B CA 1
ATOM 2979 C C . ARG B 1 126 ? 7.121 -24.906 -13.148 1 92.06 126 ARG B C 1
ATOM 2981 O O . ARG B 1 126 ? 6.117 -24.422 -12.609 1 92.06 126 ARG B O 1
ATOM 2988 N N . ALA B 1 127 ? 7.164 -25.312 -14.336 1 90.75 127 ALA B N 1
ATOM 2989 C CA . ALA B 1 127 ? 5.957 -25.594 -15.109 1 90.75 127 ALA B CA 1
ATOM 2990 C C . ALA B 1 127 ? 5.598 -27.078 -15.062 1 90.75 127 ALA B C 1
ATOM 2992 O O . ALA B 1 127 ? 6.434 -27.938 -15.344 1 90.75 127 ALA B O 1
ATOM 2993 N N . ALA B 1 128 ? 4.352 -27.359 -14.633 1 88.12 128 ALA B N 1
ATOM 2994 C CA . ALA B 1 128 ? 3.91 -28.75 -14.492 1 88.12 128 ALA B CA 1
ATOM 2995 C C . ALA B 1 128 ? 2.654 -29 -15.32 1 88.12 128 ALA B C 1
ATOM 2997 O O . ALA B 1 128 ? 1.836 -28.109 -15.516 1 88.12 128 ALA B O 1
ATOM 2998 N N . HIS B 1 129 ? 2.473 -30.25 -15.859 1 83.56 129 HIS B N 1
ATOM 2999 C CA . HIS B 1 129 ? 1.255 -30.641 -16.547 1 83.56 129 HIS B CA 1
ATOM 3000 C C . HIS B 1 129 ? 0.18 -31.094 -15.57 1 83.56 129 HIS B C 1
ATOM 3002 O O . HIS B 1 129 ? 0.491 -31.531 -14.461 1 83.56 129 HIS B O 1
ATOM 3008 N N . ASP B 1 130 ? -1.049 -30.859 -15.945 1 75.81 130 ASP B N 1
ATOM 3009 C CA . ASP B 1 130 ? -2.174 -31.281 -15.109 1 75.81 130 ASP B CA 1
ATOM 3010 C C . ASP B 1 130 ? -2.168 -32.781 -14.898 1 75.81 130 ASP B C 1
ATOM 3012 O O . ASP B 1 130 ? -2.447 -33.281 -13.797 1 75.81 130 ASP B O 1
ATOM 3016 N N . ASP B 1 131 ? -2.049 -33.625 -15.977 1 67 131 ASP B N 1
ATOM 3017 C CA . ASP B 1 131 ? -2.244 -35.062 -16 1 67 131 ASP B CA 1
ATOM 3018 C C . ASP B 1 131 ? -1.043 -35.812 -15.398 1 67 131 ASP B C 1
ATOM 3020 O O . ASP B 1 131 ? -1.098 -37 -15.164 1 67 131 ASP B O 1
ATOM 3024 N N . ALA B 1 132 ? -0.008 -35.25 -15.227 1 60.31 132 ALA B N 1
ATOM 3025 C CA . ALA B 1 132 ? 1.155 -35.906 -14.609 1 60.31 132 ALA B CA 1
ATOM 3026 C C . ALA B 1 132 ? 1.831 -34.969 -13.617 1 60.31 132 ALA B C 1
ATOM 3028 O O . ALA B 1 132 ? 2.941 -34.469 -13.859 1 60.31 132 ALA B O 1
ATOM 3029 N N . PRO B 1 133 ? 1.031 -34.906 -12.539 1 55.56 133 PRO B N 1
ATOM 3030 C CA . PRO B 1 133 ? 1.612 -34.031 -11.508 1 55.56 133 PRO B CA 1
ATOM 3031 C C . PRO B 1 133 ? 3.006 -34.5 -11.078 1 55.56 133 PRO B C 1
ATOM 3033 O O . PRO B 1 133 ? 3.232 -35.688 -10.867 1 55.56 133 PRO B O 1
ATOM 3036 N N . GLY B 1 134 ? 4.02 -33.875 -11.453 1 55.94 134 GLY B N 1
ATOM 3037 C CA . GLY B 1 134 ? 5.375 -34.281 -11.117 1 55.94 134 GLY B CA 1
ATOM 3038 C C . GLY B 1 134 ? 6.285 -34.375 -12.328 1 55.94 134 GLY B C 1
ATOM 3039 O O . GLY B 1 134 ? 7.504 -34.5 -12.195 1 55.94 134 GLY B O 1
ATOM 3040 N N . GLN B 1 135 ? 5.66 -34.875 -13.367 1 59 135 GLN B N 1
ATOM 3041 C CA . GLN B 1 135 ? 6.578 -34.844 -14.508 1 59 135 GLN B CA 1
ATOM 3042 C C . GLN B 1 135 ? 7.066 -33.438 -14.797 1 59 135 GLN B C 1
ATOM 3044 O O . GLN B 1 135 ? 6.266 -32.531 -15.07 1 59 135 GLN B O 1
ATOM 3049 N N . THR B 1 136 ? 8.125 -33.219 -14.07 1 59.22 136 THR B N 1
ATOM 3050 C CA . THR B 1 136 ? 8.719 -31.875 -14.109 1 59.22 136 THR B CA 1
ATOM 3051 C C . THR B 1 136 ? 8.977 -31.438 -15.547 1 59.22 136 THR B C 1
ATOM 3053 O O . THR B 1 136 ? 9.617 -32.156 -16.312 1 59.22 136 THR B O 1
ATOM 3056 N N . LEU B 1 137 ? 8.07 -30.641 -16.078 1 72.25 137 LEU B N 1
ATOM 3057 C CA . LEU B 1 137 ? 8.578 -29.922 -17.25 1 72.25 137 LEU B CA 1
ATOM 3058 C C . LEU B 1 137 ? 9.648 -28.906 -16.844 1 72.25 137 LEU B C 1
ATOM 3060 O O . LEU B 1 137 ? 10.32 -29.078 -15.828 1 72.25 137 LEU B O 1
ATOM 3064 N N . GLN B 1 138 ? 9.688 -27.797 -17.359 1 80.31 138 GLN B N 1
ATOM 3065 C CA . GLN B 1 138 ? 10.719 -26.766 -17.25 1 80.31 138 GLN B CA 1
ATOM 3066 C C . GLN B 1 138 ? 10.836 -26.25 -15.828 1 80.31 138 GLN B C 1
ATOM 3068 O O . GLN B 1 138 ? 9.828 -25.938 -15.188 1 80.31 138 GLN B O 1
ATOM 3073 N N . VAL B 1 139 ? 12.023 -26.531 -15.164 1 88.31 139 VAL B N 1
ATOM 3074 C CA . VAL B 1 139 ? 12.312 -25.984 -13.844 1 88.31 139 VAL B CA 1
ATOM 3075 C C . VAL B 1 139 ? 13.438 -24.953 -13.945 1 88.31 139 VAL B C 1
ATOM 3077 O O . VAL B 1 139 ? 14.414 -25.172 -14.672 1 88.31 139 VAL B O 1
ATOM 3080 N N . SER B 1 140 ? 13.234 -23.938 -13.242 1 92.62 140 SER B N 1
ATOM 3081 C CA . SER B 1 140 ? 14.273 -22.906 -13.266 1 92.62 140 SER B CA 1
ATOM 3082 C C . SER B 1 140 ? 15.492 -23.344 -12.445 1 92.62 140 SER B C 1
ATOM 3084 O O . SER B 1 140 ? 15.398 -24.25 -11.617 1 92.62 140 SER B O 1
ATOM 3086 N N . ALA B 1 141 ? 16.641 -22.672 -12.75 1 91.5 141 ALA B N 1
ATOM 3087 C CA . ALA B 1 141 ? 17.734 -22.734 -11.789 1 91.5 141 ALA B CA 1
ATOM 3088 C C . ALA B 1 141 ? 17.312 -22.156 -10.438 1 91.5 141 ALA B C 1
ATOM 3090 O O . ALA B 1 141 ? 16.422 -21.297 -10.375 1 91.5 141 ALA B O 1
ATOM 3091 N N . PRO B 1 142 ? 17.859 -22.688 -9.367 1 91.44 142 PRO B N 1
ATOM 3092 C CA . PRO B 1 142 ? 17.516 -22.109 -8.07 1 91.44 142 PRO B CA 1
ATOM 3093 C C . PRO B 1 142 ? 17.969 -20.656 -7.922 1 91.44 142 PRO B C 1
ATOM 3095 O O . PRO B 1 142 ? 19.078 -20.312 -8.336 1 91.44 142 PRO B O 1
ATOM 3098 N N . LEU B 1 143 ? 17.094 -19.859 -7.488 1 92.81 143 LEU B N 1
ATOM 3099 C CA . LEU B 1 143 ? 17.422 -18.5 -7.066 1 92.81 143 LEU B CA 1
ATOM 3100 C C . LEU B 1 143 ? 17.688 -18.453 -5.566 1 92.81 143 LEU B C 1
ATOM 3102 O O . LEU B 1 143 ? 16.797 -18.734 -4.762 1 92.81 143 LEU B O 1
ATOM 3106 N N . VAL B 1 144 ? 18.859 -18.125 -5.234 1 91.44 144 VAL B N 1
ATOM 3107 C CA . VAL B 1 144 ? 19.219 -18 -3.822 1 91.44 144 VAL B CA 1
ATOM 3108 C C . VAL B 1 144 ? 19.172 -16.531 -3.406 1 91.44 144 VAL B C 1
ATOM 3110 O O . VAL B 1 144 ? 19.828 -15.688 -4.012 1 91.44 144 VAL B O 1
ATOM 3113 N N . VAL B 1 145 ? 18.359 -16.281 -2.453 1 89.19 145 VAL B N 1
ATOM 3114 C CA . VAL B 1 145 ? 18.219 -14.938 -1.925 1 89.19 145 VAL B CA 1
ATOM 3115 C C . VAL B 1 145 ? 18.688 -14.898 -0.472 1 89.19 145 VAL B C 1
ATOM 3117 O O . VAL B 1 145 ? 18.203 -15.664 0.364 1 89.19 145 VAL B O 1
ATOM 3120 N N . ARG B 1 146 ? 19.609 -14.086 -0.245 1 85.81 146 ARG B N 1
ATOM 3121 C CA . ARG B 1 146 ? 20.062 -13.852 1.124 1 85.81 146 ARG B CA 1
ATOM 3122 C C . ARG B 1 146 ? 19.484 -12.555 1.674 1 85.81 146 ARG B C 1
ATOM 3124 O O . ARG B 1 146 ? 19.875 -11.469 1.246 1 85.81 146 ARG B O 1
ATOM 3131 N N . TRP B 1 147 ? 18.578 -12.695 2.541 1 82.31 147 TRP B N 1
ATOM 3132 C CA . TRP B 1 147 ? 17.875 -11.555 3.115 1 82.31 147 TRP B CA 1
ATOM 3133 C C . TRP B 1 147 ? 18.641 -10.992 4.305 1 82.31 147 TRP B C 1
ATOM 3135 O O . TRP B 1 147 ? 19.094 -11.742 5.176 1 82.31 147 TRP B O 1
ATOM 3145 N N . ARG B 1 148 ? 18.844 -9.742 4.238 1 83.69 148 ARG B N 1
ATOM 3146 C CA . ARG B 1 148 ? 19.5 -9.039 5.336 1 83.69 148 ARG B CA 1
ATOM 3147 C C . ARG B 1 148 ? 18.5 -8.273 6.184 1 83.69 148 ARG B C 1
ATOM 3149 O O . ARG B 1 148 ? 17.328 -8.164 5.812 1 83.69 148 ARG B O 1
ATOM 3156 N N . THR B 1 149 ? 18.984 -7.875 7.328 1 85.69 149 THR B N 1
ATOM 3157 C CA . THR B 1 149 ? 18.156 -6.938 8.086 1 85.69 149 THR B CA 1
ATOM 3158 C C . THR B 1 149 ? 17.953 -5.648 7.297 1 85.69 149 THR B C 1
ATOM 3160 O O . THR B 1 149 ? 18.906 -5.008 6.875 1 85.69 149 THR B O 1
ATOM 3163 N N . PRO B 1 150 ? 16.719 -5.395 7.023 1 87.56 150 PRO B N 1
ATOM 3164 C CA . PRO B 1 150 ? 16.484 -4.16 6.27 1 87.56 150 PRO B CA 1
ATOM 3165 C C . PRO B 1 150 ? 17 -2.92 7.004 1 87.56 150 PRO B C 1
ATOM 3167 O O . PRO B 1 150 ? 17.062 -2.912 8.234 1 87.56 150 PRO B O 1
ATOM 3170 N N . PRO B 1 151 ? 17.406 -1.949 6.258 1 92.31 151 PRO B N 1
ATOM 3171 C CA . PRO B 1 151 ? 17.859 -0.729 6.93 1 92.31 151 PRO B CA 1
ATOM 3172 C C . PRO B 1 151 ? 16.766 -0.055 7.742 1 92.31 151 PRO B C 1
ATOM 3174 O O . PRO B 1 151 ? 15.586 -0.168 7.402 1 92.31 151 PRO B O 1
ATOM 3177 N N . ALA B 1 152 ? 17.219 0.644 8.75 1 93.81 152 ALA B N 1
ATOM 3178 C CA . ALA B 1 152 ? 16.281 1.427 9.562 1 93.81 152 ALA B CA 1
ATOM 3179 C C . ALA B 1 152 ? 15.758 2.631 8.789 1 93.81 152 ALA B C 1
ATOM 3181 O O . ALA B 1 152 ? 16.25 2.947 7.707 1 93.81 152 ALA B O 1
ATOM 3182 N N . ARG B 1 153 ? 14.781 3.244 9.398 1 96.31 153 ARG B N 1
ATOM 3183 C CA . ARG B 1 153 ? 14.281 4.48 8.812 1 96.31 153 ARG B CA 1
ATOM 3184 C C . ARG B 1 153 ? 15.344 5.574 8.844 1 96.31 153 ARG B C 1
ATOM 3186 O O . ARG B 1 153 ? 16.188 5.602 9.734 1 96.31 153 ARG B O 1
ATOM 3193 N N . PRO B 1 154 ? 15.32 6.422 7.871 1 96.94 154 PRO B N 1
ATOM 3194 C CA . PRO B 1 154 ? 16.25 7.555 7.953 1 96.94 154 PRO B CA 1
ATOM 3195 C C . PRO B 1 154 ? 15.961 8.469 9.141 1 96.94 154 PRO B C 1
ATOM 3197 O O . PRO B 1 154 ? 14.82 8.539 9.609 1 96.94 154 PRO B O 1
ATOM 3200 N N . ALA B 1 155 ? 16.969 9.125 9.5 1 95.06 155 ALA B N 1
ATOM 3201 C CA . ALA B 1 155 ? 16.828 10.062 10.609 1 95.06 155 ALA B CA 1
ATOM 3202 C C . ALA B 1 155 ? 16.734 11.5 10.102 1 95.06 155 ALA B C 1
ATOM 3204 O O . ALA B 1 155 ? 17.266 11.828 9.039 1 95.06 155 ALA B O 1
ATOM 3205 N N . GLU B 1 156 ? 15.969 12.305 10.805 1 95.38 156 GLU B N 1
ATOM 3206 C CA . GLU B 1 156 ? 15.93 13.758 10.664 1 95.38 156 GLU B CA 1
ATOM 3207 C C . GLU B 1 156 ? 15.531 14.164 9.242 1 95.38 156 GLU B C 1
ATOM 3209 O O . GLU B 1 156 ? 16.172 15.008 8.625 1 95.38 156 GLU B O 1
ATOM 3214 N N . LEU B 1 157 ? 14.609 13.43 8.703 1 96.56 157 LEU B N 1
ATOM 3215 C CA . LEU B 1 157 ? 14.109 13.852 7.395 1 96.56 157 LEU B CA 1
ATOM 3216 C C . LEU B 1 157 ? 13.531 15.258 7.461 1 96.56 157 LEU B C 1
ATOM 3218 O O . LEU B 1 157 ? 12.703 15.555 8.328 1 96.56 157 LEU B O 1
ATOM 3222 N N . GLN B 1 158 ? 14.031 16.094 6.543 1 95.81 158 GLN B N 1
ATOM 3223 C CA . GLN B 1 158 ? 13.539 17.453 6.383 1 95.81 158 GLN B CA 1
ATOM 3224 C C . GLN B 1 158 ? 13.164 17.734 4.926 1 95.81 158 GLN B C 1
ATOM 3226 O O . GLN B 1 158 ? 13.781 17.188 4.008 1 95.81 158 GLN B O 1
ATOM 3231 N N . ALA B 1 159 ? 12.18 18.422 4.777 1 93.69 159 ALA B N 1
ATOM 3232 C CA . ALA B 1 159 ? 11.758 18.859 3.445 1 93.69 159 ALA B CA 1
ATOM 3233 C C . ALA B 1 159 ? 11.367 20.328 3.443 1 93.69 159 ALA B C 1
ATOM 3235 O O . ALA B 1 159 ? 10.617 20.781 4.316 1 93.69 159 ALA B O 1
ATOM 3236 N N . HIS B 1 160 ? 11.906 21.078 2.484 1 89.81 160 HIS B N 1
ATOM 3237 C CA . HIS B 1 160 ? 11.625 22.5 2.402 1 89.81 160 HIS B CA 1
ATOM 3238 C C . HIS B 1 160 ? 11.453 22.953 0.954 1 89.81 160 HIS B C 1
ATOM 3240 O O . HIS B 1 160 ? 12.055 22.375 0.047 1 89.81 160 HIS B O 1
ATOM 3246 N N . SER B 1 161 ? 10.547 23.797 0.773 1 87.44 161 SER B N 1
ATOM 3247 C CA . SER B 1 161 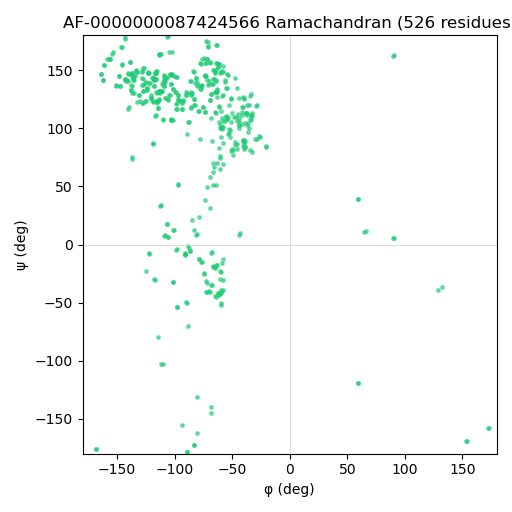? 10.422 24.516 -0.492 1 87.44 161 SER B CA 1
ATOM 3248 C C . SER B 1 161 ? 10.953 25.938 -0.373 1 87.44 161 SER B C 1
ATOM 3250 O O . SER B 1 161 ? 10.391 26.75 0.356 1 87.44 161 SER B O 1
ATOM 3252 N N . HIS B 1 162 ? 12.148 26.25 -0.97 1 77.62 162 HIS B N 1
ATOM 3253 C CA . HIS B 1 162 ? 12.727 27.578 -0.894 1 77.62 162 HIS B CA 1
ATOM 3254 C C . HIS B 1 162 ? 12.5 28.359 -2.191 1 77.62 162 HIS B C 1
ATOM 3256 O O . HIS B 1 162 ? 12.445 29.594 -2.186 1 77.62 162 HIS B O 1
ATOM 3262 N N . ILE B 1 163 ? 12.484 27.609 -3.301 1 77.25 163 ILE B N 1
ATOM 3263 C CA . ILE B 1 163 ? 12.273 28.188 -4.625 1 77.25 163 ILE B CA 1
ATOM 3264 C C . ILE B 1 163 ? 11 27.625 -5.242 1 77.25 163 ILE B C 1
ATOM 3266 O O . ILE B 1 163 ? 10.641 26.469 -4.996 1 77.25 163 ILE B O 1
ATOM 3270 N N . ALA B 1 164 ? 10.297 28.578 -5.941 1 79.06 164 ALA B N 1
ATOM 3271 C CA . ALA B 1 164 ? 9.07 28.141 -6.602 1 79.06 164 ALA B CA 1
ATOM 3272 C C . ALA B 1 164 ? 9.328 26.891 -7.453 1 79.06 164 ALA B C 1
ATOM 3274 O O . ALA B 1 164 ? 10.336 26.812 -8.156 1 79.06 164 ALA B O 1
ATOM 3275 N N . GLY B 1 165 ? 8.539 25.906 -7.156 1 85.25 165 GLY B N 1
ATOM 3276 C CA . GLY B 1 165 ? 8.555 24.734 -8.016 1 85.25 165 GLY B CA 1
ATOM 3277 C C . GLY B 1 165 ? 9.562 23.672 -7.574 1 85.25 165 GLY B C 1
ATOM 3278 O O . GLY B 1 165 ? 9.852 22.734 -8.312 1 85.25 165 GLY B O 1
ATOM 3279 N N . THR B 1 166 ? 10.133 23.984 -6.426 1 91.88 166 THR B N 1
ATOM 3280 C CA . THR B 1 166 ? 11.094 22.969 -5.996 1 91.88 166 THR B CA 1
ATOM 3281 C C . THR B 1 166 ? 10.883 22.609 -4.527 1 91.88 166 THR B C 1
ATOM 3283 O O . THR B 1 166 ? 10.414 23.438 -3.742 1 91.88 166 THR B O 1
ATOM 3286 N N . VAL B 1 167 ? 11.164 21.375 -4.137 1 95.75 167 VAL B N 1
ATOM 3287 C CA . VAL B 1 167 ? 11.227 20.906 -2.758 1 95.75 167 VAL B CA 1
ATOM 3288 C C . VAL B 1 167 ? 12.555 20.188 -2.514 1 95.75 167 VAL B C 1
ATOM 3290 O O . VAL B 1 167 ? 12.906 19.266 -3.242 1 95.75 167 VAL B O 1
ATOM 3293 N N . GLU B 1 168 ? 13.266 20.688 -1.583 1 96.81 168 GLU B N 1
ATOM 3294 C CA . GLU B 1 168 ? 14.516 20.031 -1.205 1 96.81 168 GLU B CA 1
ATOM 3295 C C . GLU B 1 168 ? 14.32 19.125 0.007 1 96.81 168 GLU B C 1
ATOM 3297 O O . GLU B 1 168 ? 13.766 19.547 1.024 1 96.81 168 GLU B O 1
ATOM 3302 N N . LEU B 1 169 ? 14.773 17.859 -0.116 1 97.75 169 LEU B N 1
ATOM 3303 C CA . LEU B 1 169 ? 14.766 16.891 0.985 1 97.75 169 LEU B CA 1
ATOM 3304 C C . LEU B 1 169 ? 16.188 16.625 1.481 1 97.75 169 LEU B C 1
ATOM 3306 O O . LEU B 1 169 ? 17.109 16.5 0.682 1 97.75 169 LEU B O 1
ATOM 3310 N N . ARG B 1 170 ? 16.281 16.531 2.801 1 97.94 170 ARG B N 1
ATOM 3311 C CA . ARG B 1 170 ? 17.531 16.125 3.451 1 97.94 170 ARG B CA 1
ATOM 3312 C C . ARG B 1 170 ? 17.266 15.094 4.543 1 97.94 170 ARG B C 1
ATOM 3314 O O . ARG B 1 170 ? 16.25 15.148 5.23 1 97.94 170 ARG B O 1
ATOM 3321 N N . TRP B 1 171 ? 18.203 14.156 4.703 1 98.19 171 TRP B N 1
ATOM 3322 C CA . TRP B 1 171 ? 18.094 13.141 5.75 1 98.19 171 TRP B CA 1
ATOM 3323 C C . TRP B 1 171 ? 19.469 12.617 6.156 1 98.19 171 TRP B C 1
ATOM 3325 O O . TRP B 1 171 ? 20.453 12.852 5.461 1 98.19 171 TRP B O 1
ATOM 3335 N N . LEU B 1 172 ? 19.469 11.969 7.277 1 98.06 172 LEU B N 1
ATOM 3336 C CA . LEU B 1 172 ? 20.656 11.266 7.738 1 98.06 172 LEU B CA 1
ATOM 3337 C C . LEU B 1 172 ? 20.469 9.758 7.637 1 98.06 172 LEU B C 1
ATOM 3339 O O . LEU B 1 172 ? 19.375 9.242 7.859 1 98.06 172 LEU B O 1
ATOM 3343 N N . ALA B 1 173 ? 21.562 9.094 7.266 1 97.56 173 ALA B N 1
ATOM 3344 C CA . ALA B 1 173 ? 21.547 7.637 7.113 1 97.56 173 ALA B CA 1
ATOM 3345 C C . ALA B 1 173 ? 22.953 7.055 7.273 1 97.56 173 ALA B C 1
ATOM 3347 O O . ALA B 1 173 ? 23.938 7.781 7.207 1 97.56 173 ALA B O 1
ATOM 3348 N N . PRO B 1 174 ? 23.016 5.754 7.574 1 96.31 174 PRO B N 1
ATOM 3349 C CA . PRO B 1 174 ? 24.344 5.129 7.449 1 96.31 174 PRO B CA 1
ATOM 3350 C C . PRO B 1 174 ? 24.953 5.336 6.07 1 96.31 174 PRO B C 1
ATOM 3352 O O . PRO B 1 174 ? 24.25 5.324 5.059 1 96.31 174 PRO B O 1
ATOM 3355 N N . ALA B 1 175 ? 26.266 5.449 6.02 1 95.19 175 ALA B N 1
ATOM 3356 C CA . ALA B 1 175 ? 26.969 5.887 4.82 1 95.19 175 ALA B CA 1
ATOM 3357 C C . ALA B 1 175 ? 26.844 4.859 3.699 1 95.19 175 ALA B C 1
ATOM 3359 O O . ALA B 1 175 ? 27 5.191 2.521 1 95.19 175 ALA B O 1
ATOM 3360 N N . ASP B 1 176 ? 26.5 3.666 3.979 1 94.69 176 ASP B N 1
ATOM 3361 C CA . ASP B 1 176 ? 26.469 2.607 2.975 1 94.69 176 ASP B CA 1
ATOM 3362 C C . ASP B 1 176 ? 25.031 2.342 2.504 1 94.69 176 ASP B C 1
ATOM 3364 O O . ASP B 1 176 ? 24.781 1.346 1.825 1 94.69 176 ASP B O 1
ATOM 3368 N N . THR B 1 177 ? 24.125 3.244 2.857 1 96.88 177 THR B N 1
ATOM 3369 C CA . THR B 1 177 ? 22.734 3.043 2.467 1 96.88 177 THR B CA 1
ATOM 3370 C C . THR B 1 177 ? 22.312 4.066 1.415 1 96.88 177 THR B C 1
ATOM 3372 O O . THR B 1 177 ? 22.641 5.246 1.525 1 96.88 177 THR B O 1
ATOM 3375 N N . GLY B 1 178 ? 21.672 3.533 0.373 1 97.75 178 GLY B N 1
ATOM 3376 C CA . GLY B 1 178 ? 20.938 4.398 -0.544 1 97.75 178 GLY B CA 1
ATOM 3377 C C . GLY B 1 178 ? 19.547 4.742 -0.062 1 97.75 178 GLY B C 1
ATOM 3378 O O . GLY B 1 178 ? 19.203 4.48 1.092 1 97.75 178 GLY B O 1
ATOM 3379 N N . ALA B 1 179 ? 18.812 5.426 -1.007 1 98.31 179 ALA B N 1
ATOM 3380 C CA . ALA B 1 179 ? 17.469 5.828 -0.604 1 98.31 179 ALA B CA 1
ATOM 3381 C C . ALA B 1 179 ? 16.531 5.844 -1.8 1 98.31 179 ALA B C 1
ATOM 3383 O O . ALA B 1 179 ? 16.953 6.086 -2.932 1 98.31 179 ALA B O 1
ATOM 3384 N N . LEU B 1 180 ? 15.344 5.496 -1.529 1 98.31 180 LEU B N 1
ATOM 3385 C CA . LEU B 1 180 ? 14.227 5.664 -2.453 1 98.31 180 LEU B CA 1
ATOM 3386 C C . LEU B 1 180 ? 13.297 6.777 -1.983 1 98.31 180 LEU B C 1
ATOM 3388 O O . LEU B 1 180 ? 12.836 6.766 -0.84 1 98.31 180 LEU B O 1
ATOM 3392 N N . ILE B 1 181 ? 13.023 7.75 -2.865 1 98.56 181 ILE B N 1
ATOM 3393 C CA . ILE B 1 181 ? 12.219 8.914 -2.529 1 98.56 181 ILE B CA 1
ATOM 3394 C C . ILE B 1 181 ? 10.789 8.711 -3.031 1 98.56 181 ILE B C 1
ATOM 3396 O O . ILE B 1 181 ? 10.578 8.344 -4.188 1 98.56 181 ILE B O 1
ATOM 3400 N N . PHE B 1 182 ? 9.867 8.969 -2.105 1 98.25 182 PHE B N 1
ATOM 3401 C CA . PHE B 1 182 ? 8.461 8.883 -2.471 1 98.25 182 PHE B CA 1
ATOM 3402 C C . PHE B 1 182 ? 7.789 10.242 -2.365 1 98.25 182 PHE B C 1
ATOM 3404 O O . PHE B 1 182 ? 8.125 11.039 -1.488 1 98.25 182 PHE B O 1
ATOM 3411 N N . ARG B 1 183 ? 6.766 10.43 -3.24 1 98.06 183 ARG B N 1
ATOM 3412 C CA . ARG B 1 183 ? 5.922 11.625 -3.195 1 98.06 183 ARG B CA 1
ATOM 3413 C C . ARG B 1 183 ? 4.457 11.266 -3.402 1 98.06 183 ARG B C 1
ATOM 3415 O O . ARG B 1 183 ? 4.133 10.352 -4.164 1 98.06 183 ARG B O 1
ATOM 3422 N N . ARG B 1 184 ? 3.586 11.992 -2.762 1 97.38 184 ARG B N 1
ATOM 3423 C CA . ARG B 1 184 ? 2.146 11.883 -2.98 1 97.38 184 ARG B CA 1
ATOM 3424 C C . ARG B 1 184 ? 1.498 13.266 -3.021 1 97.38 184 ARG B C 1
ATOM 3426 O O . ARG B 1 184 ? 1.784 14.117 -2.176 1 97.38 184 ARG B O 1
ATOM 3433 N N . ASN B 1 185 ? 0.672 13.484 -3.99 1 97.12 185 ASN B N 1
ATOM 3434 C CA . ASN B 1 185 ? -0.111 14.719 -4.035 1 97.12 185 ASN B CA 1
ATOM 3435 C C . ASN B 1 185 ? -1.231 14.711 -3 1 97.12 185 ASN B C 1
ATOM 3437 O O . ASN B 1 185 ? -2.189 13.938 -3.121 1 97.12 185 ASN B O 1
ATOM 3441 N N . VAL B 1 186 ? -1.136 15.57 -2.057 1 95.69 186 VAL B N 1
ATOM 3442 C CA . VAL B 1 186 ? -2.033 15.578 -0.906 1 95.69 186 VAL B CA 1
ATOM 3443 C C . VAL B 1 186 ? -3.4 16.125 -1.322 1 95.69 186 VAL B C 1
ATOM 3445 O O . VAL B 1 186 ? -4.422 15.766 -0.726 1 95.69 186 VAL B O 1
ATOM 3448 N N . LEU B 1 187 ? -3.465 16.891 -2.314 1 95 187 LEU B N 1
ATOM 3449 C CA . LEU B 1 187 ? -4.699 17.562 -2.715 1 95 187 LEU B CA 1
ATOM 3450 C C . LEU B 1 187 ? -5.527 16.672 -3.629 1 95 187 LEU B C 1
ATOM 3452 O O . LEU B 1 187 ? -6.645 17.031 -4.008 1 95 187 LEU B O 1
ATOM 3456 N N . ASP B 1 188 ? -5 15.562 -3.988 1 92.19 188 ASP B N 1
ATOM 3457 C CA . ASP B 1 188 ? -5.688 14.562 -4.801 1 92.19 188 ASP B CA 1
ATOM 3458 C C . ASP B 1 188 ? -6.012 13.32 -3.98 1 92.19 188 ASP B C 1
ATOM 3460 O O . ASP B 1 188 ? -5.125 12.523 -3.67 1 92.19 188 ASP B O 1
ATOM 3464 N N . SER B 1 189 ? -7.246 13.164 -3.693 1 86.31 189 SER B N 1
ATOM 3465 C CA . SER B 1 189 ? -7.684 12.07 -2.828 1 86.31 189 SER B CA 1
ATOM 3466 C C . SER B 1 189 ? -7.402 10.711 -3.463 1 86.31 189 SER B C 1
ATOM 3468 O O . SER B 1 189 ? -7.348 9.695 -2.77 1 86.31 189 SER B O 1
ATOM 3470 N N . SER B 1 190 ? -7.172 10.664 -4.695 1 86.94 190 SER B N 1
ATOM 3471 C CA . SER B 1 190 ? -6.922 9.414 -5.402 1 86.94 190 SER B CA 1
ATOM 3472 C C . SER B 1 190 ? -5.426 9.18 -5.598 1 86.94 190 SER B C 1
ATOM 3474 O O . SER B 1 190 ? -5.016 8.125 -6.086 1 86.94 190 SER B O 1
ATOM 3476 N N . ALA B 1 191 ? -4.695 10.195 -5.172 1 92.19 191 ALA B N 1
ATOM 3477 C CA . ALA B 1 191 ? -3.258 10.109 -5.41 1 92.19 191 ALA B CA 1
ATOM 3478 C C . ALA B 1 191 ? -2.637 8.969 -4.609 1 92.19 191 ALA B C 1
ATOM 3480 O O . ALA B 1 191 ? -3.02 8.719 -3.463 1 92.19 191 ALA B O 1
ATOM 3481 N N . ARG B 1 192 ? -1.688 8.344 -5.254 1 90.88 192 ARG B N 1
ATOM 3482 C CA . ARG B 1 192 ? -0.89 7.289 -4.633 1 90.88 192 ARG B CA 1
ATOM 3483 C C . ARG B 1 192 ? 0.56 7.734 -4.465 1 90.88 192 ARG B C 1
ATOM 3485 O O . ARG B 1 192 ? 0.966 8.766 -5 1 90.88 192 ARG B O 1
ATOM 3492 N N . TRP B 1 193 ? 1.161 6.984 -3.645 1 95.44 193 TRP B N 1
ATOM 3493 C CA . TRP B 1 193 ? 2.594 7.234 -3.514 1 95.44 193 TRP B CA 1
ATOM 3494 C C . TRP B 1 193 ? 3.32 6.93 -4.82 1 95.44 193 TRP B C 1
ATOM 3496 O O . TRP B 1 193 ? 3.117 5.871 -5.418 1 95.44 193 TRP B O 1
ATOM 3506 N N . GLU B 1 194 ? 4.125 7.84 -5.223 1 95.94 194 GLU B N 1
ATOM 3507 C CA . GLU B 1 194 ? 4.965 7.703 -6.41 1 95.94 194 GLU B CA 1
ATOM 3508 C C . GLU B 1 194 ? 6.434 7.539 -6.031 1 95.94 194 GLU B C 1
ATOM 3510 O O . GLU B 1 194 ? 6.926 8.203 -5.117 1 95.94 194 GLU B O 1
ATOM 3515 N N . ARG B 1 195 ? 7.098 6.617 -6.684 1 96.5 195 ARG B N 1
ATOM 3516 C CA . ARG B 1 195 ? 8.547 6.523 -6.57 1 96.5 195 ARG B CA 1
ATOM 3517 C C . ARG B 1 195 ? 9.234 7.566 -7.445 1 96.5 195 ARG B C 1
ATOM 3519 O O . ARG B 1 195 ? 9.164 7.496 -8.68 1 96.5 195 ARG B O 1
ATOM 3526 N N . LEU B 1 196 ? 9.906 8.461 -6.836 1 97 196 LEU B N 1
ATOM 3527 C CA . LEU B 1 196 ? 10.461 9.602 -7.562 1 97 196 LEU B CA 1
ATOM 3528 C C . LEU B 1 196 ? 11.859 9.289 -8.078 1 97 196 LEU B C 1
ATOM 3530 O O . LEU B 1 196 ? 12.18 9.586 -9.234 1 97 196 LEU B O 1
ATOM 3534 N N . ALA B 1 197 ? 12.68 8.789 -7.133 1 97.06 197 ALA B N 1
ATOM 3535 C CA . ALA B 1 197 ? 14.086 8.617 -7.484 1 97.06 197 ALA B CA 1
ATOM 3536 C C . ALA B 1 197 ? 14.781 7.652 -6.523 1 97.06 197 ALA B C 1
ATOM 3538 O O . ALA B 1 197 ? 14.336 7.484 -5.383 1 97.06 197 ALA B O 1
ATOM 3539 N N . ARG B 1 198 ? 15.797 7.07 -7.047 1 96.69 198 ARG B N 1
ATOM 3540 C CA . ARG B 1 198 ? 16.766 6.336 -6.234 1 96.69 198 ARG B CA 1
ATOM 3541 C C . ARG B 1 198 ? 18.062 7.121 -6.086 1 96.69 198 ARG B C 1
ATOM 3543 O O . ARG B 1 198 ? 18.641 7.559 -7.082 1 96.69 198 ARG B O 1
ATOM 3550 N N . VAL B 1 199 ? 18.422 7.328 -4.859 1 97.38 199 VAL B N 1
ATOM 3551 C CA . VAL B 1 199 ? 19.656 8.055 -4.559 1 97.38 199 VAL B CA 1
ATOM 3552 C C . VAL B 1 199 ? 20.719 7.086 -4.055 1 97.38 199 VAL B C 1
ATOM 3554 O O . VAL B 1 199 ? 20.422 6.152 -3.307 1 97.38 199 VAL B O 1
ATOM 3557 N N . GLY B 1 200 ? 21.969 7.312 -4.418 1 96.81 200 GLY B N 1
ATOM 3558 C CA . GLY B 1 200 ? 23.062 6.453 -3.988 1 96.81 200 GLY B CA 1
ATOM 3559 C C . GLY B 1 200 ? 23.391 6.602 -2.516 1 96.81 200 GLY B C 1
ATOM 3560 O O . GLY B 1 200 ? 22.812 7.449 -1.827 1 96.81 200 GLY B O 1
ATOM 3561 N N . PRO B 1 201 ? 24.297 5.766 -2.061 1 96.69 201 PRO B N 1
ATOM 3562 C CA . PRO B 1 201 ? 24.656 5.777 -0.64 1 96.69 201 PRO B CA 1
ATOM 3563 C C . PRO B 1 201 ? 25.281 7.102 -0.198 1 96.69 201 PRO B C 1
ATOM 3565 O O . PRO B 1 201 ? 26.094 7.68 -0.923 1 96.69 201 PRO B O 1
ATOM 3568 N N . SER B 1 202 ? 24.828 7.66 0.925 1 96.5 202 SER B N 1
ATOM 3569 C CA . SER B 1 202 ? 25.344 8.891 1.515 1 96.5 202 SER B CA 1
ATOM 3570 C C . SER B 1 202 ? 24.938 9.016 2.979 1 96.5 202 SER B C 1
ATOM 3572 O O . SER B 1 202 ? 23.797 8.688 3.342 1 96.5 202 SER B O 1
ATOM 3574 N N . ALA B 1 203 ? 25.812 9.516 3.809 1 96.81 203 ALA B N 1
ATOM 3575 C CA . ALA B 1 203 ? 25.484 9.773 5.211 1 96.81 203 ALA B CA 1
ATOM 3576 C C . ALA B 1 203 ? 24.547 10.969 5.348 1 96.81 203 ALA B C 1
ATOM 3578 O O . ALA B 1 203 ? 23.766 11.055 6.305 1 96.81 203 ALA B O 1
ATOM 3579 N N . GLN B 1 204 ? 24.75 11.875 4.449 1 97.56 204 GLN B N 1
ATOM 3580 C CA . GLN B 1 204 ? 23.891 13.055 4.387 1 97.56 204 GLN B CA 1
ATOM 3581 C C . GLN B 1 204 ? 23.156 13.133 3.053 1 97.56 204 GLN B C 1
ATOM 3583 O O . GLN B 1 204 ? 23.641 13.75 2.104 1 97.56 204 GLN B O 1
ATOM 3588 N N . GLY B 1 205 ? 22.016 12.492 2.977 1 97.44 205 GLY B N 1
ATOM 3589 C CA . GLY B 1 205 ? 21.266 12.43 1.731 1 97.44 205 GLY B CA 1
ATOM 3590 C C . GLY B 1 205 ? 20.578 13.742 1.387 1 97.44 205 GLY B C 1
ATOM 3591 O O . GLY B 1 205 ? 20.094 14.445 2.273 1 97.44 205 GLY B O 1
ATOM 3592 N N . VAL B 1 206 ? 20.547 13.977 0.103 1 97.12 206 VAL B N 1
ATOM 3593 C CA . VAL B 1 206 ? 19.859 15.156 -0.41 1 97.12 206 VAL B CA 1
ATOM 3594 C C . VAL B 1 206 ? 19.156 14.812 -1.722 1 97.12 206 VAL B C 1
ATOM 3596 O O . VAL B 1 206 ? 19.703 14.078 -2.551 1 97.12 206 VAL B O 1
ATOM 3599 N N . PHE B 1 207 ? 18.031 15.305 -1.922 1 97.94 207 PHE B N 1
ATOM 3600 C CA . PHE B 1 207 ? 17.297 15.203 -3.176 1 97.94 207 PHE B CA 1
ATOM 3601 C C . PHE B 1 207 ? 16.453 16.453 -3.412 1 97.94 207 PHE B C 1
ATOM 3603 O O . PHE B 1 207 ? 15.836 16.969 -2.484 1 97.94 207 PHE B O 1
ATOM 3610 N N . VAL B 1 208 ? 16.469 16.938 -4.613 1 97.12 208 VAL B N 1
ATOM 3611 C CA . VAL B 1 208 ? 15.656 18.094 -4.973 1 97.12 208 VAL B CA 1
ATOM 3612 C C . VAL B 1 208 ? 14.586 17.688 -5.984 1 97.12 208 VAL B C 1
ATOM 3614 O O . VAL B 1 208 ? 14.906 17.234 -7.086 1 97.12 208 VAL B O 1
ATOM 3617 N N . ASP B 1 209 ? 13.352 17.812 -5.633 1 96.94 209 ASP B N 1
ATOM 3618 C CA . ASP B 1 209 ? 12.219 17.562 -6.52 1 96.94 209 ASP B CA 1
ATOM 3619 C C . ASP B 1 209 ? 11.883 18.812 -7.336 1 96.94 209 ASP B C 1
ATOM 3621 O O . ASP B 1 209 ? 11.461 19.828 -6.781 1 96.94 209 ASP B O 1
ATOM 3625 N N . ARG B 1 210 ? 11.984 18.719 -8.578 1 94.25 210 ARG B N 1
ATOM 3626 C CA . ARG B 1 210 ? 11.742 19.875 -9.438 1 94.25 210 ARG B CA 1
ATOM 3627 C C . ARG B 1 210 ? 10.438 19.719 -10.211 1 94.25 210 ARG B C 1
ATOM 3629 O O . ARG B 1 210 ? 10.164 20.484 -11.133 1 94.25 210 ARG B O 1
ATOM 3636 N N . GLN B 1 211 ? 9.672 18.688 -9.883 1 94.31 211 GLN B N 1
ATOM 3637 C CA . GLN B 1 211 ? 8.453 18.391 -10.633 1 94.31 211 GLN B CA 1
ATOM 3638 C C . GLN B 1 211 ? 7.207 18.625 -9.789 1 94.31 211 GLN B C 1
ATOM 3640 O O . GLN B 1 211 ? 6.242 17.859 -9.867 1 94.31 211 GLN B O 1
ATOM 3645 N N . VAL B 1 212 ? 7.285 19.562 -8.977 1 94.06 212 VAL B N 1
ATOM 3646 C CA . VAL B 1 212 ? 6.133 19.906 -8.148 1 94.06 212 VAL B CA 1
ATOM 3647 C C . VAL B 1 212 ? 5.469 21.172 -8.68 1 94.06 212 VAL B C 1
ATOM 3649 O O . VAL B 1 212 ? 6.129 22.016 -9.289 1 94.06 212 VAL B O 1
ATOM 3652 N N . GLU B 1 213 ? 4.16 21.297 -8.578 1 90.69 213 GLU B N 1
ATOM 3653 C CA . GLU B 1 213 ? 3.389 22.453 -9.016 1 90.69 213 GLU B CA 1
ATOM 3654 C C . GLU B 1 213 ? 3.426 23.562 -7.98 1 90.69 213 GLU B C 1
ATOM 3656 O O . GLU B 1 213 ? 3.359 23.312 -6.777 1 90.69 213 GLU B O 1
ATOM 3661 N N . PRO B 1 214 ? 3.477 24.812 -8.445 1 87.69 214 PRO B N 1
ATOM 3662 C CA . PRO B 1 214 ? 3.33 25.906 -7.488 1 87.69 214 PRO B CA 1
ATOM 3663 C C . PRO B 1 214 ? 2.035 25.812 -6.684 1 87.69 214 PRO B C 1
ATOM 3665 O O . PRO B 1 214 ? 1.002 25.406 -7.211 1 87.69 214 PRO B O 1
ATOM 3668 N N . ALA B 1 215 ? 2.107 26.141 -5.414 1 88 215 ALA B N 1
ATOM 3669 C CA . ALA B 1 215 ? 0.995 26.125 -4.469 1 88 215 ALA B CA 1
ATOM 3670 C C . ALA B 1 215 ? 0.471 24.719 -4.246 1 88 215 ALA B C 1
ATOM 3672 O O . ALA B 1 215 ? -0.605 24.531 -3.674 1 88 215 ALA B O 1
ATOM 3673 N N . GLY B 1 216 ? 1.228 23.734 -4.738 1 92.06 216 GLY B N 1
ATOM 3674 C CA . GLY B 1 216 ? 0.871 22.359 -4.426 1 92.06 216 GLY B CA 1
ATOM 3675 C C . GLY B 1 216 ? 1.187 21.969 -2.996 1 92.06 216 GLY B C 1
ATOM 3676 O O . GLY B 1 216 ? 1.964 22.641 -2.318 1 92.06 216 GLY B O 1
ATOM 3677 N N . VAL B 1 217 ? 0.483 20.969 -2.531 1 94.94 217 VAL B N 1
ATOM 3678 C CA . VAL B 1 217 ? 0.779 20.359 -1.243 1 94.94 217 VAL B CA 1
ATOM 3679 C C . VAL B 1 217 ? 1.137 18.875 -1.447 1 94.94 217 VAL B C 1
ATOM 3681 O O . VAL B 1 217 ? 0.363 18.125 -2.037 1 94.94 217 VAL B O 1
ATOM 3684 N N . TYR B 1 218 ? 2.328 18.547 -0.966 1 96.88 218 TYR B N 1
ATOM 3685 C CA . TYR B 1 218 ? 2.826 17.188 -1.198 1 96.88 218 TYR B CA 1
ATOM 3686 C C . TYR B 1 218 ? 3.273 16.547 0.106 1 96.88 218 TYR B C 1
ATOM 3688 O O . TYR B 1 218 ? 3.67 17.234 1.048 1 96.88 218 TYR B O 1
ATOM 3696 N N . ALA B 1 219 ? 3.121 15.234 0.165 1 96.62 219 ALA B N 1
ATOM 3697 C CA . ALA B 1 219 ? 3.744 14.422 1.205 1 96.62 219 ALA B CA 1
ATOM 3698 C C . ALA B 1 219 ? 4.965 13.68 0.665 1 96.62 219 ALA B C 1
ATOM 3700 O O . ALA B 1 219 ? 4.949 13.188 -0.465 1 96.62 219 ALA B O 1
ATOM 3701 N N . TYR B 1 220 ? 5.996 13.664 1.476 1 97.44 220 TYR B N 1
ATOM 3702 C CA . TYR B 1 220 ? 7.215 12.945 1.117 1 97.44 220 TYR B CA 1
ATOM 3703 C C . TYR B 1 220 ? 7.562 11.898 2.172 1 97.44 220 TYR B C 1
ATOM 3705 O O . TYR B 1 220 ? 7.277 12.086 3.357 1 97.44 220 TYR B O 1
ATOM 3713 N N . ARG B 1 221 ? 8.133 10.828 1.745 1 97.44 221 ARG B N 1
ATOM 3714 C CA . ARG B 1 221 ? 8.789 9.852 2.609 1 97.44 221 ARG B CA 1
ATOM 3715 C C . ARG B 1 221 ? 10 9.234 1.919 1 97.44 221 ARG B C 1
ATOM 3717 O O . ARG B 1 221 ? 10.117 9.289 0.692 1 97.44 221 ARG B O 1
ATOM 3724 N N . VAL B 1 222 ? 10.898 8.789 2.75 1 98.5 222 VAL B N 1
ATOM 3725 C CA . VAL B 1 222 ? 12.148 8.227 2.252 1 98.5 222 VAL B CA 1
ATOM 3726 C C . VAL B 1 222 ? 12.367 6.844 2.861 1 98.5 222 VAL B C 1
ATOM 3728 O O . VAL B 1 222 ? 12.18 6.652 4.066 1 98.5 222 VAL B O 1
ATOM 3731 N N . ALA B 1 223 ? 12.695 5.859 2.068 1 98.25 223 ALA B N 1
ATOM 3732 C CA . ALA B 1 223 ? 13.102 4.535 2.527 1 98.25 223 ALA B CA 1
ATOM 3733 C C . ALA B 1 223 ? 14.57 4.266 2.203 1 98.25 223 ALA B C 1
ATOM 3735 O O . ALA B 1 223 ? 15.016 4.477 1.071 1 98.25 223 ALA B O 1
ATOM 3736 N N . LEU B 1 224 ? 15.273 3.832 3.174 1 98.31 224 LEU B N 1
ATOM 3737 C CA . LEU B 1 224 ? 16.672 3.502 2.92 1 98.31 224 LEU B CA 1
ATOM 3738 C C . LEU B 1 224 ? 16.781 2.162 2.203 1 98.31 224 LEU B C 1
ATOM 3740 O O . LEU B 1 224 ? 15.875 1.333 2.271 1 98.31 224 LEU B O 1
ATOM 3744 N N . ALA B 1 225 ? 17.891 2.041 1.506 1 96.81 225 ALA B N 1
ATOM 3745 C CA . ALA B 1 225 ? 18.109 0.874 0.655 1 96.81 225 ALA B CA 1
ATOM 3746 C C . ALA B 1 225 ? 19.516 0.322 0.824 1 96.81 225 ALA B C 1
ATOM 3748 O O . ALA B 1 225 ? 20.484 1.086 0.94 1 96.81 225 ALA B O 1
ATOM 3749 N N . ILE B 1 226 ? 19.625 -0.972 0.803 1 94.19 226 ILE B N 1
ATOM 3750 C CA . ILE B 1 226 ? 20.922 -1.633 0.792 1 94.19 226 ILE B CA 1
ATOM 3751 C C . ILE B 1 226 ? 20.984 -2.619 -0.372 1 94.19 226 ILE B C 1
ATOM 3753 O O . ILE B 1 226 ? 19.953 -3.146 -0.806 1 94.19 226 ILE B O 1
ATOM 3757 N N . ASP B 1 227 ? 22.172 -2.791 -0.793 1 90 227 ASP B N 1
ATOM 3758 C CA . ASP B 1 227 ? 22.391 -3.795 -1.832 1 90 227 ASP B CA 1
ATOM 3759 C C . ASP B 1 227 ? 22.672 -5.164 -1.223 1 90 227 ASP B C 1
ATOM 3761 O O . ASP B 1 227 ? 23.406 -5.273 -0.24 1 90 227 ASP B O 1
ATOM 3765 N N . THR B 1 228 ? 21.984 -6.156 -1.694 1 86 228 THR B N 1
ATOM 3766 C CA . THR B 1 228 ? 22.297 -7.539 -1.351 1 86 228 THR B CA 1
ATOM 3767 C C . THR B 1 228 ? 22.953 -8.25 -2.523 1 86 228 THR B C 1
ATOM 3769 O O . THR B 1 228 ? 23.219 -7.645 -3.564 1 86 228 THR B O 1
ATOM 3772 N N . THR B 1 229 ? 23.312 -9.562 -2.299 1 82.56 229 THR B N 1
ATOM 3773 C CA . THR B 1 229 ? 23.969 -10.328 -3.355 1 82.56 229 THR B CA 1
ATOM 3774 C C . THR B 1 229 ? 23.031 -10.523 -4.543 1 82.56 229 THR B C 1
ATOM 3776 O O . THR B 1 229 ? 23.484 -10.727 -5.672 1 82.56 229 THR B O 1
ATOM 3779 N N . SER B 1 230 ? 21.75 -10.359 -4.32 1 83.56 230 SER B N 1
ATOM 3780 C CA . SER B 1 230 ? 20.812 -10.727 -5.375 1 83.56 230 SER B CA 1
ATOM 3781 C C . SER B 1 230 ? 20.016 -9.516 -5.855 1 83.56 230 SER B C 1
ATOM 3783 O O . SER B 1 230 ? 19.531 -9.5 -6.988 1 83.56 230 SER B O 1
ATOM 3785 N N . THR B 1 231 ? 19.797 -8.555 -4.926 1 90.12 231 THR B N 1
ATOM 3786 C CA . THR B 1 231 ? 18.984 -7.41 -5.328 1 90.12 231 THR B CA 1
ATOM 3787 C C . THR B 1 231 ? 19.062 -6.293 -4.293 1 90.12 231 THR B C 1
ATOM 3789 O O . THR B 1 231 ? 19.859 -6.371 -3.354 1 90.12 231 THR B O 1
ATOM 3792 N N . VAL B 1 232 ? 18.281 -5.234 -4.523 1 93.75 232 VAL B N 1
ATOM 3793 C CA . VAL B 1 232 ? 18.172 -4.145 -3.562 1 93.75 232 VAL B CA 1
ATOM 3794 C C . VAL B 1 232 ? 17.094 -4.477 -2.527 1 93.75 232 VAL B C 1
ATOM 3796 O O . VAL B 1 232 ? 16.078 -5.102 -2.854 1 93.75 232 VAL B O 1
ATOM 3799 N N . GLN B 1 233 ? 17.406 -4.121 -1.36 1 92.62 233 GLN B N 1
ATOM 3800 C CA . GLN B 1 233 ? 16.453 -4.289 -0.271 1 92.62 233 GLN B CA 1
ATOM 3801 C C . GLN B 1 233 ? 16.125 -2.951 0.382 1 92.62 233 GLN B C 1
ATOM 3803 O O . GLN B 1 233 ? 17.016 -2.246 0.855 1 92.62 233 GLN B O 1
ATOM 3808 N N . PHE B 1 234 ? 14.844 -2.668 0.441 1 95 234 PHE B N 1
ATOM 3809 C CA . PHE B 1 234 ? 14.391 -1.42 1.039 1 95 234 PHE B CA 1
ATOM 3810 C C . PHE B 1 234 ? 13.93 -1.644 2.475 1 95 234 PHE B C 1
ATOM 3812 O O . PHE B 1 234 ? 13.359 -2.689 2.795 1 95 234 PHE B O 1
ATOM 3819 N N . GLY B 1 235 ? 14.219 -0.631 3.289 1 94.31 235 GLY B N 1
ATOM 3820 C CA . GLY B 1 235 ? 13.633 -0.606 4.621 1 94.31 235 GLY B CA 1
ATOM 3821 C C . GLY B 1 235 ? 12.289 0.094 4.668 1 94.31 235 GLY B C 1
ATOM 3822 O O . GLY B 1 235 ? 11.75 0.489 3.629 1 94.31 235 GLY B O 1
ATOM 3823 N N . ARG B 1 236 ? 11.742 0.158 5.875 1 93.69 236 ARG B N 1
ATOM 3824 C CA . ARG B 1 236 ? 10.5 0.895 6.07 1 93.69 236 ARG B CA 1
ATOM 3825 C C . ARG B 1 236 ? 10.695 2.379 5.777 1 93.69 236 ARG B C 1
ATOM 3827 O O . ARG B 1 236 ? 11.727 2.957 6.125 1 93.69 236 ARG B O 1
ATOM 3834 N N . PRO B 1 237 ? 9.711 2.977 5.164 1 96.06 237 PRO B N 1
ATOM 3835 C CA . PRO B 1 237 ? 9.828 4.414 4.902 1 96.06 237 PRO B CA 1
ATOM 3836 C C . PRO B 1 237 ? 9.766 5.254 6.176 1 96.06 237 PRO B C 1
ATOM 3838 O O . PRO B 1 237 ? 9.234 4.805 7.191 1 96.06 237 PRO B O 1
ATOM 3841 N N . SER B 1 238 ? 10.336 6.453 6.086 1 96 238 SER B N 1
ATOM 3842 C CA . SER B 1 238 ? 10.234 7.449 7.148 1 96 238 SER B CA 1
ATOM 3843 C C . SER B 1 238 ? 8.789 7.883 7.367 1 96 238 SER B C 1
ATOM 3845 O O . SER B 1 238 ? 7.902 7.512 6.598 1 96 238 SER B O 1
ATOM 3847 N N . GLU B 1 239 ? 8.648 8.664 8.453 1 91.56 239 GLU B N 1
ATOM 3848 C CA . GLU B 1 239 ? 7.379 9.359 8.602 1 91.56 239 GLU B CA 1
ATOM 3849 C C . GLU B 1 239 ? 7.137 10.312 7.43 1 91.56 239 GLU B C 1
ATOM 3851 O O . GLU B 1 239 ? 8.078 10.719 6.75 1 91.56 239 GLU B O 1
ATOM 3856 N N . GLU B 1 240 ? 5.891 10.578 7.211 1 92.81 240 GLU B N 1
ATOM 3857 C CA . GLU B 1 240 ? 5.52 11.477 6.121 1 92.81 240 GLU B CA 1
ATOM 3858 C C . GLU B 1 240 ? 5.77 12.93 6.5 1 92.81 240 GLU B C 1
ATOM 3860 O O . GLU B 1 240 ? 5.508 13.336 7.633 1 92.81 240 GLU B O 1
ATOM 3865 N N . LEU B 1 241 ? 6.324 13.68 5.578 1 93.81 241 LEU B N 1
ATOM 3866 C CA . LEU B 1 241 ? 6.453 15.133 5.711 1 93.81 241 LEU B CA 1
ATOM 3867 C C . LEU B 1 241 ? 5.578 15.852 4.691 1 93.81 241 LEU B C 1
ATOM 3869 O O . LEU B 1 241 ? 5.59 15.508 3.506 1 93.81 241 LEU B O 1
ATOM 3873 N N . TYR B 1 242 ? 4.879 16.766 5.137 1 93.12 242 TYR B N 1
ATOM 3874 C CA . TYR B 1 242 ? 4.008 17.531 4.258 1 93.12 242 TYR B CA 1
ATOM 3875 C C . TYR B 1 242 ? 4.641 18.875 3.916 1 93.12 242 TYR B C 1
ATOM 3877 O O . TYR B 1 242 ? 5.125 19.594 4.801 1 93.12 242 TYR B O 1
ATOM 3885 N N . VAL B 1 243 ? 4.594 19.188 2.668 1 94.06 243 VAL B N 1
ATOM 3886 C CA . VAL B 1 243 ? 5.219 20.422 2.199 1 94.06 243 VAL B CA 1
ATOM 3887 C C . VAL B 1 243 ? 4.242 21.203 1.315 1 94.06 243 VAL B C 1
ATOM 3889 O O . VAL B 1 243 ? 3.625 20.625 0.416 1 94.06 243 VAL B O 1
ATOM 3892 N N . THR B 1 244 ? 4.07 22.391 1.598 1 92.56 244 THR B N 1
ATOM 3893 C CA . THR B 1 244 ? 3.402 23.312 0.697 1 92.56 244 THR B CA 1
ATOM 3894 C C . THR B 1 244 ? 4.418 24.031 -0.186 1 92.56 244 THR B C 1
ATOM 3896 O O . THR B 1 244 ? 5.328 24.703 0.317 1 92.56 244 THR B O 1
ATOM 3899 N N . VAL B 1 245 ? 4.215 23.906 -1.453 1 91.5 245 VAL B N 1
ATOM 3900 C CA . VAL B 1 245 ? 5.172 24.469 -2.398 1 91.5 245 VAL B CA 1
ATOM 3901 C C . VAL B 1 245 ? 4.934 25.969 -2.543 1 91.5 245 VAL B C 1
ATOM 3903 O O . VAL B 1 245 ? 3.789 26.422 -2.666 1 91.5 245 VAL B O 1
ATOM 3906 N N . HIS B 1 246 ? 6.043 26.75 -2.557 1 85.62 246 HIS B N 1
ATOM 3907 C CA . HIS B 1 246 ? 5.988 28.203 -2.654 1 85.62 246 HIS B CA 1
ATOM 3908 C C . HIS B 1 246 ? 5.469 28.656 -4.016 1 85.62 246 HIS B C 1
ATOM 3910 O O . HIS B 1 246 ? 5.746 28 -5.031 1 85.62 246 HIS B O 1
ATOM 3916 N N . THR B 1 247 ? 4.637 29.641 -3.975 1 79.56 247 THR B N 1
ATOM 3917 C CA . THR B 1 247 ? 4.152 30.219 -5.219 1 79.56 247 THR B CA 1
ATOM 3918 C C . THR B 1 247 ? 5.203 31.141 -5.832 1 79.56 247 THR B C 1
ATOM 3920 O O . THR B 1 247 ? 6.055 31.672 -5.121 1 79.56 247 THR B O 1
ATOM 3923 N N . ALA B 1 248 ? 5.496 31.078 -7.102 1 67.62 248 ALA B N 1
ATOM 3924 C CA . ALA B 1 248 ? 6.422 32 -7.738 1 67.62 248 ALA B CA 1
ATOM 3925 C C . ALA B 1 248 ? 6.211 33.438 -7.223 1 67.62 248 ALA B C 1
ATOM 3927 O O . ALA B 1 248 ? 5.086 33.812 -6.891 1 67.62 248 ALA B O 1
ATOM 3928 N N . PRO B 1 249 ? 7.344 34.031 -6.754 1 57.06 249 PRO B N 1
ATOM 3929 C CA . PRO B 1 249 ? 7.148 35.438 -6.395 1 57.06 249 PRO B CA 1
ATOM 3930 C C . PRO B 1 249 ? 6.332 36.219 -7.43 1 57.06 249 PRO B C 1
ATOM 3932 O O . PRO B 1 249 ? 6.453 35.969 -8.633 1 57.06 249 PRO B O 1
ATOM 3935 N N . VAL B 1 250 ? 5.125 36.5 -7.09 1 49.28 250 VAL B N 1
ATOM 3936 C CA . VAL B 1 250 ? 4.457 37.438 -7.984 1 49.28 250 VAL B CA 1
ATOM 3937 C C . VAL B 1 250 ? 5.43 38.531 -8.391 1 49.28 250 VAL B C 1
ATOM 3939 O O . VAL B 1 250 ? 6.008 39.219 -7.535 1 49.28 250 VAL B O 1
ATOM 3942 N N . VAL B 1 251 ? 6.223 38.312 -9.391 1 50.16 251 VAL B N 1
ATOM 3943 C CA . VAL B 1 251 ? 7 39.438 -9.914 1 50.16 251 VAL B CA 1
ATOM 3944 C C . VAL B 1 251 ? 6.148 40.688 -9.914 1 50.16 251 VAL B C 1
ATOM 3946 O O . VAL B 1 251 ? 5.078 40.719 -10.531 1 50.16 251 VAL B O 1
ATOM 3949 N N . ASP B 1 252 ? 6.16 41.406 -8.844 1 46.59 252 ASP B N 1
ATOM 3950 C CA . ASP B 1 252 ? 5.641 42.75 -8.984 1 46.59 252 ASP B CA 1
ATOM 3951 C C . ASP B 1 252 ? 6.012 43.344 -10.336 1 46.59 252 ASP B C 1
ATOM 3953 O O . ASP B 1 252 ? 7.18 43.344 -10.734 1 46.59 252 ASP B O 1
ATOM 3957 N N . ALA B 1 253 ? 5.109 43.438 -11.289 1 48.81 253 ALA B N 1
ATOM 3958 C CA . ALA B 1 253 ? 5.324 44.188 -12.508 1 48.81 253 ALA B CA 1
ATOM 3959 C C . ALA B 1 253 ? 6.121 45.469 -12.227 1 48.81 253 ALA B C 1
ATOM 3961 O O . ALA B 1 253 ? 5.879 46.156 -11.227 1 48.81 253 ALA B O 1
ATOM 3962 N N . PRO B 1 254 ? 7.238 45.594 -12.828 1 46.72 254 PRO B N 1
ATOM 3963 C CA . PRO B 1 254 ? 7.895 46.906 -12.688 1 46.72 254 PRO B CA 1
ATOM 3964 C C . PRO B 1 254 ? 6.918 48.062 -12.789 1 46.72 254 PRO B C 1
ATOM 3966 O O . PRO B 1 254 ? 5.926 48 -13.516 1 46.72 254 PRO B O 1
ATOM 3969 N N . SER B 1 255 ? 6.684 48.781 -11.695 1 42.66 255 SER B N 1
ATOM 3970 C CA . SER B 1 255 ? 5.934 50.031 -11.773 1 42.66 255 SER B CA 1
ATOM 3971 C C . SER B 1 255 ? 6.301 50.812 -13.023 1 42.66 255 SER B C 1
ATOM 3973 O O . SER B 1 255 ? 7.484 50.969 -13.336 1 42.66 255 SER B O 1
ATOM 3975 N N . ASP B 1 256 ? 5.426 50.812 -14.023 1 44.62 256 ASP B N 1
ATOM 3976 C CA . ASP B 1 256 ? 5.508 51.625 -15.219 1 44.62 256 ASP B CA 1
ATOM 3977 C C . ASP B 1 256 ? 5.895 53.062 -14.859 1 44.62 256 ASP B C 1
ATOM 3979 O O . ASP B 1 256 ? 5.719 53.969 -15.672 1 44.62 256 ASP B O 1
ATOM 3983 N N . GLU B 1 257 ? 6.281 53.5 -13.656 1 39.06 257 GLU B N 1
ATOM 3984 C CA . GLU B 1 257 ? 6.578 54.938 -13.508 1 39.06 257 GLU B CA 1
ATOM 3985 C C . GLU B 1 257 ? 7.672 55.375 -14.477 1 39.06 257 GLU B C 1
ATOM 3987 O O . GLU B 1 257 ? 8.133 56.5 -14.422 1 39.06 257 GLU B O 1
ATOM 3992 N N . ALA B 1 258 ? 8.383 54.344 -15.125 1 47.03 258 ALA B N 1
ATOM 3993 C CA . ALA B 1 258 ? 9.422 54.938 -15.953 1 47.03 258 ALA B CA 1
ATOM 3994 C C . ALA B 1 258 ? 8.82 55.719 -17.125 1 47.03 258 ALA B C 1
ATOM 3996 O O . ALA B 1 258 ? 9.539 56.188 -18.016 1 47.03 258 ALA B O 1
ATOM 3997 N N . ARG B 1 259 ? 7.438 55.656 -17.328 1 41.47 259 ARG B N 1
ATOM 3998 C CA . ARG B 1 259 ? 7.031 56.375 -18.531 1 41.47 259 ARG B CA 1
ATOM 3999 C C . ARG B 1 259 ? 6.867 57.844 -18.281 1 41.47 259 ARG B C 1
ATOM 4001 O O . ARG B 1 259 ? 5.875 58.469 -18.688 1 41.47 259 ARG B O 1
ATOM 4008 N N . GLN B 1 260 ? 7.336 58.344 -17.125 1 40.34 260 GLN B N 1
ATOM 4009 C CA . GLN B 1 260 ? 7.152 59.812 -17.094 1 40.34 260 GLN B CA 1
ATOM 4010 C C . GLN B 1 260 ? 7.883 60.469 -18.266 1 40.34 260 GLN B C 1
ATOM 4012 O O . GLN B 1 260 ? 9.086 60.281 -18.438 1 40.34 260 GLN B O 1
ATOM 4017 N N . THR B 1 261 ? 7.074 60.781 -19.344 1 44.5 261 THR B N 1
ATOM 4018 C CA . THR B 1 261 ? 7.391 61.594 -20.516 1 44.5 261 THR B CA 1
ATOM 4019 C C . THR B 1 261 ? 8.133 62.875 -20.109 1 44.5 261 THR B C 1
ATOM 4021 O O . THR B 1 261 ? 7.664 63.625 -19.25 1 44.5 261 THR B O 1
ATOM 4024 N N . PRO B 1 262 ? 9.523 62.875 -20.328 1 46.78 262 PRO B N 1
ATOM 4025 C CA . PRO B 1 262 ? 10.234 64.125 -20.125 1 46.78 262 PRO B CA 1
ATOM 4026 C C . PRO B 1 262 ? 9.547 65.312 -20.797 1 46.78 262 PRO B C 1
ATOM 4028 O O . PRO B 1 262 ? 9.172 65.25 -21.969 1 46.78 262 PRO B O 1
ATOM 4031 N N . SER B 1 263 ? 8.57 65.938 -20.109 1 40.25 263 SER B N 1
ATOM 4032 C CA . SER B 1 263 ? 8.062 67.188 -20.641 1 40.25 263 SER B CA 1
ATOM 4033 C C . SER B 1 263 ? 9.203 68.188 -20.984 1 40.25 263 SER B C 1
ATOM 4035 O O . SER B 1 263 ? 9.992 68.562 -20.125 1 40.25 263 SER B O 1
ATOM 4037 N N . GLY B 1 264 ? 9.805 68 -22.172 1 40.28 264 GLY B N 1
ATOM 4038 C CA . GLY B 1 264 ? 10.664 69 -22.766 1 40.28 264 GLY B CA 1
ATOM 4039 C C . GLY B 1 264 ? 10.086 70.375 -22.672 1 40.28 264 GLY B C 1
ATOM 4040 O O . GLY B 1 264 ? 8.938 70.625 -23.031 1 40.28 264 GLY B O 1
ATOM 4041 N N . SER B 1 265 ? 10.602 71.25 -21.688 1 34.16 265 SER B N 1
ATOM 4042 C CA . SER B 1 265 ? 10.703 72.625 -22.062 1 34.16 265 SER B CA 1
ATOM 4043 C C . SER B 1 265 ? 11.68 72.875 -23.219 1 34.16 265 SER B C 1
ATOM 4045 O O . SER B 1 265 ? 12.672 72.125 -23.328 1 34.16 265 SER B O 1
#